Protein AF-A0A954Y728-F1 (afdb_monomer)

Sequence (659 aa):
MVTSQGSAFDLNGFNEEIGSLGGSAGEVRLGGGTLTVGGNNASFTYIGAIAEAGNLKKRGTGDFYYRGNGTYTGSTIVEQGGLVIFEPIASQTYQINGGQLRLGADGVLPNSSSVHVAGEWRTNGFDQTVSAISGAGLIDLGAGALTVGNNSTPLSFSGEISGTGSFRKIGAQTLTLGGVSTHSGQTLVDAGKLIVNGSTGNSDIVLAQNATLGGNGTVGGSVTGAGRVAPGNSPGILTISGDYTQSTGSVLEIEVGGYTPGAGPMNDPNNGHDLLVVGGTATLGGRLEVPVIDPLKAAGGPTVGHPTIDFLTAGSVVGEFSTVVAPNLNSINPNLAVEVSYSPTGASLDFVPKKLNLEFNDATNDGTPTWREVFNPGMSDGSWRDKNSQLPAAEYPELKHDLTIENNAASAQTLQVVNPLEQVYRATIGTGDSPMNLVVGDGAGAAEVLNSVSSLDIMTNGTVCLDGGQIATATVNVSGGLLEGVGKIDLTGGGEPTPERLISVESGVVNPGMSSGGGSAVGALEFDGYYEQSAGAMLHIDVEGNAASGAFDKLTITGEATLAGVLEVNLASMPAITPGEVFTIATAQSVTGEFDDIQVVGSSDYYVSVDYGEGFTPGGSAPPEPGEEVPINLAAALMGSGDFDDDVDADDARVFAAV

Structure (mmCIF, N/CA/C/O backbone):
data_AF-A0A954Y728-F1
#
_entry.id   AF-A0A954Y728-F1
#
loop_
_atom_site.group_PDB
_atom_site.id
_atom_site.type_symbol
_atom_site.label_atom_id
_atom_site.label_alt_id
_atom_site.label_comp_id
_atom_site.label_asym_id
_atom_site.label_entity_id
_atom_site.label_seq_id
_atom_site.pdbx_PDB_ins_code
_atom_site.Cartn_x
_atom_site.Cartn_y
_atom_site.Cartn_z
_atom_site.occupancy
_atom_site.B_iso_or_equiv
_atom_site.auth_seq_id
_atom_site.auth_comp_id
_atom_site.auth_asym_id
_atom_site.auth_atom_id
_atom_site.pdbx_PDB_model_num
ATOM 1 N N . MET A 1 1 ? 35.798 4.708 -41.059 1.00 76.00 1 MET A N 1
ATOM 2 C CA . MET A 1 1 ? 35.104 3.428 -40.806 1.00 76.00 1 MET A CA 1
ATOM 3 C C . MET A 1 1 ? 36.171 2.442 -40.388 1.00 76.00 1 MET A C 1
ATOM 5 O O . MET A 1 1 ? 37.143 2.319 -41.119 1.00 76.00 1 MET A O 1
ATOM 9 N N . VAL A 1 2 ? 36.038 1.823 -39.218 1.00 77.88 2 VAL A N 1
ATOM 10 C CA . VAL A 1 2 ? 36.921 0.726 -38.803 1.00 77.88 2 VAL A CA 1
ATOM 11 C C . VAL A 1 2 ? 36.196 -0.569 -39.126 1.00 77.88 2 VAL A C 1
ATOM 13 O O . VAL A 1 2 ? 35.044 -0.730 -38.730 1.00 77.88 2 VAL A O 1
ATOM 16 N N . THR A 1 3 ? 36.838 -1.461 -39.877 1.00 74.56 3 THR A N 1
ATOM 17 C CA . THR A 1 3 ? 36.320 -2.807 -40.133 1.00 74.56 3 THR A CA 1
ATOM 18 C C . THR A 1 3 ? 37.194 -3.826 -39.434 1.00 74.56 3 THR A C 1
ATOM 20 O O . THR A 1 3 ? 38.352 -3.985 -39.819 1.00 74.56 3 THR A O 1
ATOM 23 N N . SER A 1 4 ? 36.645 -4.526 -38.445 1.00 67.25 4 SER A N 1
ATOM 24 C CA . SER A 1 4 ? 37.261 -5.756 -37.954 1.00 67.25 4 SER A CA 1
ATOM 25 C C . SER A 1 4 ? 36.705 -6.925 -38.771 1.00 67.25 4 SER A C 1
ATOM 27 O O . SER A 1 4 ? 35.497 -7.018 -38.981 1.00 67.25 4 SER A O 1
ATOM 29 N N . GLN A 1 5 ? 37.581 -7.754 -39.336 1.00 70.94 5 GLN A N 1
ATOM 30 C CA . GLN A 1 5 ? 37.212 -8.995 -40.024 1.00 70.94 5 GLN A CA 1
ATOM 31 C C . GLN A 1 5 ? 38.209 -10.076 -39.612 1.00 70.94 5 GLN A C 1
ATOM 33 O O . GLN A 1 5 ? 39.230 -10.281 -40.262 1.00 70.94 5 GLN A O 1
ATOM 38 N N . GLY A 1 6 ? 37.936 -10.730 -38.483 1.00 66.19 6 GLY A N 1
ATOM 39 C CA . GLY A 1 6 ? 38.768 -11.824 -37.969 1.00 66.19 6 GLY A CA 1
ATOM 40 C C . GLY A 1 6 ? 40.055 -11.402 -37.243 1.00 66.19 6 GLY A C 1
ATOM 41 O O . GLY A 1 6 ? 40.833 -12.273 -36.867 1.00 66.19 6 GLY A O 1
ATOM 42 N N . SER A 1 7 ? 40.278 -10.103 -37.014 1.00 78.00 7 SER A N 1
ATOM 43 C CA . SER A 1 7 ? 41.360 -9.553 -36.179 1.00 78.00 7 SER A CA 1
ATOM 44 C C . SER A 1 7 ? 40.805 -8.849 -34.927 1.00 78.00 7 SER A C 1
ATOM 46 O O . SER A 1 7 ? 39.592 -8.678 -34.791 1.00 78.00 7 SER A O 1
ATOM 48 N N . ALA A 1 8 ? 41.676 -8.465 -33.988 1.00 88.06 8 ALA A N 1
ATOM 49 C CA . ALA A 1 8 ? 41.289 -7.676 -32.817 1.00 88.06 8 ALA A CA 1
ATOM 50 C C . ALA A 1 8 ? 41.502 -6.172 -33.071 1.00 88.06 8 ALA A C 1
ATOM 52 O O . ALA A 1 8 ? 42.562 -5.770 -33.555 1.00 88.06 8 ALA A O 1
ATOM 53 N N . PHE A 1 9 ? 40.514 -5.343 -32.731 1.00 92.69 9 PHE A N 1
ATOM 54 C CA . PHE A 1 9 ? 40.662 -3.897 -32.575 1.00 92.69 9 PHE A CA 1
ATOM 55 C C . PHE A 1 9 ? 40.805 -3.587 -31.083 1.00 92.69 9 PHE A C 1
ATOM 57 O O . PHE A 1 9 ? 39.828 -3.631 -30.338 1.00 92.69 9 PHE A O 1
ATOM 64 N N . ASP A 1 10 ? 42.038 -3.345 -30.648 1.00 94.12 10 ASP A N 1
ATOM 65 C CA . ASP A 1 10 ? 42.391 -3.176 -29.239 1.00 94.12 10 ASP A CA 1
ATOM 66 C C . ASP A 1 10 ? 42.603 -1.696 -28.900 1.00 94.12 10 ASP A C 1
ATOM 68 O O . ASP A 1 10 ? 43.458 -1.030 -29.490 1.00 94.12 10 ASP A O 1
ATOM 72 N N . LEU A 1 11 ? 41.816 -1.185 -27.952 1.00 96.50 11 LEU A N 1
ATOM 73 C CA . LEU A 1 11 ? 41.907 0.189 -27.460 1.00 96.50 11 LEU A CA 1
ATOM 74 C C . LEU A 1 11 ? 43.071 0.384 -26.479 1.00 96.50 11 LEU A C 1
ATOM 76 O O . LEU A 1 11 ? 43.410 1.524 -26.171 1.00 96.50 11 LEU A O 1
ATOM 80 N N . ASN A 1 12 ? 43.666 -0.689 -25.945 1.00 94.62 12 ASN A N 1
ATOM 81 C CA . ASN A 1 12 ? 44.680 -0.651 -24.885 1.00 94.62 12 ASN A CA 1
ATOM 82 C C . ASN A 1 12 ? 44.264 0.209 -23.673 1.00 94.62 12 ASN A C 1
ATOM 84 O O . ASN A 1 12 ? 45.095 0.833 -23.014 1.00 94.62 12 ASN A O 1
ATOM 88 N N . GLY A 1 13 ? 42.960 0.278 -23.392 1.00 93.50 13 GLY A N 1
ATOM 89 C CA . GLY A 1 13 ? 42.399 1.083 -22.309 1.00 93.50 13 GLY A CA 1
ATOM 90 C C . GLY A 1 13 ? 42.294 2.590 -22.573 1.00 93.50 13 GLY A C 1
ATOM 91 O O . GLY A 1 13 ? 41.892 3.319 -21.669 1.00 93.50 13 GLY A O 1
ATOM 92 N N . PHE A 1 14 ? 42.609 3.074 -23.776 1.00 97.81 14 PHE A N 1
ATOM 93 C CA . PHE A 1 14 ? 42.410 4.475 -24.150 1.00 97.81 14 PHE A CA 1
ATOM 94 C C . PHE A 1 14 ? 40.996 4.721 -24.683 1.00 97.81 14 PHE A C 1
ATOM 96 O O . PHE A 1 14 ? 40.350 3.829 -25.227 1.00 97.81 14 PHE A O 1
ATOM 103 N N . ASN A 1 15 ? 40.508 5.954 -24.541 1.00 98.25 15 ASN A N 1
ATOM 104 C CA . ASN A 1 15 ? 39.279 6.369 -25.211 1.00 98.25 15 ASN A CA 1
ATOM 105 C C . ASN A 1 15 ? 39.562 6.579 -26.697 1.00 98.25 15 ASN A C 1
ATOM 107 O O . ASN A 1 15 ? 40.519 7.268 -27.040 1.00 98.25 15 ASN A O 1
ATOM 111 N N . GLU A 1 16 ? 38.700 6.043 -27.552 1.00 97.88 16 GLU A N 1
ATOM 112 C CA . GLU A 1 16 ? 38.842 6.142 -29.001 1.00 97.88 16 GLU A CA 1
ATOM 113 C C . GLU A 1 16 ? 37.508 6.520 -29.636 1.00 97.88 16 GLU A C 1
ATOM 115 O O . GLU A 1 16 ? 36.436 6.139 -29.157 1.00 97.88 16 GLU A O 1
ATOM 120 N N . GLU A 1 17 ? 37.565 7.274 -30.728 1.00 97.25 17 GLU A N 1
ATOM 121 C CA . GLU A 1 17 ? 36.386 7.815 -31.378 1.00 97.25 17 GLU A CA 1
ATOM 122 C C . GLU A 1 17 ? 36.424 7.595 -32.884 1.00 97.25 17 GLU A C 1
ATOM 124 O O . GLU A 1 17 ? 37.263 8.128 -33.603 1.00 97.25 17 GLU A O 1
ATOM 129 N N . ILE A 1 18 ? 35.439 6.852 -33.385 1.00 96.69 18 ILE A N 1
ATOM 130 C CA . ILE A 1 18 ? 35.393 6.435 -34.782 1.00 96.69 18 ILE A CA 1
ATOM 131 C C . ILE A 1 18 ? 34.079 6.826 -35.459 1.00 96.69 18 ILE A C 1
ATOM 133 O O . ILE A 1 18 ? 33.021 6.978 -34.843 1.00 96.69 18 ILE A O 1
ATOM 137 N N . GLY A 1 19 ? 34.139 6.959 -36.787 1.00 96.25 19 GLY A N 1
ATOM 138 C CA . GLY A 1 19 ? 32.957 7.210 -37.615 1.00 96.25 19 GLY A CA 1
ATOM 139 C C . GLY A 1 19 ? 31.930 6.080 -37.508 1.00 96.25 19 GLY A C 1
ATOM 140 O O . GLY A 1 19 ? 30.849 6.279 -36.978 1.00 96.25 19 GLY A O 1
ATOM 141 N N . SER A 1 20 ? 32.282 4.875 -37.954 1.00 94.75 20 SER A N 1
ATOM 142 C CA . SER A 1 20 ? 31.429 3.679 -37.862 1.00 94.75 20 SER A CA 1
ATOM 143 C C . SER A 1 20 ? 32.281 2.457 -37.552 1.00 94.75 20 SER A C 1
ATOM 145 O O . SER A 1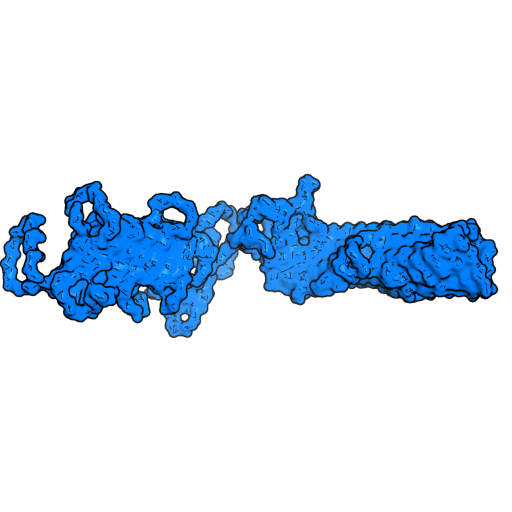 20 ? 33.409 2.373 -38.056 1.00 94.75 20 SER A O 1
ATOM 147 N N . LEU A 1 21 ? 31.714 1.519 -36.791 1.00 93.81 21 LEU A N 1
ATOM 148 C CA . LEU A 1 21 ? 32.267 0.188 -36.548 1.00 93.81 21 LEU A CA 1
ATOM 149 C C . LEU A 1 21 ? 31.564 -0.812 -37.472 1.00 93.81 21 LEU A C 1
ATOM 151 O O . LEU A 1 21 ? 30.369 -1.045 -37.340 1.00 93.81 21 LEU A O 1
ATOM 155 N N . GLY A 1 22 ? 32.286 -1.359 -38.442 1.00 88.31 22 GLY A N 1
ATOM 156 C CA . GLY A 1 22 ? 31.773 -2.370 -39.362 1.00 88.31 22 GLY A CA 1
ATOM 157 C C . GLY A 1 22 ? 32.495 -3.700 -39.190 1.00 88.31 22 GLY A C 1
ATOM 158 O O . GLY A 1 22 ? 33.579 -3.761 -38.614 1.00 88.31 22 GLY A O 1
ATOM 159 N N . GLY A 1 23 ? 31.916 -4.773 -39.718 1.00 85.38 23 GLY A N 1
ATOM 160 C CA . GLY A 1 23 ? 32.565 -6.083 -39.721 1.00 85.38 23 GLY A CA 1
ATOM 161 C C . GLY A 1 23 ? 31.585 -7.231 -39.555 1.00 85.38 23 GLY A C 1
ATOM 162 O O . GLY A 1 23 ? 30.604 -7.118 -38.821 1.00 85.38 23 GLY A O 1
ATOM 163 N N . SER A 1 24 ? 31.864 -8.338 -40.239 1.00 83.75 24 SER A N 1
ATOM 164 C CA . SER A 1 24 ? 31.112 -9.592 -40.138 1.00 83.75 24 SER A CA 1
ATOM 165 C C . SER A 1 24 ? 31.692 -10.572 -39.106 1.00 83.75 24 SER A C 1
ATOM 167 O O . SER A 1 24 ? 31.074 -11.601 -38.861 1.00 83.75 24 SER A O 1
ATOM 169 N N . ALA A 1 25 ? 32.859 -10.274 -38.516 1.00 75.19 25 ALA A N 1
ATOM 170 C CA . ALA A 1 25 ? 33.543 -11.072 -37.490 1.00 75.19 25 ALA A CA 1
ATOM 171 C C . ALA A 1 25 ? 34.651 -10.243 -36.803 1.00 75.19 25 ALA A C 1
ATOM 173 O O . ALA A 1 25 ? 34.971 -9.154 -37.267 1.00 75.19 25 ALA A O 1
ATOM 174 N N . GLY A 1 26 ? 35.300 -10.778 -35.764 1.00 85.81 26 GLY A N 1
ATOM 175 C CA . GLY A 1 26 ? 36.420 -10.136 -35.056 1.00 85.81 26 GLY A CA 1
ATOM 176 C C . GLY A 1 26 ? 36.072 -9.712 -33.628 1.00 85.81 26 GLY A C 1
ATOM 177 O O . GLY A 1 26 ? 34.945 -9.910 -33.177 1.00 85.81 26 GLY A O 1
ATOM 178 N N . GLU A 1 27 ? 37.051 -9.166 -32.909 1.00 91.94 27 GLU A N 1
ATOM 179 C CA . GLU A 1 27 ? 36.907 -8.745 -31.508 1.00 91.94 27 GLU A CA 1
ATO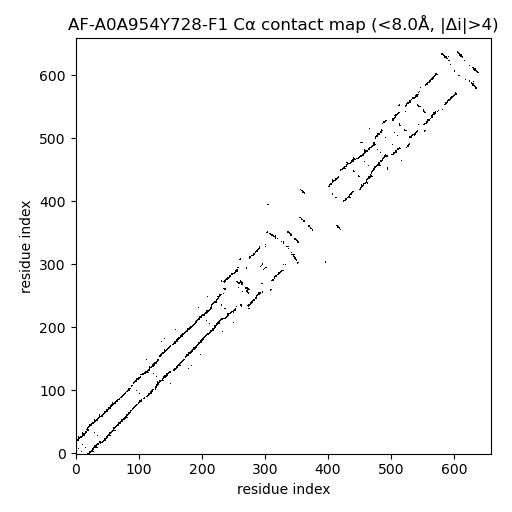M 180 C C . GLU A 1 27 ? 37.286 -7.268 -31.349 1.00 91.94 27 GLU A C 1
ATOM 182 O O . GLU A 1 27 ? 38.256 -6.804 -31.945 1.00 91.94 27 GLU A O 1
ATOM 187 N N . VAL A 1 28 ? 36.534 -6.527 -30.539 1.00 95.75 28 VAL A N 1
ATOM 188 C CA . VAL A 1 28 ? 36.945 -5.228 -29.998 1.00 95.75 28 VAL A CA 1
ATOM 189 C C . VAL A 1 28 ? 37.314 -5.424 -28.534 1.00 95.75 28 VAL A C 1
ATOM 191 O O . VAL A 1 28 ? 36.484 -5.886 -27.753 1.00 95.75 28 VAL A O 1
ATOM 194 N N . ARG A 1 29 ? 38.532 -5.042 -28.156 1.00 96.12 29 ARG A N 1
ATOM 195 C CA . ARG A 1 29 ? 39.031 -5.128 -26.779 1.00 96.12 29 ARG A CA 1
ATOM 196 C C . ARG A 1 29 ? 39.079 -3.728 -26.197 1.00 96.12 29 ARG A C 1
ATOM 198 O O . ARG A 1 29 ? 39.822 -2.878 -26.687 1.00 96.12 29 ARG A O 1
ATOM 205 N N . LEU A 1 30 ? 38.216 -3.452 -25.223 1.00 97.00 30 LEU A N 1
ATOM 206 C CA . LEU A 1 30 ? 38.068 -2.098 -24.693 1.00 97.00 30 LEU A CA 1
ATOM 207 C C . LEU A 1 30 ? 39.149 -1.749 -23.657 1.00 97.00 30 LEU A C 1
ATOM 209 O O . LEU A 1 30 ? 39.396 -0.568 -23.408 1.00 97.00 30 LEU A O 1
ATOM 213 N N . GLY A 1 31 ? 39.787 -2.734 -23.020 1.00 96.00 31 GLY A N 1
ATOM 214 C CA . GLY A 1 31 ? 40.568 -2.530 -21.805 1.00 96.00 31 GLY A CA 1
ATOM 215 C C . GLY A 1 31 ? 39.701 -1.882 -20.725 1.00 96.00 31 GLY A C 1
ATOM 216 O O . GLY A 1 31 ? 38.687 -2.443 -20.314 1.00 96.00 31 GLY A O 1
ATOM 217 N N . GLY A 1 32 ? 40.082 -0.675 -20.298 1.00 96.25 32 GLY A N 1
ATOM 218 C CA . GLY A 1 32 ? 39.249 0.234 -19.495 1.00 96.25 32 GLY A CA 1
ATOM 219 C C . GLY A 1 32 ? 38.772 1.488 -20.246 1.00 96.25 32 GLY A C 1
ATOM 220 O O . GLY A 1 32 ? 38.252 2.409 -19.622 1.00 96.25 32 GLY A O 1
ATOM 221 N N . GLY A 1 33 ? 38.986 1.555 -21.561 1.00 97.94 33 GLY A N 1
ATOM 222 C CA . GLY A 1 33 ? 38.695 2.718 -22.394 1.00 97.94 33 GLY A CA 1
ATOM 223 C C . GLY A 1 33 ? 37.242 2.782 -22.859 1.00 97.94 33 GLY A C 1
ATOM 224 O O . GLY A 1 33 ? 36.474 1.831 -22.732 1.00 97.94 33 GLY A O 1
ATOM 225 N N . THR A 1 34 ? 36.849 3.920 -23.422 1.00 98.44 34 THR A N 1
ATOM 226 C CA . THR A 1 34 ? 35.537 4.111 -24.051 1.00 98.44 34 THR A CA 1
ATOM 227 C C . THR A 1 34 ? 35.677 4.118 -25.566 1.00 98.44 34 THR A C 1
ATOM 229 O O . THR A 1 34 ? 36.319 5.016 -26.112 1.00 98.44 34 THR A O 1
ATOM 232 N N . LEU A 1 35 ? 35.021 3.180 -26.252 1.00 98.12 35 LEU A N 1
ATOM 233 C CA . LEU A 1 35 ? 34.863 3.239 -27.703 1.00 98.12 35 LEU A CA 1
ATOM 234 C C . LEU A 1 35 ? 33.627 4.068 -28.057 1.00 98.12 35 LEU A C 1
ATOM 236 O O . LEU A 1 35 ? 32.498 3.642 -27.813 1.00 98.12 35 LEU A O 1
ATOM 240 N N . THR A 1 36 ? 33.834 5.226 -28.681 1.00 98.44 36 THR A N 1
ATOM 241 C CA . THR A 1 36 ? 32.757 6.060 -29.222 1.00 98.44 36 THR A CA 1
ATOM 242 C C . THR A 1 36 ? 32.565 5.801 -30.715 1.00 98.44 36 THR A C 1
ATOM 244 O O . THR A 1 36 ? 33.490 5.955 -31.510 1.00 98.44 36 THR A O 1
ATOM 247 N N . VAL A 1 37 ? 31.350 5.429 -31.119 1.00 98.19 37 VAL A N 1
ATOM 248 C CA . VAL A 1 37 ? 30.972 5.114 -32.504 1.00 98.19 37 VAL A CA 1
ATOM 249 C C . VAL A 1 37 ? 29.872 6.046 -33.018 1.00 98.19 37 VAL A C 1
ATOM 251 O O . VAL A 1 37 ? 29.080 6.589 -32.247 1.00 98.19 37 VAL A O 1
ATOM 254 N N . GLY A 1 38 ? 29.780 6.202 -34.340 1.00 97.81 38 GLY A N 1
ATOM 255 C CA . GLY A 1 38 ? 28.747 7.001 -35.008 1.00 97.81 38 GLY A CA 1
ATOM 256 C C . GLY A 1 38 ? 29.151 8.443 -35.316 1.00 97.81 38 GLY A C 1
ATOM 257 O O . GLY A 1 38 ? 28.302 9.249 -35.687 1.00 97.81 38 GLY A O 1
ATOM 258 N N . GLY A 1 39 ? 30.442 8.790 -35.220 1.00 96.25 39 GLY A N 1
ATOM 259 C CA . GLY A 1 39 ? 30.938 10.141 -35.518 1.00 96.25 39 GLY A CA 1
ATOM 260 C C . GLY A 1 39 ? 30.708 10.635 -36.952 1.00 96.25 39 GLY A C 1
ATOM 261 O O . GLY A 1 39 ? 30.882 11.818 -37.215 1.00 96.25 39 GLY A O 1
ATOM 262 N N . ASN A 1 40 ? 30.318 9.759 -37.881 1.00 96.62 40 ASN A N 1
ATOM 263 C CA . ASN A 1 40 ? 29.994 10.117 -39.265 1.00 96.62 40 ASN A CA 1
ATOM 264 C C . ASN A 1 40 ? 28.484 10.162 -39.557 1.00 96.62 40 ASN A C 1
ATOM 266 O O . ASN A 1 40 ? 28.114 10.291 -40.721 1.00 96.62 40 ASN A O 1
ATOM 270 N N . ASN A 1 41 ? 27.625 10.014 -38.541 1.00 96.88 41 ASN A N 1
ATOM 271 C CA . ASN A 1 41 ? 26.162 10.011 -38.667 1.00 96.88 41 ASN A CA 1
ATOM 272 C C . ASN A 1 41 ? 25.569 8.913 -39.573 1.00 96.88 41 ASN A C 1
ATOM 274 O O . ASN A 1 41 ? 24.372 8.934 -39.847 1.00 96.88 41 ASN A O 1
ATOM 278 N N . ALA A 1 42 ? 26.365 7.945 -40.031 1.00 97.12 42 ALA A N 1
ATOM 279 C CA . ALA A 1 42 ? 25.879 6.846 -40.857 1.00 97.12 42 ALA A CA 1
ATOM 280 C C . ALA A 1 42 ? 25.330 5.710 -39.989 1.00 97.12 42 ALA A C 1
ATOM 282 O O . ALA A 1 42 ? 25.814 5.484 -38.878 1.00 97.12 42 ALA A O 1
ATOM 283 N N . SER A 1 43 ? 24.360 4.964 -40.518 1.00 97.88 43 SER A N 1
ATOM 284 C CA . SER A 1 43 ? 23.955 3.686 -39.932 1.00 97.88 43 SER A CA 1
ATOM 285 C C . SER A 1 43 ? 24.950 2.580 -40.302 1.00 97.88 43 SER A C 1
ATOM 287 O O . SER A 1 43 ? 25.467 2.559 -41.419 1.00 97.88 43 SER A O 1
ATOM 289 N N . PHE A 1 44 ? 25.225 1.650 -39.389 1.00 97.12 44 PHE A N 1
ATOM 290 C CA . PHE A 1 44 ? 26.186 0.561 -39.593 1.00 97.12 44 PHE A CA 1
ATOM 291 C C . PHE A 1 44 ? 25.831 -0.695 -38.794 1.00 97.12 44 PHE A C 1
ATOM 293 O O . PHE A 1 44 ? 25.073 -0.649 -37.829 1.00 97.12 44 PHE A O 1
ATOM 300 N N . THR A 1 45 ? 26.386 -1.836 -39.209 1.00 96.31 45 THR A N 1
ATOM 301 C CA . THR A 1 45 ? 26.219 -3.137 -38.545 1.00 96.31 45 THR A CA 1
ATOM 302 C C . THR A 1 45 ? 27.574 -3.707 -38.147 1.00 96.31 45 THR A C 1
ATOM 304 O O . THR A 1 45 ? 28.513 -3.669 -38.945 1.00 96.31 45 THR A O 1
ATOM 307 N N . TYR A 1 46 ? 27.646 -4.289 -36.950 1.00 95.88 46 TYR A N 1
ATOM 308 C CA . TYR A 1 46 ? 28.804 -5.050 -36.484 1.00 95.88 46 TYR A CA 1
ATOM 309 C C . TYR A 1 46 ? 28.356 -6.384 -35.886 1.00 95.88 46 TYR A C 1
ATOM 311 O O . TYR A 1 46 ? 27.426 -6.416 -35.082 1.00 95.88 46 TYR A O 1
ATOM 319 N N . ILE A 1 47 ? 29.010 -7.473 -36.296 1.00 93.12 47 ILE A N 1
ATOM 320 C CA . ILE A 1 47 ? 28.676 -8.857 -35.904 1.00 93.12 47 ILE A CA 1
ATOM 321 C C . ILE A 1 47 ? 29.775 -9.468 -35.000 1.00 93.12 47 ILE A C 1
ATOM 323 O O . ILE A 1 47 ? 29.657 -10.593 -34.532 1.00 93.12 47 ILE A O 1
ATOM 327 N N . GLY A 1 48 ? 30.866 -8.743 -34.725 1.00 92.44 48 GLY A N 1
ATOM 328 C CA . GLY A 1 48 ? 31.960 -9.236 -33.879 1.00 92.44 48 GLY A CA 1
ATOM 329 C C . GLY A 1 48 ? 31.746 -9.025 -32.373 1.00 92.44 48 GLY A C 1
ATOM 330 O O . GLY A 1 48 ? 30.861 -8.285 -31.944 1.00 92.44 48 GLY A O 1
ATOM 331 N N . ALA A 1 49 ? 32.590 -9.654 -31.556 1.00 93.12 49 ALA A N 1
ATOM 332 C CA . ALA A 1 49 ? 32.556 -9.494 -30.105 1.00 93.12 49 ALA A CA 1
ATOM 333 C C . ALA A 1 49 ? 33.062 -8.106 -29.679 1.00 93.12 49 ALA A C 1
ATOM 335 O O . ALA A 1 49 ? 33.905 -7.505 -30.354 1.00 93.12 49 ALA A O 1
ATOM 336 N N . ILE A 1 50 ? 32.554 -7.612 -28.551 1.00 96.06 50 ILE A N 1
ATOM 337 C CA . ILE A 1 50 ? 33.103 -6.468 -27.812 1.00 96.06 50 ILE A CA 1
ATOM 338 C C . ILE A 1 50 ? 33.334 -6.954 -26.379 1.00 96.06 50 ILE A C 1
ATOM 340 O O . ILE A 1 50 ? 32.421 -7.516 -25.776 1.00 96.06 50 ILE A O 1
ATOM 344 N N . ALA A 1 51 ? 34.539 -6.784 -25.847 1.00 95.81 51 ALA A N 1
ATOM 345 C CA . ALA A 1 51 ? 34.971 -7.419 -24.605 1.00 95.81 51 ALA A CA 1
ATOM 346 C C . ALA A 1 51 ? 35.716 -6.455 -23.667 1.00 95.81 51 ALA A C 1
ATOM 348 O O . ALA A 1 51 ? 36.076 -5.339 -24.049 1.00 95.81 51 ALA A O 1
ATOM 349 N N . GLU A 1 52 ? 36.001 -6.952 -22.458 1.00 96.56 52 GLU A N 1
ATOM 350 C CA . GLU A 1 52 ? 36.754 -6.287 -21.379 1.00 96.56 52 GLU A CA 1
ATOM 351 C C . GLU A 1 52 ? 35.972 -5.170 -20.652 1.00 96.56 52 GLU A C 1
ATOM 353 O O . GLU A 1 52 ? 34.784 -4.972 -20.867 1.00 96.56 52 GLU A O 1
ATOM 358 N N . ALA A 1 53 ? 36.579 -4.494 -19.678 1.00 96.44 53 ALA A N 1
ATOM 359 C CA . ALA A 1 53 ? 35.840 -3.693 -18.692 1.00 96.44 53 ALA A CA 1
ATOM 360 C C . ALA A 1 53 ? 35.392 -2.298 -19.176 1.00 96.44 53 ALA A C 1
ATOM 362 O O . ALA A 1 53 ? 34.713 -1.584 -18.439 1.00 96.44 53 ALA A O 1
ATOM 363 N N . GLY A 1 54 ? 35.799 -1.880 -20.375 1.00 97.62 54 GLY A N 1
ATOM 364 C CA . GLY A 1 54 ? 35.542 -0.540 -20.895 1.00 97.62 54 GLY A CA 1
ATOM 365 C C . GLY A 1 54 ? 34.095 -0.282 -21.333 1.00 97.62 54 GLY A C 1
ATOM 366 O O . GLY A 1 54 ? 33.210 -1.128 -21.210 1.00 97.62 54 GLY A O 1
ATOM 367 N N . ASN A 1 55 ? 33.860 0.918 -21.866 1.00 98.25 55 ASN A N 1
ATOM 368 C CA . ASN A 1 55 ? 32.527 1.404 -22.232 1.00 98.25 55 ASN A CA 1
ATOM 369 C C . ASN A 1 55 ? 32.313 1.419 -23.751 1.00 98.25 55 ASN A C 1
ATOM 371 O O . ASN A 1 55 ? 33.233 1.694 -24.525 1.00 98.25 55 ASN A O 1
ATOM 375 N N . LEU A 1 56 ? 31.061 1.250 -24.169 1.00 98.31 56 LEU A N 1
ATOM 376 C CA . LEU A 1 56 ? 30.618 1.469 -25.544 1.00 98.31 56 LEU A CA 1
ATOM 377 C C . LEU A 1 56 ? 29.701 2.695 -25.590 1.00 98.31 56 LEU A C 1
ATOM 379 O O . LEU A 1 56 ? 28.665 2.721 -24.930 1.00 98.31 56 LEU A O 1
ATOM 383 N N . LYS A 1 57 ? 30.051 3.703 -26.393 1.00 98.56 57 LYS A N 1
ATOM 384 C CA . LYS A 1 57 ? 29.255 4.923 -26.575 1.00 98.56 57 LYS A CA 1
ATOM 385 C C . LYS A 1 57 ? 28.803 5.088 -28.023 1.00 98.56 57 LYS A C 1
ATOM 387 O O . LYS A 1 57 ? 29.616 5.166 -28.938 1.00 98.56 57 LYS A O 1
ATOM 392 N N . LYS A 1 58 ? 27.499 5.220 -28.237 1.00 98.38 58 LYS A N 1
ATOM 393 C CA . LYS A 1 58 ? 26.872 5.528 -29.523 1.00 98.38 58 LYS A CA 1
ATOM 394 C C . LYS A 1 58 ? 26.464 7.003 -29.578 1.00 98.38 58 LYS A C 1
ATOM 396 O O . LYS A 1 58 ? 25.712 7.476 -28.730 1.00 98.38 58 LYS A O 1
ATOM 401 N N . ARG A 1 59 ? 26.920 7.715 -30.612 1.00 97.44 59 ARG A N 1
ATOM 402 C CA . ARG A 1 59 ? 26.525 9.098 -30.941 1.00 97.44 59 ARG A CA 1
ATOM 403 C C . ARG A 1 59 ? 26.143 9.249 -32.417 1.00 97.44 59 ARG A C 1
ATOM 405 O O . ARG A 1 59 ? 26.260 8.293 -33.182 1.00 97.44 59 ARG A O 1
ATOM 412 N N . GLY A 1 60 ? 25.733 10.450 -32.819 1.00 97.94 60 GLY A N 1
ATOM 413 C CA . GLY A 1 60 ? 25.353 10.769 -34.198 1.00 97.94 60 GLY A CA 1
ATOM 414 C C . GLY A 1 60 ? 24.003 10.178 -34.611 1.00 97.94 60 GLY A C 1
ATOM 415 O O . GLY A 1 60 ? 23.478 9.282 -33.954 1.00 97.94 60 GLY A O 1
ATOM 416 N N . THR A 1 61 ? 23.432 10.683 -35.703 1.00 97.75 61 THR A N 1
ATOM 417 C CA . THR A 1 61 ? 22.023 10.424 -36.061 1.00 97.75 61 THR A CA 1
ATOM 418 C C . THR A 1 61 ? 21.747 9.028 -36.626 1.00 97.75 61 THR A C 1
ATOM 420 O O . THR A 1 61 ? 20.616 8.561 -36.533 1.00 97.75 61 THR A O 1
ATOM 423 N N . GLY A 1 62 ? 22.751 8.353 -37.192 1.00 98.12 62 GLY A N 1
ATOM 424 C CA . GLY A 1 62 ? 22.607 7.005 -37.750 1.00 98.12 62 GLY A CA 1
ATOM 425 C C . GLY A 1 62 ? 22.379 5.921 -36.694 1.00 98.12 62 GLY A C 1
ATOM 426 O O . GLY A 1 62 ? 22.603 6.132 -35.505 1.00 98.12 62 GLY A O 1
ATOM 427 N N . ASP A 1 63 ? 21.978 4.733 -37.131 1.00 98.25 63 ASP A N 1
ATOM 428 C CA . ASP A 1 63 ? 21.737 3.576 -36.266 1.00 98.25 63 ASP A CA 1
ATOM 429 C C . ASP A 1 63 ? 22.943 2.637 -36.187 1.00 98.25 63 ASP A C 1
ATOM 431 O O . ASP A 1 63 ? 23.544 2.291 -37.203 1.00 98.25 63 ASP A O 1
ATOM 435 N N . PHE A 1 64 ? 23.244 2.129 -34.997 1.00 98.31 64 PHE A N 1
ATOM 436 C CA . PHE A 1 64 ? 24.158 1.010 -34.816 1.00 98.31 64 PHE A CA 1
ATOM 437 C C . PHE A 1 64 ? 23.370 -0.286 -34.594 1.00 98.31 64 PHE A C 1
ATOM 439 O O . PHE A 1 64 ? 22.697 -0.436 -33.582 1.00 98.31 64 PHE A O 1
ATOM 446 N N . TYR A 1 65 ? 23.472 -1.231 -35.526 1.00 98.00 65 TYR A N 1
ATOM 447 C CA . TYR A 1 65 ? 22.934 -2.585 -35.396 1.00 98.00 65 TYR A CA 1
ATOM 448 C C . TYR A 1 65 ? 24.029 -3.520 -34.867 1.00 98.00 65 TYR A C 1
ATOM 450 O O . TYR A 1 65 ? 24.923 -3.927 -35.617 1.00 98.00 65 TYR A O 1
ATOM 458 N N . TYR A 1 66 ? 23.975 -3.853 -33.580 1.00 97.69 66 TYR A N 1
ATOM 459 C CA . TYR A 1 66 ? 24.925 -4.753 -32.941 1.00 97.69 66 TYR A CA 1
ATOM 460 C C . TYR A 1 66 ? 24.387 -6.184 -32.895 1.00 97.69 66 TYR A C 1
ATOM 462 O O . TYR A 1 66 ? 23.349 -6.457 -32.296 1.00 97.69 66 TYR A O 1
ATOM 470 N N . ARG A 1 67 ? 25.091 -7.092 -33.575 1.00 95.81 67 ARG A N 1
ATOM 471 C CA . ARG A 1 67 ? 24.711 -8.500 -33.780 1.00 95.81 67 ARG A CA 1
ATOM 472 C C . ARG A 1 67 ? 25.780 -9.479 -33.290 1.00 95.81 67 ARG A C 1
ATOM 474 O O . ARG A 1 67 ? 25.794 -10.625 -33.720 1.00 95.81 67 ARG A O 1
ATOM 481 N N . GLY A 1 68 ? 26.729 -9.006 -32.488 1.00 92.12 68 GLY A N 1
ATOM 482 C CA . GLY A 1 68 ? 27.734 -9.851 -31.850 1.00 92.12 68 GLY A CA 1
ATOM 483 C C . GLY A 1 68 ? 27.442 -10.015 -30.363 1.00 92.12 68 GLY A C 1
ATOM 484 O O . GLY A 1 68 ? 26.745 -9.193 -29.780 1.00 92.12 68 GLY A O 1
ATOM 485 N N . ASN A 1 69 ? 28.003 -11.052 -29.745 1.00 88.56 69 ASN A N 1
ATOM 486 C CA . ASN A 1 69 ? 27.949 -11.222 -28.293 1.00 88.56 69 ASN A CA 1
ATOM 487 C C . ASN A 1 69 ? 28.915 -10.235 -27.611 1.00 88.56 69 ASN A C 1
ATOM 489 O O . ASN A 1 69 ? 30.114 -10.234 -27.912 1.00 88.56 69 ASN A O 1
ATOM 493 N N . GLY A 1 70 ? 28.404 -9.409 -26.698 1.00 91.75 70 GLY A N 1
ATOM 494 C CA . GLY A 1 70 ? 29.217 -8.472 -25.925 1.00 91.75 70 GLY A CA 1
ATOM 495 C C . GLY A 1 70 ? 29.540 -9.026 -24.542 1.00 91.75 70 GLY A C 1
ATOM 496 O O . GLY A 1 70 ? 28.652 -9.182 -23.716 1.00 91.75 70 GLY A O 1
ATOM 497 N N . THR A 1 71 ? 30.811 -9.263 -24.232 1.00 95.56 71 THR A N 1
ATOM 498 C CA . THR A 1 71 ? 31.253 -9.679 -22.886 1.00 95.56 71 THR A CA 1
ATOM 499 C C . THR A 1 71 ? 31.781 -8.516 -22.048 1.00 95.56 71 THR A C 1
ATOM 501 O O . THR A 1 71 ? 32.234 -8.723 -20.922 1.00 95.56 71 THR A O 1
ATOM 504 N N . TYR A 1 72 ? 31.732 -7.292 -22.580 1.00 97.12 72 TYR A N 1
ATOM 505 C CA . TYR A 1 72 ? 32.165 -6.105 -21.857 1.00 97.12 72 TYR A CA 1
ATOM 506 C C . TYR A 1 72 ? 31.229 -5.760 -20.697 1.00 97.12 72 TYR A C 1
ATOM 508 O O . TYR A 1 72 ? 30.013 -5.903 -20.803 1.00 97.12 72 TYR A O 1
ATOM 516 N N . THR A 1 73 ? 31.801 -5.300 -19.585 1.00 96.38 73 THR A N 1
ATOM 517 C CA . THR A 1 73 ? 31.062 -5.086 -18.325 1.00 96.38 73 THR A CA 1
ATOM 518 C C . THR A 1 73 ? 30.847 -3.619 -17.969 1.00 96.38 73 THR A C 1
ATOM 520 O O . THR A 1 73 ? 30.078 -3.331 -17.045 1.00 96.38 73 THR A O 1
ATOM 523 N N . GLY A 1 74 ? 31.517 -2.704 -18.677 1.00 97.31 74 GLY A N 1
ATOM 524 C CA . GLY A 1 74 ? 31.326 -1.264 -18.541 1.00 97.31 74 GLY A CA 1
ATOM 525 C C . GLY A 1 74 ? 29.990 -0.790 -19.111 1.00 97.31 74 GLY A C 1
ATOM 526 O O . GLY A 1 74 ? 29.116 -1.581 -19.461 1.00 97.31 74 GLY A O 1
ATOM 527 N N . SER A 1 75 ? 29.818 0.527 -19.180 1.00 98.12 75 SER A N 1
ATOM 528 C CA . SER A 1 75 ? 28.549 1.149 -19.565 1.00 98.12 75 SER A CA 1
ATOM 529 C C . SER A 1 75 ? 28.301 1.084 -21.069 1.00 98.12 75 SER A C 1
ATOM 531 O O . SER A 1 75 ? 29.202 1.331 -21.876 1.00 98.12 75 SER A O 1
ATOM 533 N N . THR A 1 76 ? 27.041 0.874 -21.442 1.00 98.62 76 THR A N 1
ATOM 534 C CA . THR A 1 76 ? 26.535 1.139 -22.793 1.00 98.62 76 THR A CA 1
ATOM 535 C C . THR A 1 76 ? 25.806 2.479 -22.800 1.00 98.62 76 THR A C 1
ATOM 537 O O . THR A 1 76 ? 24.814 2.656 -22.096 1.00 98.62 76 THR A O 1
ATOM 540 N N . ILE A 1 77 ? 26.293 3.440 -23.583 1.00 98.81 77 ILE A N 1
ATOM 541 C CA . ILE A 1 77 ? 25.811 4.828 -23.584 1.00 98.81 77 ILE A CA 1
ATOM 542 C C . ILE A 1 77 ? 25.257 5.175 -24.968 1.00 98.81 77 ILE A C 1
ATOM 544 O O . ILE A 1 77 ? 25.946 4.997 -25.970 1.00 98.81 77 ILE A O 1
ATOM 548 N N . VAL A 1 78 ? 24.038 5.707 -25.040 1.00 98.75 78 VAL A N 1
ATOM 549 C CA . VAL A 1 78 ? 23.366 6.124 -26.279 1.00 98.75 78 VAL A CA 1
ATOM 550 C C . VAL A 1 78 ? 23.026 7.615 -26.199 1.00 98.75 78 VAL A C 1
ATOM 552 O O . VAL A 1 78 ? 22.009 8.019 -25.636 1.00 98.75 78 VAL A O 1
ATOM 555 N N . GLU A 1 79 ? 23.889 8.447 -26.780 1.00 98.44 79 GLU A N 1
ATOM 556 C CA . GLU A 1 79 ? 23.739 9.909 -26.781 1.00 98.44 79 GLU A CA 1
ATOM 557 C C . GLU A 1 79 ? 22.753 10.378 -27.863 1.00 98.44 79 GLU A C 1
ATOM 559 O O . GLU A 1 79 ? 21.944 11.265 -27.618 1.00 98.44 79 GLU A O 1
ATOM 564 N N . GLN A 1 80 ? 22.825 9.800 -29.072 1.00 97.81 80 GLN A N 1
ATOM 565 C CA . GLN A 1 80 ? 22.006 10.165 -30.240 1.00 97.81 80 GLN A CA 1
ATOM 566 C C . GLN A 1 80 ? 21.861 8.986 -31.222 1.00 97.81 80 GLN A C 1
ATOM 568 O O . GLN A 1 80 ? 22.694 8.067 -31.241 1.00 97.81 80 GLN A O 1
ATOM 573 N N . GLY A 1 81 ? 20.833 9.048 -32.078 1.00 97.94 81 GLY A N 1
ATOM 574 C CA . GLY A 1 81 ? 20.500 7.985 -33.036 1.00 97.94 81 GLY A CA 1
ATOM 575 C C . GLY A 1 81 ? 20.082 6.690 -32.334 1.00 97.94 81 GLY A C 1
ATOM 576 O O . GLY A 1 81 ? 19.803 6.701 -31.136 1.00 97.94 81 GLY A O 1
ATOM 577 N N . GLY A 1 82 ? 20.033 5.572 -33.060 1.00 98.25 82 GLY A N 1
ATOM 578 C CA . GLY A 1 82 ? 19.660 4.275 -32.490 1.00 98.25 82 GLY A CA 1
ATOM 579 C C . GLY A 1 82 ? 20.839 3.353 -32.185 1.00 98.25 82 GLY A C 1
ATOM 580 O O . GLY A 1 82 ? 21.841 3.337 -32.903 1.00 98.25 82 GLY A O 1
ATOM 581 N N . LEU A 1 83 ? 20.685 2.531 -31.152 1.00 98.69 83 LEU A N 1
ATOM 582 C CA . LEU A 1 83 ? 21.425 1.292 -30.923 1.00 98.69 83 LEU A CA 1
ATOM 583 C C . LEU A 1 83 ? 20.417 0.138 -30.898 1.00 98.69 83 LEU A C 1
ATOM 585 O O . LEU A 1 83 ? 19.502 0.147 -30.079 1.00 98.69 83 LEU A O 1
ATOM 589 N N . VAL A 1 84 ? 20.576 -0.839 -31.790 1.00 98.69 84 VAL A N 1
ATOM 590 C CA . VAL A 1 84 ? 19.766 -2.064 -31.836 1.00 98.69 84 VAL A CA 1
ATOM 591 C C . VAL A 1 84 ? 20.626 -3.248 -31.432 1.00 98.69 84 VAL A C 1
ATOM 593 O O . VAL A 1 84 ? 21.684 -3.448 -32.026 1.00 98.69 84 VAL A O 1
ATOM 596 N N . ILE A 1 85 ? 20.170 -4.030 -30.460 1.00 98.38 85 ILE A N 1
ATOM 597 C CA . ILE A 1 85 ? 20.932 -5.141 -29.883 1.00 98.38 85 ILE A CA 1
ATOM 598 C C . ILE A 1 85 ? 20.222 -6.453 -30.191 1.00 98.38 85 ILE A C 1
ATOM 600 O O . ILE A 1 85 ? 19.101 -6.660 -29.741 1.00 98.38 85 ILE A O 1
ATOM 604 N N . PHE A 1 86 ? 20.865 -7.325 -30.965 1.00 97.31 86 PHE A N 1
ATOM 605 C CA . PHE A 1 86 ? 20.296 -8.617 -31.372 1.00 97.31 86 PHE A CA 1
ATOM 606 C C . PHE A 1 86 ? 20.806 -9.797 -30.549 1.00 97.31 86 PHE A C 1
ATOM 608 O O . PHE A 1 86 ? 20.191 -10.852 -30.576 1.00 97.31 86 PHE A O 1
ATOM 615 N N . GLU A 1 87 ? 21.918 -9.624 -29.841 1.00 95.88 87 GLU A N 1
ATOM 616 C CA . GLU A 1 87 ? 22.572 -10.675 -29.066 1.00 95.88 87 GLU A CA 1
ATOM 617 C C . GLU A 1 87 ? 22.865 -10.163 -27.650 1.00 95.88 87 GLU A C 1
ATOM 619 O O . GLU A 1 87 ? 23.046 -8.952 -27.478 1.00 95.88 87 GLU A O 1
ATOM 624 N N . PRO A 1 88 ? 22.937 -11.046 -26.638 1.00 93.56 88 PRO A N 1
ATOM 625 C CA . PRO A 1 88 ? 23.207 -10.638 -25.269 1.00 93.56 88 PRO A CA 1
ATOM 626 C C . PRO A 1 88 ? 24.491 -9.822 -25.111 1.00 93.56 88 PRO A C 1
ATOM 628 O O . PRO A 1 88 ? 25.515 -10.086 -25.750 1.00 93.56 88 PRO A O 1
ATOM 631 N N . ILE A 1 89 ? 24.437 -8.854 -24.200 1.00 95.25 89 ILE A N 1
ATOM 632 C CA . ILE A 1 89 ? 25.587 -8.042 -23.807 1.00 95.25 89 ILE A CA 1
ATOM 633 C C . ILE A 1 89 ? 25.746 -7.999 -22.287 1.00 95.25 89 ILE A C 1
ATOM 635 O O . ILE A 1 89 ? 24.777 -7.832 -21.564 1.00 95.25 89 ILE A O 1
ATOM 639 N N . ALA A 1 90 ? 26.967 -8.117 -21.771 1.00 96.75 90 ALA A N 1
ATOM 640 C CA . ALA A 1 90 ? 27.255 -8.202 -20.333 1.00 96.75 90 ALA A CA 1
ATOM 641 C C . ALA A 1 90 ? 27.310 -6.838 -19.608 1.00 96.75 90 ALA A C 1
ATOM 643 O O . ALA A 1 90 ? 27.665 -6.771 -18.428 1.00 96.75 90 ALA A O 1
ATOM 644 N N . SER A 1 91 ? 26.954 -5.753 -20.300 1.00 97.38 91 SER A N 1
ATOM 645 C CA . SER A 1 91 ? 26.971 -4.388 -19.770 1.00 97.38 91 SER A CA 1
ATOM 646 C C . SER A 1 91 ? 26.046 -4.262 -18.558 1.00 97.38 91 SER A C 1
ATOM 648 O O . SER A 1 91 ? 24.870 -4.631 -18.602 1.00 97.38 91 SER A O 1
ATOM 650 N N . GLN A 1 92 ? 26.579 -3.711 -17.467 1.00 93.44 92 GLN A N 1
ATOM 651 C CA . GLN A 1 92 ? 25.847 -3.566 -16.203 1.00 93.44 92 GLN A CA 1
ATOM 652 C C . GLN A 1 92 ? 24.927 -2.339 -16.183 1.00 93.44 92 GLN A C 1
ATOM 654 O O . GLN A 1 92 ? 23.955 -2.291 -15.425 1.00 93.44 92 GLN A O 1
ATOM 659 N N . THR A 1 93 ? 25.230 -1.339 -17.009 1.00 97.81 93 THR A N 1
ATOM 660 C CA . THR A 1 93 ? 24.517 -0.062 -17.038 1.00 97.81 93 THR A CA 1
ATOM 661 C C . THR A 1 93 ? 24.212 0.355 -18.473 1.00 97.81 93 THR A C 1
ATOM 663 O O . THR A 1 93 ? 25.044 0.235 -19.376 1.00 97.81 93 THR A O 1
ATOM 666 N N . TYR A 1 94 ? 23.010 0.880 -18.674 1.00 98.69 94 TYR A N 1
ATOM 667 C CA . TYR A 1 94 ? 22.537 1.427 -19.941 1.00 98.69 94 TYR A CA 1
ATOM 668 C C . TYR A 1 94 ? 22.128 2.875 -19.728 1.00 98.69 94 TYR A C 1
ATOM 670 O O . TYR A 1 94 ? 21.212 3.144 -18.959 1.00 98.69 94 TYR A O 1
ATOM 678 N N . GLN A 1 95 ? 22.809 3.813 -20.381 1.00 98.81 95 GLN A N 1
ATOM 679 C CA . GLN A 1 95 ? 22.514 5.244 -20.286 1.00 98.81 95 GLN A CA 1
ATOM 680 C C . GLN A 1 95 ? 21.997 5.744 -21.627 1.00 98.81 95 GLN A C 1
ATOM 682 O O . GLN A 1 95 ? 22.756 5.872 -22.586 1.00 98.81 95 GLN A O 1
ATOM 687 N N . ILE A 1 96 ? 20.704 6.023 -21.708 1.00 98.81 96 ILE A N 1
ATOM 688 C CA . ILE A 1 96 ? 20.056 6.522 -22.917 1.00 98.81 96 ILE A CA 1
ATOM 689 C C . ILE A 1 96 ? 19.858 8.023 -22.727 1.00 98.81 96 ILE A C 1
ATOM 691 O O . ILE A 1 96 ? 18.810 8.453 -22.260 1.00 98.81 96 ILE A O 1
ATOM 695 N N . ASN A 1 97 ? 20.879 8.822 -23.033 1.00 97.75 97 ASN A N 1
ATOM 696 C CA . ASN A 1 97 ? 20.906 10.255 -22.710 1.00 97.75 97 ASN A CA 1
ATOM 697 C C . ASN A 1 97 ? 20.066 11.113 -23.669 1.00 97.75 97 ASN A C 1
ATOM 699 O O . ASN A 1 97 ? 19.631 12.201 -23.307 1.00 97.75 97 ASN A O 1
ATOM 703 N N . GLY A 1 98 ? 19.837 10.627 -24.889 1.00 94.62 98 GLY A N 1
ATOM 704 C CA . GLY A 1 98 ? 19.044 11.336 -25.900 1.00 94.62 98 GLY A CA 1
ATOM 705 C C .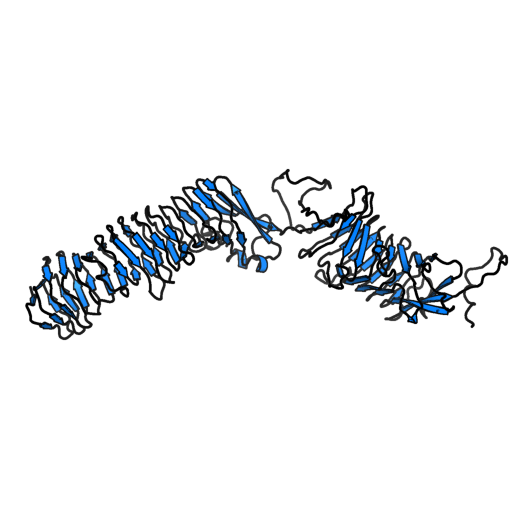 GLY A 1 98 ? 18.775 10.548 -27.183 1.00 94.62 98 GLY A C 1
ATOM 706 O O . GLY A 1 98 ? 17.964 10.974 -28.002 1.00 94.62 98 GLY A O 1
ATOM 707 N N . GLY A 1 99 ? 19.436 9.402 -27.376 1.00 97.81 99 GLY A N 1
ATOM 708 C CA . GLY A 1 99 ? 19.145 8.492 -28.480 1.00 97.81 99 GLY A CA 1
ATOM 709 C C . GLY A 1 99 ? 18.095 7.436 -28.134 1.00 97.81 99 GLY A C 1
ATOM 710 O O . GLY A 1 99 ? 17.326 7.578 -27.185 1.00 97.81 99 GLY A O 1
ATOM 711 N N . GLN A 1 100 ? 18.085 6.365 -28.925 1.00 98.69 100 GLN A N 1
ATOM 712 C CA . GLN A 1 100 ? 17.154 5.249 -28.796 1.00 98.69 100 GLN A CA 1
ATOM 713 C C . GLN A 1 100 ? 17.904 3.939 -28.558 1.00 98.69 100 GLN A C 1
ATOM 715 O O . GLN A 1 100 ? 18.742 3.553 -29.375 1.00 98.69 100 GLN A O 1
ATOM 720 N N . LEU A 1 101 ? 17.570 3.219 -27.492 1.00 98.81 101 LEU A N 1
ATOM 721 C CA . LEU A 1 101 ? 17.935 1.811 -27.344 1.00 98.81 101 LEU A CA 1
ATOM 722 C C . LEU A 1 101 ? 16.781 0.945 -27.847 1.00 98.81 101 LEU A C 1
ATOM 724 O O . LEU A 1 101 ? 15.637 1.172 -27.466 1.00 98.81 101 LEU A O 1
ATOM 728 N N . ARG A 1 102 ? 17.060 -0.043 -28.696 1.00 98.75 102 ARG A N 1
ATOM 729 C CA . ARG A 1 102 ? 16.053 -0.948 -29.260 1.00 98.75 102 ARG A CA 1
ATOM 730 C C . ARG A 1 102 ? 16.484 -2.401 -29.094 1.00 98.75 102 ARG A C 1
ATOM 732 O O . ARG A 1 102 ? 17.618 -2.746 -29.431 1.00 98.75 102 ARG A O 1
ATOM 739 N N . LEU A 1 103 ? 15.585 -3.255 -28.619 1.00 98.62 103 LEU A N 1
ATOM 740 C CA . LEU A 1 103 ? 15.851 -4.693 -28.547 1.00 98.62 103 LEU A CA 1
ATOM 741 C C . LEU A 1 103 ? 15.601 -5.349 -29.914 1.00 98.62 103 LEU A C 1
ATOM 743 O O . LEU A 1 103 ? 14.720 -4.937 -30.674 1.00 98.62 103 LEU A O 1
ATOM 747 N N . GLY A 1 104 ? 16.428 -6.334 -30.248 1.00 98.06 104 GLY A N 1
ATOM 748 C CA . GLY A 1 104 ? 16.332 -7.157 -31.455 1.00 98.06 104 GLY A CA 1
ATOM 749 C C . GLY A 1 104 ? 16.059 -8.637 -31.172 1.00 98.06 104 GLY A C 1
ATOM 750 O O . GLY A 1 104 ? 15.882 -9.389 -32.128 1.00 98.06 104 GLY A O 1
ATOM 751 N N . ALA A 1 105 ? 16.048 -9.035 -29.897 1.00 98.25 105 ALA A N 1
ATOM 752 C CA . ALA A 1 105 ? 15.689 -10.354 -29.383 1.00 98.25 105 ALA A CA 1
ATOM 753 C C . ALA A 1 105 ? 15.338 -10.244 -27.883 1.00 98.25 105 ALA A C 1
ATOM 755 O O . ALA A 1 105 ? 15.608 -9.211 -27.259 1.00 98.25 105 ALA A O 1
ATOM 756 N N . ASP A 1 106 ? 14.767 -11.306 -27.312 1.00 98.25 106 ASP A N 1
ATOM 757 C CA . ASP A 1 106 ? 14.450 -11.387 -25.881 1.00 98.25 106 ASP A CA 1
ATOM 758 C C . ASP A 1 106 ? 15.717 -11.416 -25.017 1.00 98.25 106 ASP A C 1
ATOM 760 O O . ASP A 1 106 ? 16.715 -12.049 -25.367 1.00 98.25 106 ASP A O 1
ATOM 764 N N . GLY A 1 107 ? 15.664 -10.764 -23.853 1.00 96.50 107 GLY A N 1
ATOM 765 C CA . GLY A 1 107 ? 16.682 -10.910 -22.807 1.00 96.50 107 GLY A CA 1
ATOM 766 C C . GLY A 1 107 ? 18.102 -10.494 -23.206 1.00 96.50 107 GLY A C 1
ATOM 767 O O . GLY A 1 107 ? 19.070 -10.989 -22.627 1.00 96.50 107 GLY A O 1
ATOM 768 N N . VAL A 1 108 ? 18.257 -9.603 -24.190 1.00 97.62 108 VAL A N 1
ATOM 769 C CA . VAL A 1 108 ? 19.583 -9.154 -24.653 1.00 97.62 108 VAL A CA 1
ATOM 770 C C . VAL A 1 108 ? 20.306 -8.262 -23.636 1.00 97.62 108 VAL A C 1
ATOM 772 O O . VAL A 1 108 ? 21.527 -8.120 -23.704 1.00 97.62 108 VAL A O 1
ATOM 775 N N . LEU A 1 109 ? 19.581 -7.683 -22.672 1.00 97.69 109 LEU A N 1
ATOM 776 C CA . LEU A 1 109 ? 20.170 -7.020 -21.506 1.00 97.69 109 LEU A CA 1
ATOM 777 C C . LEU A 1 109 ? 20.229 -8.006 -20.321 1.00 97.69 109 LEU A C 1
ATOM 779 O O . LEU A 1 109 ? 19.283 -8.771 -20.123 1.00 97.69 109 LEU A O 1
ATOM 783 N N . PRO A 1 110 ? 21.271 -7.977 -19.472 1.00 96.75 110 PRO A N 1
ATOM 784 C CA . PRO A 1 110 ? 21.333 -8.829 -18.292 1.00 96.75 110 PRO A CA 1
ATOM 785 C C . PRO A 1 110 ? 20.235 -8.472 -17.291 1.00 96.75 110 PRO A C 1
ATOM 787 O O . PRO A 1 110 ? 19.994 -7.292 -17.029 1.00 96.75 110 PRO A O 1
ATOM 790 N N . ASN A 1 111 ? 19.664 -9.473 -16.622 1.00 96.81 111 ASN A N 1
ATOM 791 C CA . ASN A 1 111 ? 18.652 -9.258 -15.579 1.00 96.81 111 ASN A CA 1
ATOM 792 C C . ASN A 1 111 ? 19.158 -8.390 -14.415 1.00 96.81 111 ASN A C 1
ATOM 794 O O . ASN A 1 111 ? 18.368 -7.746 -13.736 1.00 96.81 111 ASN A O 1
ATOM 798 N N . SER A 1 112 ? 20.473 -8.365 -14.174 1.00 95.50 112 SER A N 1
ATOM 799 C CA . SER A 1 112 ? 21.110 -7.533 -13.146 1.00 95.50 112 SER A CA 1
ATOM 800 C C . SER A 1 112 ? 21.338 -6.084 -13.585 1.00 95.50 112 SER A C 1
ATOM 802 O O . SER A 1 112 ? 21.764 -5.266 -12.770 1.00 95.50 112 SER A O 1
ATOM 804 N N . SER A 1 113 ? 21.091 -5.752 -14.852 1.00 97.06 113 SER A N 1
ATOM 805 C CA . SER A 1 113 ? 21.432 -4.443 -15.397 1.00 97.06 113 SER A CA 1
ATOM 806 C C . SER A 1 113 ? 20.474 -3.336 -14.979 1.00 97.06 113 SER A C 1
ATOM 808 O O . SER A 1 113 ? 19.289 -3.561 -14.741 1.00 97.06 113 SER A O 1
ATOM 810 N N . SER A 1 114 ? 21.014 -2.122 -14.921 1.00 97.75 114 SER A N 1
ATOM 811 C CA . SER A 1 114 ? 20.257 -0.897 -14.671 1.00 97.75 114 SER A CA 1
ATOM 812 C C . SER A 1 114 ? 20.129 -0.079 -15.953 1.00 97.75 114 SER A C 1
ATOM 814 O O . SER A 1 114 ? 21.103 0.081 -16.693 1.00 97.75 114 SER A O 1
ATOM 816 N N . VAL A 1 115 ? 18.935 0.454 -16.210 1.00 98.69 115 VAL A N 1
ATOM 817 C CA . VAL A 1 115 ? 18.641 1.264 -17.397 1.00 98.69 115 VAL A CA 1
ATOM 818 C C . VAL A 1 115 ? 18.215 2.669 -16.975 1.00 98.69 115 VAL A C 1
ATOM 820 O O . VAL A 1 115 ? 17.201 2.862 -16.310 1.00 98.69 115 VAL A O 1
ATOM 823 N N . HIS A 1 116 ? 18.998 3.671 -17.359 1.00 98.69 116 HIS A N 1
ATOM 824 C CA . HIS A 1 116 ? 18.659 5.082 -17.227 1.00 98.69 116 HIS A CA 1
ATOM 825 C C . HIS A 1 116 ? 18.136 5.613 -18.563 1.00 98.69 116 HIS A C 1
ATOM 827 O O . HIS A 1 116 ? 18.858 5.609 -19.563 1.00 98.69 116 HIS A O 1
ATOM 833 N N . VAL A 1 117 ? 16.889 6.076 -18.578 1.00 98.88 117 VAL A N 1
ATOM 834 C CA . VAL A 1 117 ? 16.172 6.507 -19.779 1.00 98.88 117 VAL A CA 1
ATOM 835 C C . VAL A 1 117 ? 15.906 8.010 -19.710 1.00 98.88 117 VAL A C 1
ATOM 837 O O . VAL A 1 117 ? 15.014 8.459 -18.994 1.00 98.88 117 VAL A O 1
ATOM 840 N N . ALA A 1 118 ? 16.670 8.799 -20.461 1.00 98.62 118 ALA A N 1
ATOM 841 C CA . ALA A 1 118 ? 16.397 10.216 -20.727 1.00 98.62 118 ALA A CA 1
ATOM 842 C C . ALA A 1 118 ? 15.946 10.456 -22.183 1.00 98.62 118 ALA A C 1
ATOM 844 O O . ALA A 1 118 ? 15.173 11.372 -22.442 1.00 98.62 118 ALA A O 1
ATOM 845 N N . GLY A 1 119 ? 16.400 9.612 -23.115 1.00 98.56 119 GLY A N 1
ATOM 846 C CA . GLY A 1 119 ? 15.875 9.480 -24.473 1.00 98.56 119 GLY A CA 1
ATOM 847 C C . GLY A 1 119 ? 14.753 8.447 -24.525 1.00 98.56 119 GLY A C 1
ATOM 848 O O . GLY A 1 119 ? 13.742 8.583 -23.841 1.00 98.56 119 GLY A O 1
ATOM 849 N N . GLU A 1 120 ? 14.934 7.395 -25.322 1.00 98.75 120 GLU A N 1
ATOM 850 C CA . GLU A 1 120 ? 13.898 6.381 -25.515 1.00 98.75 120 GLU A CA 1
ATOM 851 C C . GLU A 1 120 ? 14.437 4.947 -25.491 1.00 98.75 120 GLU A C 1
ATOM 853 O O . GLU A 1 120 ? 15.453 4.621 -26.108 1.00 98.75 120 GLU A O 1
ATOM 858 N N . TRP A 1 121 ? 13.709 4.061 -24.822 1.00 98.88 121 TRP A N 1
ATOM 859 C CA . TRP A 1 121 ? 13.945 2.627 -24.837 1.00 98.88 121 TRP A CA 1
ATOM 860 C C . TRP A 1 121 ? 12.754 1.906 -25.465 1.00 98.88 121 TRP A C 1
ATOM 862 O O . TRP A 1 121 ? 11.661 1.941 -24.913 1.00 98.88 121 TRP A O 1
ATOM 872 N N . ARG A 1 122 ? 12.961 1.225 -26.598 1.00 98.75 122 ARG A N 1
ATOM 873 C CA . ARG A 1 122 ? 11.956 0.341 -27.202 1.00 98.75 122 ARG A CA 1
ATOM 874 C C . ARG A 1 122 ? 12.287 -1.122 -26.953 1.00 98.75 122 ARG A C 1
ATOM 876 O O . ARG A 1 122 ? 13.357 -1.591 -27.353 1.00 98.75 122 ARG A O 1
ATOM 883 N N . THR A 1 123 ? 11.343 -1.871 -26.400 1.00 98.44 123 THR A N 1
ATOM 884 C CA . THR A 1 123 ? 11.458 -3.336 -26.321 1.00 98.44 123 THR A CA 1
ATOM 885 C C . THR A 1 123 ? 11.155 -4.008 -27.664 1.00 98.44 123 THR A C 1
ATOM 887 O O . THR A 1 123 ? 11.520 -5.159 -27.859 1.00 98.44 123 THR A O 1
ATOM 890 N N . ASN A 1 124 ? 10.525 -3.300 -28.615 1.00 97.12 124 ASN A N 1
ATOM 891 C CA . ASN A 1 124 ? 10.146 -3.813 -29.942 1.00 97.12 124 ASN A CA 1
ATOM 892 C C . ASN A 1 124 ? 9.295 -5.097 -29.912 1.00 97.12 124 ASN A C 1
ATOM 894 O O . ASN A 1 124 ? 9.294 -5.857 -30.879 1.00 97.12 124 ASN A O 1
ATOM 898 N N . GLY A 1 125 ? 8.555 -5.343 -28.830 1.00 97.12 125 GLY A N 1
ATOM 899 C CA . GLY A 1 125 ? 7.776 -6.574 -28.696 1.00 97.12 125 GLY A CA 1
ATOM 900 C C . GLY A 1 125 ? 8.525 -7.747 -28.066 1.00 97.12 125 GLY A C 1
ATOM 901 O O . GLY A 1 125 ? 7.923 -8.803 -27.923 1.00 97.12 125 GLY A O 1
ATOM 902 N N . PHE A 1 126 ? 9.793 -7.570 -27.692 1.00 98.69 126 PHE A N 1
ATOM 903 C CA . PHE A 1 126 ? 10.590 -8.590 -27.016 1.00 98.69 126 PHE A CA 1
ATOM 904 C C . PHE A 1 126 ? 10.489 -8.477 -25.497 1.00 98.69 126 PHE A C 1
ATOM 906 O O . PHE A 1 126 ? 10.366 -7.378 -24.943 1.00 98.69 126 PHE A O 1
ATOM 913 N N . ASP A 1 127 ? 10.593 -9.618 -24.829 1.00 98.62 127 ASP A N 1
ATOM 914 C CA . ASP A 1 127 ? 10.564 -9.715 -23.379 1.00 98.62 127 ASP A CA 1
ATOM 915 C C . ASP A 1 127 ? 11.924 -9.348 -22.789 1.00 98.62 127 ASP A C 1
ATOM 917 O O . ASP A 1 127 ? 12.989 -9.753 -23.270 1.00 98.62 127 ASP A O 1
ATOM 921 N N . GLN A 1 128 ? 11.905 -8.590 -21.697 1.00 98.69 128 GLN A N 1
ATOM 922 C CA . GLN A 1 128 ? 13.125 -8.164 -21.030 1.00 98.69 128 GLN A CA 1
ATOM 923 C C . GLN A 1 128 ? 12.939 -8.084 -19.521 1.00 98.69 128 GLN A C 1
ATOM 925 O O . GLN A 1 128 ? 11.925 -7.614 -19.012 1.00 98.69 128 GLN A O 1
ATOM 930 N N . THR A 1 129 ? 13.966 -8.515 -18.792 1.00 98.50 129 THR A N 1
ATOM 931 C CA . THR A 1 129 ? 14.072 -8.317 -17.344 1.00 98.50 129 THR A CA 1
ATOM 932 C C . THR A 1 129 ? 15.271 -7.431 -17.032 1.00 98.50 129 THR A C 1
ATOM 934 O O . THR A 1 129 ? 16.348 -7.647 -17.579 1.00 98.50 129 THR A O 1
ATOM 937 N N . VAL A 1 130 ? 15.106 -6.437 -16.165 1.00 98.50 130 VAL A N 1
ATOM 938 C CA . VAL A 1 130 ? 16.195 -5.566 -15.689 1.00 98.50 130 VAL A CA 1
ATOM 939 C C . VAL A 1 130 ? 16.070 -5.334 -14.189 1.00 98.50 130 VAL A C 1
ATOM 941 O O . VAL A 1 130 ? 14.972 -5.403 -13.630 1.00 98.50 130 VAL A O 1
ATOM 944 N N . SER A 1 131 ? 17.188 -5.030 -13.530 1.00 97.88 131 SER A N 1
ATOM 945 C CA . SER A 1 131 ? 17.204 -4.829 -12.081 1.00 97.88 131 SER A CA 1
ATOM 946 C C . SER A 1 131 ? 16.590 -3.495 -11.683 1.00 97.88 131 SER A C 1
ATOM 948 O O . SER A 1 131 ? 15.930 -3.389 -10.650 1.00 97.88 131 SER A O 1
ATOM 950 N N . ALA A 1 132 ? 16.801 -2.476 -12.515 1.00 98.19 132 ALA A N 1
ATOM 951 C CA . ALA A 1 132 ? 16.416 -1.108 -12.230 1.00 98.19 132 ALA A CA 1
ATOM 952 C C . ALA A 1 132 ? 16.093 -0.326 -13.503 1.00 98.19 132 ALA A C 1
ATOM 954 O O . ALA A 1 132 ? 16.780 -0.456 -14.518 1.00 98.19 132 ALA A O 1
ATOM 955 N N . ILE A 1 133 ? 15.104 0.560 -13.394 1.00 98.62 133 ILE A N 1
ATOM 956 C CA . ILE A 1 133 ? 14.843 1.634 -14.355 1.00 98.62 133 ILE A CA 1
ATOM 957 C C . ILE A 1 133 ? 14.924 2.986 -13.642 1.00 98.62 133 ILE A C 1
ATOM 959 O O . ILE A 1 133 ? 14.627 3.083 -12.450 1.00 98.62 133 ILE A O 1
ATOM 963 N N . SER A 1 134 ? 15.338 4.025 -14.363 1.00 98.56 134 SER A N 1
ATOM 964 C CA . SER A 1 134 ? 15.343 5.408 -13.877 1.00 98.56 134 SER A CA 1
ATOM 965 C C . SER A 1 134 ? 15.269 6.410 -15.026 1.00 98.56 134 SER A C 1
ATOM 967 O O . SER A 1 134 ? 15.409 6.033 -16.188 1.00 98.56 134 SER A O 1
ATOM 969 N N . GLY A 1 135 ? 15.089 7.690 -14.701 1.00 98.50 135 GLY A N 1
ATOM 970 C CA . GLY A 1 135 ? 15.042 8.779 -15.677 1.00 98.50 135 GLY A CA 1
ATOM 971 C C . GLY A 1 135 ? 13.622 9.243 -16.000 1.00 98.50 135 GLY A C 1
ATOM 972 O O . GLY A 1 135 ? 12.669 8.892 -15.303 1.00 98.50 135 GLY A O 1
ATOM 973 N N . ALA A 1 136 ? 13.516 10.083 -17.028 1.00 98.44 136 ALA A N 1
ATOM 974 C CA . ALA A 1 136 ? 12.306 10.822 -17.395 1.00 98.44 136 ALA A CA 1
ATOM 975 C C . ALA A 1 136 ? 11.934 10.701 -18.888 1.00 98.44 136 ALA A C 1
ATOM 977 O O . ALA A 1 136 ? 11.072 11.432 -19.364 1.00 98.44 136 ALA A O 1
ATOM 978 N N . GLY A 1 137 ? 12.617 9.827 -19.631 1.00 98.62 137 GLY A N 1
ATOM 979 C CA . GLY A 1 137 ? 12.374 9.580 -21.051 1.00 98.62 137 GLY A CA 1
ATOM 980 C C . GLY A 1 137 ? 11.205 8.625 -21.311 1.00 98.62 137 GLY A C 1
ATOM 981 O O . GLY A 1 137 ? 10.365 8.398 -20.445 1.00 98.62 137 GLY A O 1
ATOM 982 N N . LEU A 1 138 ? 11.163 8.046 -22.509 1.00 98.81 138 LEU A N 1
ATOM 983 C CA . LEU A 1 138 ? 10.102 7.130 -22.938 1.00 98.81 138 LEU A CA 1
ATOM 984 C C . LEU A 1 138 ? 10.560 5.669 -22.873 1.00 98.81 138 LEU A C 1
ATOM 986 O O . LEU A 1 138 ? 11.604 5.319 -23.421 1.00 98.81 138 LEU A O 1
ATOM 990 N N . ILE A 1 139 ? 9.751 4.805 -22.265 1.00 98.88 139 ILE A N 1
ATOM 991 C CA . ILE A 1 139 ? 9.831 3.351 -22.424 1.00 98.88 139 ILE A CA 1
ATOM 992 C C . ILE A 1 139 ? 8.643 2.904 -23.283 1.00 98.88 139 ILE A C 1
ATOM 994 O O . ILE A 1 139 ? 7.501 2.957 -22.843 1.00 98.88 139 ILE A O 1
ATOM 998 N N . ASP A 1 140 ? 8.913 2.446 -24.500 1.00 98.75 140 ASP A N 1
ATOM 999 C CA . ASP A 1 140 ? 7.924 1.875 -25.417 1.00 98.75 140 ASP A CA 1
ATOM 1000 C C . ASP A 1 140 ? 7.992 0.344 -25.339 1.00 98.75 140 ASP A C 1
ATOM 1002 O O . ASP A 1 140 ? 8.958 -0.287 -25.788 1.00 98.75 140 ASP A O 1
ATOM 1006 N N . LEU A 1 141 ? 6.962 -0.253 -24.737 1.00 98.56 141 LEU A N 1
ATOM 1007 C CA . LEU A 1 141 ? 6.857 -1.695 -24.530 1.00 98.56 141 LEU A CA 1
ATOM 1008 C C . LEU A 1 141 ? 6.512 -2.461 -25.812 1.00 98.56 141 LEU A C 1
ATOM 1010 O O . LEU A 1 141 ? 6.585 -3.691 -25.813 1.00 98.56 141 LEU A O 1
ATOM 1014 N N . GLY A 1 142 ? 6.085 -1.798 -26.894 1.00 97.94 142 GLY A N 1
ATOM 1015 C CA . GLY A 1 142 ? 5.516 -2.488 -28.052 1.00 97.94 142 GLY A CA 1
ATOM 1016 C C . GLY A 1 142 ? 4.468 -3.525 -27.620 1.00 97.94 142 GLY A C 1
ATOM 1017 O O . GLY A 1 142 ? 3.458 -3.178 -27.011 1.00 97.94 142 GLY A O 1
ATOM 1018 N N . ALA A 1 143 ? 4.728 -4.804 -27.899 1.00 97.12 143 ALA A N 1
ATOM 1019 C CA . ALA A 1 143 ? 3.937 -5.942 -27.411 1.00 97.12 143 ALA A CA 1
ATOM 1020 C C . ALA A 1 143 ? 4.653 -6.813 -26.349 1.00 97.12 143 ALA A C 1
ATOM 1022 O O . ALA A 1 143 ? 4.112 -7.839 -25.954 1.00 97.12 143 ALA A O 1
ATOM 1023 N N . GLY A 1 144 ? 5.860 -6.438 -25.917 1.00 97.50 144 GLY A N 1
ATOM 1024 C CA . GLY A 1 144 ? 6.733 -7.272 -25.088 1.00 97.50 144 GLY A CA 1
ATOM 1025 C C . GLY A 1 144 ? 6.503 -7.067 -23.596 1.00 97.50 144 GLY A C 1
ATOM 1026 O O . GLY A 1 144 ? 5.984 -6.034 -23.170 1.00 97.50 144 GLY A O 1
ATOM 1027 N N . ALA A 1 145 ? 6.919 -8.033 -22.785 1.00 98.50 145 ALA A N 1
ATOM 1028 C CA . ALA A 1 145 ? 6.847 -7.950 -21.336 1.00 98.50 145 ALA A CA 1
ATOM 1029 C C . ALA A 1 145 ? 8.121 -7.334 -20.746 1.00 98.50 145 ALA A C 1
ATOM 1031 O O . ALA A 1 145 ? 9.213 -7.898 -20.847 1.00 98.50 145 ALA A O 1
ATOM 1032 N N . LEU A 1 146 ? 7.981 -6.205 -20.047 1.00 98.81 146 LEU A N 1
ATOM 1033 C CA . LEU A 1 146 ? 9.072 -5.616 -19.273 1.00 98.81 146 LEU A CA 1
ATOM 1034 C C . LEU A 1 146 ? 8.920 -5.971 -17.794 1.00 98.81 146 LEU A C 1
ATOM 1036 O O . LEU A 1 146 ? 7.992 -5.528 -17.123 1.00 98.81 146 LEU A O 1
ATOM 1040 N N . THR A 1 147 ? 9.868 -6.747 -17.274 1.00 98.81 147 THR A N 1
ATOM 1041 C CA . THR A 1 147 ? 9.975 -7.058 -15.848 1.00 98.81 147 THR A CA 1
ATOM 1042 C C . THR A 1 147 ? 11.062 -6.206 -15.202 1.00 98.81 147 THR A C 1
ATOM 1044 O O . THR A 1 147 ? 12.210 -6.200 -15.645 1.00 98.81 147 THR A O 1
ATOM 1047 N N . VAL A 1 148 ? 10.710 -5.499 -14.133 1.00 98.62 148 VAL A N 1
ATOM 1048 C CA . VAL A 1 148 ? 11.599 -4.586 -13.414 1.00 98.62 148 VAL A CA 1
ATOM 1049 C C . VAL A 1 148 ? 11.637 -4.943 -11.938 1.00 98.62 148 VAL A C 1
ATOM 1051 O O . VAL A 1 148 ? 10.604 -5.037 -11.273 1.00 98.62 148 VAL A O 1
ATOM 1054 N N . GLY A 1 149 ? 12.847 -5.089 -11.413 1.00 94.88 149 GLY A N 1
ATOM 1055 C CA . GLY A 1 149 ? 13.108 -5.273 -9.989 1.00 94.88 149 GLY A CA 1
ATOM 1056 C C . GLY A 1 149 ? 14.268 -6.231 -9.738 1.00 94.88 149 GLY A C 1
ATOM 1057 O O . GLY A 1 149 ? 14.911 -6.683 -10.675 1.00 94.88 149 GLY A O 1
ATOM 1058 N N . ASN A 1 150 ? 14.503 -6.582 -8.469 1.00 87.56 150 ASN A N 1
ATOM 1059 C CA . ASN A 1 150 ? 15.698 -7.286 -7.945 1.00 87.56 150 ASN A CA 1
ATOM 1060 C C . ASN A 1 150 ? 16.896 -6.386 -7.614 1.00 87.56 150 ASN A C 1
ATOM 1062 O O . ASN A 1 150 ? 18.027 -6.859 -7.509 1.00 87.56 150 ASN A O 1
ATOM 1066 N N . ASN A 1 151 ? 16.666 -5.094 -7.420 1.00 91.75 151 ASN A N 1
ATOM 1067 C CA . ASN A 1 151 ? 17.661 -4.201 -6.850 1.00 91.75 151 ASN A CA 1
ATOM 1068 C C . ASN A 1 151 ? 17.520 -4.111 -5.312 1.00 91.75 151 ASN A C 1
ATOM 1070 O O . ASN A 1 151 ? 16.548 -4.591 -4.726 1.00 91.75 151 ASN A O 1
ATOM 1074 N N . SER A 1 152 ? 18.511 -3.514 -4.647 1.00 91.50 152 SER A N 1
ATOM 1075 C CA . SER A 1 152 ? 18.594 -3.428 -3.179 1.00 91.50 152 SER A CA 1
ATOM 1076 C C . SER A 1 152 ? 18.099 -2.103 -2.587 1.00 91.50 152 SER A C 1
ATOM 1078 O O . SER A 1 152 ? 18.149 -1.929 -1.372 1.00 91.50 152 SER A O 1
ATOM 1080 N N . THR A 1 153 ? 17.626 -1.171 -3.417 1.00 94.12 153 THR A N 1
ATOM 1081 C CA . THR A 1 153 ? 17.194 0.177 -3.009 1.00 94.12 153 THR A CA 1
ATOM 1082 C C . THR A 1 153 ? 15.839 0.543 -3.624 1.00 94.12 153 THR A C 1
ATOM 1084 O O . THR A 1 153 ? 15.395 -0.108 -4.560 1.00 94.12 153 THR A O 1
ATOM 1087 N N . PRO A 1 154 ? 15.156 1.602 -3.185 1.00 95.25 154 PRO A N 1
ATOM 1088 C CA . PRO A 1 154 ? 14.013 2.123 -3.932 1.00 95.25 154 PRO A CA 1
ATOM 1089 C C . PRO A 1 154 ? 14.399 2.596 -5.346 1.00 95.25 154 PRO A C 1
ATOM 1091 O O . PRO A 1 154 ? 15.529 3.037 -5.578 1.00 95.25 154 PRO A O 1
ATOM 1094 N N . LEU A 1 155 ? 13.455 2.504 -6.284 1.00 96.75 155 LEU A N 1
ATOM 1095 C CA . LEU A 1 155 ? 13.561 2.949 -7.676 1.00 96.75 155 LEU A CA 1
ATOM 1096 C C . LEU A 1 155 ? 12.557 4.064 -7.966 1.00 96.75 155 LEU A C 1
ATOM 1098 O O . LEU A 1 155 ? 11.465 4.086 -7.403 1.00 96.75 155 LEU A O 1
ATOM 1102 N N . SER A 1 156 ? 12.899 4.947 -8.901 1.00 97.75 156 SER A N 1
ATOM 1103 C CA . SER A 1 156 ? 11.986 5.976 -9.396 1.00 97.75 156 SER A CA 1
ATOM 1104 C C . SER A 1 156 ? 12.159 6.173 -10.896 1.00 97.75 156 SER A C 1
ATOM 1106 O O . SER A 1 156 ? 13.279 6.358 -11.379 1.00 97.75 156 SER A O 1
ATOM 1108 N N . PHE A 1 157 ? 11.041 6.154 -11.615 1.00 98.75 157 PHE A N 1
ATOM 1109 C CA . PHE A 1 157 ? 10.947 6.485 -13.027 1.00 98.75 157 PHE A CA 1
ATOM 1110 C C . PHE A 1 157 ? 9.845 7.525 -13.219 1.00 98.75 157 PHE A C 1
ATOM 1112 O O . PHE A 1 157 ? 8.680 7.287 -12.904 1.00 98.75 157 PHE A O 1
ATOM 1119 N N . SER A 1 158 ? 10.214 8.704 -13.710 1.00 98.38 158 SER A N 1
ATOM 1120 C CA . SER A 1 158 ? 9.296 9.831 -13.911 1.00 98.38 158 SER A CA 1
ATOM 1121 C C . SER A 1 158 ? 8.884 10.004 -15.373 1.00 98.38 158 SER A C 1
ATOM 1123 O O . SER A 1 158 ? 8.241 10.994 -15.711 1.00 98.38 158 SER A O 1
ATOM 1125 N N . GLY A 1 159 ? 9.323 9.095 -16.242 1.00 98.31 159 GLY A N 1
ATOM 1126 C CA . GLY A 1 159 ? 9.043 9.118 -17.669 1.00 98.31 159 GLY A CA 1
ATOM 1127 C C . GLY A 1 159 ? 7.744 8.409 -18.038 1.00 98.31 159 GLY A C 1
ATOM 1128 O O . GLY A 1 159 ? 7.024 7.895 -17.181 1.00 98.31 159 GLY A O 1
ATOM 1129 N N . GLU A 1 160 ? 7.455 8.370 -19.333 1.00 98.56 160 GLU A N 1
ATOM 1130 C CA . GLU A 1 160 ? 6.283 7.687 -19.885 1.00 98.56 160 GLU A CA 1
ATOM 1131 C C . GLU A 1 160 ? 6.588 6.205 -20.143 1.00 98.56 160 GLU A C 1
ATOM 1133 O O . GLU A 1 160 ? 7.652 5.863 -20.664 1.00 98.56 160 GLU A O 1
ATOM 1138 N N . ILE A 1 161 ? 5.634 5.327 -19.818 1.00 98.81 161 ILE A N 1
ATOM 1139 C CA . ILE A 1 161 ? 5.596 3.940 -20.298 1.00 98.81 161 ILE A CA 1
ATOM 1140 C C . ILE A 1 161 ? 4.429 3.804 -21.281 1.00 98.81 161 ILE A C 1
ATOM 1142 O O . ILE A 1 161 ? 3.282 4.059 -20.910 1.00 98.81 161 ILE A O 1
ATOM 1146 N N . SER A 1 162 ? 4.693 3.379 -22.513 1.00 98.62 162 SER A N 1
ATOM 1147 C CA . SER A 1 162 ? 3.692 3.252 -23.578 1.00 98.62 162 SER A CA 1
ATOM 1148 C C . SER A 1 162 ? 3.667 1.848 -24.192 1.00 98.62 162 SER A C 1
ATOM 1150 O O . SER A 1 162 ? 4.507 1.000 -23.890 1.00 98.62 162 SER A O 1
ATOM 1152 N N . GLY A 1 163 ? 2.682 1.591 -25.055 1.00 98.25 163 GLY A N 1
ATOM 1153 C CA . GLY A 1 163 ? 2.541 0.329 -25.785 1.00 98.25 163 GLY A CA 1
ATOM 1154 C C . GLY A 1 163 ? 1.528 -0.647 -25.178 1.00 98.25 163 GLY A C 1
ATOM 1155 O O . GLY A 1 163 ? 0.885 -0.397 -24.164 1.00 98.25 163 GLY A O 1
ATOM 1156 N N . THR A 1 164 ? 1.347 -1.782 -25.842 1.00 97.88 164 THR A N 1
ATOM 1157 C CA . THR A 1 164 ? 0.372 -2.823 -25.463 1.00 97.88 164 THR A CA 1
ATOM 1158 C C . THR A 1 164 ? 0.970 -3.949 -24.620 1.00 97.88 164 THR A C 1
ATOM 1160 O O . THR A 1 164 ? 0.235 -4.797 -24.123 1.00 97.88 164 THR A O 1
ATOM 1163 N N . GLY A 1 165 ? 2.298 -3.982 -24.490 1.00 98.25 165 GLY A N 1
ATOM 1164 C CA . GLY A 1 165 ? 3.028 -4.959 -23.694 1.00 98.25 165 GLY A CA 1
ATOM 1165 C C . GLY A 1 165 ? 2.762 -4.830 -22.194 1.00 98.25 165 GLY A C 1
ATOM 1166 O O . GLY A 1 165 ? 2.316 -3.787 -21.714 1.00 98.25 165 GLY A O 1
ATOM 1167 N N . SER A 1 166 ? 3.021 -5.902 -21.447 1.00 98.62 166 SER A N 1
ATOM 1168 C CA . SER A 1 166 ? 2.814 -5.931 -19.996 1.00 98.62 166 SER A CA 1
ATOM 1169 C C . SER A 1 166 ? 3.989 -5.326 -19.234 1.00 98.62 166 SER A C 1
ATOM 1171 O O . SER A 1 166 ? 5.151 -5.526 -19.603 1.00 98.62 166 SER A O 1
ATOM 1173 N N . PHE A 1 167 ? 3.697 -4.693 -18.103 1.00 98.81 167 PHE A N 1
ATOM 1174 C CA . PHE A 1 167 ? 4.698 -4.236 -17.146 1.00 98.81 167 PHE A CA 1
ATOM 1175 C C . PHE A 1 167 ? 4.640 -5.099 -15.884 1.00 98.81 167 PHE A C 1
ATOM 1177 O O . PHE A 1 167 ? 3.563 -5.377 -15.368 1.00 98.81 167 PHE A O 1
ATOM 1184 N N . ARG A 1 168 ? 5.781 -5.544 -15.357 1.00 98.69 168 ARG A N 1
ATOM 1185 C CA . ARG A 1 168 ? 5.814 -6.378 -14.150 1.00 98.69 168 ARG A CA 1
ATOM 1186 C C . ARG A 1 168 ? 6.829 -5.871 -13.142 1.00 98.69 168 ARG A C 1
ATOM 1188 O O . ARG A 1 168 ? 8.022 -5.815 -13.428 1.00 98.69 168 ARG A O 1
ATOM 1195 N N . LYS A 1 169 ? 6.362 -5.570 -11.934 1.00 98.56 169 LYS A N 1
ATOM 1196 C CA . LYS A 1 169 ? 7.182 -5.200 -10.783 1.00 98.56 169 LYS A CA 1
ATOM 1197 C C . LYS A 1 169 ? 7.462 -6.430 -9.918 1.00 98.56 169 LYS A C 1
ATOM 1199 O O . LYS A 1 169 ? 6.542 -7.048 -9.388 1.00 98.56 169 LYS A O 1
ATOM 1204 N N . ILE A 1 170 ? 8.744 -6.731 -9.725 1.00 97.94 170 ILE A N 1
ATOM 1205 C CA . ILE A 1 170 ? 9.237 -7.802 -8.845 1.00 97.94 170 ILE A CA 1
ATOM 1206 C C . ILE A 1 170 ? 10.166 -7.253 -7.752 1.00 97.94 170 ILE A C 1
ATOM 1208 O O . ILE A 1 170 ? 10.558 -6.083 -7.763 1.00 97.94 170 ILE A O 1
ATOM 1212 N N . GLY A 1 171 ? 10.542 -8.104 -6.797 1.00 96.69 171 GLY A N 1
ATOM 1213 C CA . GLY A 1 171 ? 11.476 -7.769 -5.718 1.00 96.69 171 GLY A CA 1
ATOM 1214 C C . GLY A 1 171 ? 10.870 -6.901 -4.607 1.00 96.69 171 GLY A C 1
ATOM 1215 O O . GLY A 1 171 ? 9.848 -6.247 -4.784 1.00 96.69 171 GLY A O 1
ATOM 1216 N N . ALA A 1 172 ? 11.520 -6.888 -3.442 1.00 96.06 172 ALA A N 1
ATOM 1217 C CA . ALA A 1 172 ? 10.967 -6.299 -2.216 1.00 96.06 172 ALA A CA 1
ATOM 1218 C C . ALA A 1 172 ? 10.925 -4.759 -2.199 1.00 96.06 172 ALA A C 1
ATOM 1220 O O . ALA A 1 172 ? 10.159 -4.172 -1.441 1.00 96.06 172 ALA A O 1
ATOM 1221 N N . GLN A 1 173 ? 11.756 -4.100 -3.008 1.00 97.38 173 GLN A N 1
ATOM 1222 C CA . GLN A 1 173 ? 11.928 -2.649 -2.953 1.00 97.38 173 GLN A CA 1
ATOM 1223 C C . GLN A 1 173 ? 10.766 -1.887 -3.590 1.00 97.38 173 GLN A C 1
ATOM 1225 O O . GLN A 1 173 ? 10.063 -2.410 -4.458 1.00 97.38 173 GLN A O 1
ATOM 1230 N N . THR A 1 174 ? 10.600 -0.631 -3.183 1.00 98.00 174 THR A N 1
ATOM 1231 C CA . THR A 1 174 ? 9.624 0.287 -3.775 1.00 98.00 174 THR A CA 1
ATOM 1232 C C . THR A 1 174 ? 10.035 0.691 -5.190 1.00 98.00 174 THR A C 1
ATOM 1234 O O . THR A 1 174 ? 11.187 1.060 -5.412 1.00 98.00 174 THR A O 1
ATOM 1237 N N . LEU A 1 175 ? 9.093 0.676 -6.133 1.00 98.62 175 LEU A N 1
ATOM 1238 C CA . LEU A 1 175 ? 9.211 1.365 -7.420 1.00 98.62 175 LEU A CA 1
ATOM 1239 C C . LEU A 1 175 ? 8.178 2.490 -7.481 1.00 98.62 175 LEU A C 1
ATOM 1241 O O . LEU A 1 175 ? 6.985 2.226 -7.357 1.00 98.62 175 LEU A O 1
ATOM 1245 N N . THR A 1 176 ? 8.633 3.715 -7.721 1.00 98.62 176 THR A N 1
ATOM 1246 C CA . THR A 1 176 ? 7.769 4.878 -7.940 1.00 98.62 176 THR A CA 1
ATOM 1247 C C . THR A 1 176 ? 7.668 5.206 -9.425 1.00 98.62 176 THR A C 1
ATOM 1249 O O . THR A 1 176 ? 8.682 5.452 -10.080 1.00 98.62 176 THR A O 1
ATOM 1252 N N . LEU A 1 177 ? 6.442 5.251 -9.943 1.00 98.69 177 LEU A N 1
ATOM 1253 C CA . LEU A 1 177 ? 6.098 5.732 -11.278 1.00 98.69 177 LEU A CA 1
ATOM 1254 C C . LEU A 1 177 ? 5.509 7.143 -11.163 1.00 98.69 177 LEU A C 1
ATOM 1256 O O . LEU A 1 177 ? 4.382 7.330 -10.702 1.00 98.69 177 LEU A O 1
ATOM 1260 N N . GLY A 1 178 ? 6.301 8.144 -11.542 1.00 98.00 178 GLY A N 1
ATOM 1261 C CA . GLY A 1 178 ? 5.923 9.560 -11.467 1.00 98.00 178 GLY A CA 1
ATOM 1262 C C . GLY A 1 178 ? 5.411 10.155 -12.779 1.00 98.00 178 GLY A C 1
ATOM 1263 O O . GLY A 1 178 ? 4.838 11.239 -12.762 1.00 98.00 178 GLY A O 1
ATOM 1264 N N . GLY A 1 179 ? 5.635 9.481 -13.909 1.00 98.00 179 GLY A N 1
ATOM 1265 C CA . GLY A 1 179 ? 5.221 9.969 -15.223 1.00 98.00 179 GLY A CA 1
ATOM 1266 C C . GLY A 1 179 ? 3.801 9.559 -15.607 1.00 98.00 179 GLY A C 1
ATOM 1267 O O . GLY A 1 179 ? 3.188 8.677 -15.002 1.00 98.00 179 GLY A O 1
ATOM 1268 N N . VAL A 1 180 ? 3.276 10.206 -16.645 1.00 98.00 180 VAL A N 1
ATOM 1269 C CA . VAL A 1 180 ? 1.986 9.853 -17.247 1.00 98.00 180 VAL A CA 1
ATOM 1270 C C . VAL A 1 180 ? 2.238 8.783 -18.299 1.00 98.00 180 VAL A C 1
ATOM 1272 O O . VAL A 1 180 ? 2.789 9.065 -19.356 1.00 98.00 180 VAL A O 1
ATOM 1275 N N . SER A 1 181 ? 1.874 7.549 -17.980 1.00 98.12 181 SER A N 1
ATOM 1276 C CA . SER A 1 181 ? 1.997 6.409 -18.882 1.00 98.12 181 SER A CA 1
ATOM 1277 C C . SER A 1 181 ? 0.739 6.234 -19.730 1.00 98.12 181 SER A C 1
ATOM 1279 O O . SER A 1 181 ? -0.357 6.618 -19.328 1.00 98.12 181 SER A O 1
ATOM 1281 N N . THR A 1 182 ? 0.899 5.626 -20.902 1.00 97.25 182 THR A N 1
ATOM 1282 C CA . THR A 1 182 ? -0.173 5.372 -21.877 1.00 97.25 182 THR A CA 1
ATOM 1283 C C . THR A 1 182 ? -0.293 3.895 -22.252 1.00 97.25 182 THR A C 1
ATOM 1285 O O . THR A 1 182 ? -1.075 3.543 -23.136 1.00 97.25 182 THR A O 1
ATOM 1288 N N . HIS A 1 183 ? 0.470 3.016 -21.595 1.00 97.88 183 HIS A N 1
ATOM 1289 C CA . HIS A 1 183 ? 0.406 1.587 -21.864 1.00 97.88 183 HIS A CA 1
ATOM 1290 C C . HIS A 1 183 ? -0.953 0.987 -21.483 1.00 97.88 183 HIS A C 1
ATOM 1292 O O . HIS A 1 183 ? -1.645 1.461 -20.581 1.00 97.88 183 HIS A O 1
ATOM 1298 N N . SER A 1 184 ? -1.341 -0.059 -22.207 1.00 97.38 184 SER A N 1
ATOM 1299 C CA . SER A 1 184 ? -2.624 -0.750 -22.022 1.00 97.38 184 SER A CA 1
ATOM 1300 C C . SER A 1 184 ? -2.473 -2.223 -21.656 1.00 97.38 184 SER A C 1
ATOM 1302 O O . SER A 1 184 ? -3.462 -2.877 -21.342 1.00 97.38 184 SER A O 1
ATOM 1304 N N . GLY A 1 185 ? -1.260 -2.775 -21.744 1.00 98.19 185 GLY A N 1
ATOM 1305 C CA . GLY A 1 185 ? -0.994 -4.119 -21.246 1.00 98.19 185 GLY A CA 1
ATOM 1306 C C . GLY A 1 185 ? -1.070 -4.156 -19.724 1.00 98.19 185 GLY A C 1
ATOM 1307 O O . GLY A 1 185 ? -0.874 -3.139 -19.059 1.00 98.19 185 GLY A O 1
ATOM 1308 N N . GLN A 1 186 ? -1.365 -5.329 -19.170 1.00 98.12 186 GLN A N 1
ATOM 1309 C CA . GLN A 1 186 ? -1.532 -5.508 -17.729 1.00 98.12 186 GLN A CA 1
ATOM 1310 C C . GLN A 1 186 ? -0.260 -5.134 -16.956 1.00 98.12 186 GLN A C 1
ATOM 1312 O O . GLN A 1 186 ? 0.856 -5.467 -17.369 1.00 98.12 186 GLN A O 1
ATOM 1317 N N . THR A 1 187 ? -0.451 -4.486 -15.811 1.00 98.75 187 THR A N 1
ATOM 1318 C CA . THR A 1 187 ? 0.581 -4.256 -14.809 1.00 98.75 187 THR A CA 1
ATOM 1319 C C . THR A 1 187 ? 0.475 -5.307 -13.705 1.00 98.75 187 THR A C 1
ATOM 1321 O O . THR A 1 187 ? -0.526 -5.404 -12.998 1.00 98.75 187 THR A O 1
ATOM 1324 N N . LEU A 1 188 ? 1.526 -6.102 -13.535 1.00 98.69 188 LEU A N 1
ATOM 1325 C CA . LEU A 1 188 ? 1.633 -7.136 -12.507 1.00 98.69 188 LEU A CA 1
ATOM 1326 C C . LEU A 1 188 ? 2.529 -6.641 -11.369 1.00 98.69 188 LEU A C 1
ATOM 1328 O O . LEU A 1 188 ? 3.650 -6.191 -11.619 1.00 98.69 188 LEU A O 1
ATOM 1332 N N . VAL A 1 189 ? 2.075 -6.746 -10.121 1.00 98.75 189 VAL A N 1
ATOM 1333 C CA . VAL A 1 189 ? 2.906 -6.464 -8.942 1.00 98.75 189 VAL A CA 1
ATOM 1334 C C . VAL A 1 189 ? 3.028 -7.738 -8.119 1.00 98.75 189 VAL A C 1
ATOM 1336 O O . VAL A 1 189 ? 2.101 -8.127 -7.410 1.00 98.75 189 VAL A O 1
ATOM 1339 N N . ASP A 1 190 ? 4.187 -8.387 -8.217 1.00 98.00 190 ASP A N 1
ATOM 1340 C CA . ASP A 1 190 ? 4.425 -9.691 -7.589 1.00 98.00 190 ASP A CA 1
ATOM 1341 C C . ASP A 1 190 ? 4.907 -9.545 -6.135 1.00 98.00 190 ASP A C 1
ATOM 1343 O O . ASP A 1 190 ? 4.644 -10.403 -5.293 1.00 98.00 190 ASP A O 1
ATOM 1347 N N . ALA A 1 191 ? 5.644 -8.469 -5.836 1.00 96.81 191 ALA A N 1
ATOM 1348 C CA . ALA A 1 191 ? 6.195 -8.195 -4.511 1.00 96.81 191 ALA A CA 1
ATOM 1349 C C . ALA A 1 191 ? 6.594 -6.720 -4.328 1.00 96.81 191 ALA A C 1
ATOM 1351 O O . ALA A 1 191 ? 6.871 -5.990 -5.292 1.00 96.81 191 ALA A O 1
ATOM 1352 N N . GLY A 1 192 ? 6.704 -6.316 -3.060 1.00 97.56 192 GLY A N 1
ATOM 1353 C CA . GLY A 1 192 ? 7.125 -4.972 -2.670 1.00 97.56 192 GLY A CA 1
ATOM 1354 C C . GLY A 1 192 ? 6.042 -3.926 -2.932 1.00 97.56 192 GLY A C 1
ATOM 1355 O O . GLY A 1 192 ? 4.868 -4.261 -3.075 1.00 97.56 192 GLY A O 1
ATOM 1356 N N . LYS A 1 193 ? 6.438 -2.649 -2.994 1.00 98.19 193 LYS A N 1
ATOM 1357 C CA . LYS A 1 193 ? 5.513 -1.522 -3.194 1.00 98.19 193 LYS A CA 1
ATOM 1358 C C . LYS A 1 193 ? 5.642 -0.937 -4.605 1.00 98.19 193 LYS A C 1
ATOM 1360 O O . LYS A 1 193 ? 6.746 -0.606 -5.040 1.00 98.19 193 LYS A O 1
ATOM 1365 N N . LEU A 1 194 ? 4.526 -0.790 -5.312 1.00 98.69 194 LEU A N 1
ATOM 1366 C CA . LEU A 1 194 ? 4.402 0.052 -6.501 1.00 98.69 194 LEU A CA 1
ATOM 1367 C C . LEU A 1 194 ? 3.699 1.351 -6.092 1.00 98.69 194 LEU A C 1
ATOM 1369 O O . LEU A 1 194 ? 2.565 1.314 -5.623 1.00 98.69 194 LEU A O 1
ATOM 1373 N N . ILE A 1 195 ? 4.372 2.489 -6.255 1.00 98.69 195 ILE A N 1
ATOM 1374 C CA . ILE A 1 195 ? 3.806 3.821 -6.013 1.00 98.69 195 ILE A CA 1
ATOM 1375 C C . ILE A 1 195 ? 3.468 4.452 -7.361 1.00 98.69 195 ILE A C 1
ATOM 1377 O O . ILE A 1 195 ? 4.363 4.683 -8.172 1.00 98.69 195 ILE A O 1
ATOM 1381 N N . VAL A 1 196 ? 2.196 4.766 -7.593 1.00 98.56 196 VAL A N 1
ATOM 1382 C CA . VAL A 1 196 ? 1.724 5.494 -8.775 1.00 98.56 196 VAL A CA 1
ATOM 1383 C C . VAL A 1 196 ? 1.443 6.937 -8.370 1.00 98.56 196 VAL A C 1
ATOM 1385 O O . VAL A 1 196 ? 0.434 7.217 -7.735 1.00 98.56 196 VAL A O 1
ATOM 1388 N N . ASN A 1 197 ? 2.337 7.854 -8.743 1.00 97.75 197 ASN A N 1
ATOM 1389 C CA . ASN A 1 197 ? 2.165 9.300 -8.534 1.00 97.75 197 ASN A CA 1
ATOM 1390 C C . ASN A 1 197 ? 1.802 10.039 -9.834 1.00 97.75 197 ASN A C 1
ATOM 1392 O O . ASN A 1 197 ? 1.315 11.163 -9.784 1.00 97.75 197 ASN A O 1
ATOM 1396 N N . GLY A 1 198 ? 2.052 9.415 -10.990 1.00 97.44 198 GLY A N 1
ATOM 1397 C CA . GLY A 1 198 ? 1.555 9.858 -12.292 1.00 97.44 198 GLY A CA 1
ATOM 1398 C C . GLY A 1 198 ? 0.300 9.085 -12.706 1.00 97.44 198 GLY A C 1
ATOM 1399 O O . GLY A 1 198 ? -0.676 9.031 -11.960 1.00 97.44 198 GLY A O 1
ATOM 1400 N N . SER A 1 199 ? 0.321 8.454 -13.883 1.00 97.25 199 SER A N 1
ATOM 1401 C CA . SER A 1 199 ? -0.763 7.564 -14.326 1.00 97.25 199 SER A CA 1
ATOM 1402 C C . SER A 1 199 ? -0.236 6.308 -15.015 1.00 97.25 199 SER A C 1
ATOM 1404 O O . SER A 1 199 ? 0.810 6.370 -15.656 1.00 97.25 199 SER A O 1
ATOM 1406 N N . THR A 1 200 ? -0.948 5.180 -14.907 1.00 96.31 200 THR A N 1
ATOM 1407 C CA . THR A 1 200 ? -0.628 3.918 -15.608 1.00 96.31 200 THR A CA 1
ATOM 1408 C C . THR A 1 200 ? -1.375 3.736 -16.935 1.00 96.31 200 THR A C 1
ATOM 1410 O O . THR A 1 200 ? -1.400 2.632 -17.468 1.00 96.31 200 THR A O 1
ATOM 1413 N N . GLY A 1 201 ? -1.986 4.787 -17.493 1.00 92.75 201 GLY A N 1
ATOM 1414 C CA . GLY A 1 201 ? -2.794 4.660 -18.712 1.00 92.75 201 GLY A CA 1
ATOM 1415 C C . GLY A 1 201 ? -3.981 3.716 -18.502 1.00 92.75 201 GLY A C 1
ATOM 1416 O O . GLY A 1 201 ? -4.441 3.553 -17.378 1.00 92.75 201 GLY A O 1
ATOM 1417 N N . ASN A 1 202 ? -4.452 3.041 -19.553 1.00 93.94 202 ASN A N 1
ATOM 1418 C CA . ASN A 1 202 ? -5.583 2.098 -19.473 1.00 93.94 202 ASN A CA 1
ATOM 1419 C C . ASN A 1 202 ? -5.161 0.694 -18.981 1.00 93.94 202 ASN A C 1
ATOM 1421 O O . ASN A 1 202 ? -5.764 -0.302 -19.372 1.00 93.94 202 ASN A O 1
ATOM 1425 N N . SER A 1 203 ? -4.081 0.599 -18.199 1.00 97.88 203 SER A N 1
ATOM 1426 C CA . SER A 1 203 ? -3.542 -0.662 -17.685 1.00 97.88 203 SER A CA 1
ATOM 1427 C C . SER A 1 203 ? -4.298 -1.122 -16.438 1.00 97.88 203 SER A C 1
ATOM 1429 O O . SER A 1 203 ? -4.372 -0.385 -15.449 1.00 97.88 203 SER A O 1
ATOM 1431 N N . ASP A 1 204 ? -4.810 -2.354 -16.472 1.00 98.56 204 ASP A N 1
ATOM 1432 C CA . ASP A 1 204 ? -5.268 -3.059 -15.273 1.00 98.56 204 ASP A CA 1
ATOM 1433 C C . ASP A 1 204 ? -4.074 -3.425 -14.384 1.00 98.56 204 ASP A C 1
ATOM 1435 O O . ASP A 1 204 ? -3.045 -3.897 -14.879 1.00 98.56 204 ASP A O 1
ATOM 1439 N N . ILE A 1 205 ? -4.228 -3.276 -13.067 1.00 98.81 205 ILE A N 1
ATOM 1440 C CA . ILE A 1 205 ? -3.235 -3.690 -12.071 1.00 98.81 205 ILE A CA 1
ATOM 1441 C C . ILE A 1 205 ? -3.716 -4.945 -11.341 1.00 98.81 205 ILE A C 1
ATOM 1443 O O . ILE A 1 205 ? -4.819 -4.986 -10.791 1.00 98.81 205 ILE A O 1
ATOM 1447 N N . VAL A 1 206 ? -2.850 -5.957 -11.270 1.00 98.44 206 VAL A N 1
ATOM 1448 C CA . VAL A 1 206 ? -3.077 -7.169 -10.472 1.00 98.44 206 VAL A CA 1
ATOM 1449 C C . VAL A 1 206 ? -2.019 -7.277 -9.381 1.00 98.44 206 VAL A C 1
ATOM 1451 O O . VAL A 1 206 ? -0.817 -7.270 -9.658 1.00 98.44 206 VAL A O 1
ATOM 1454 N N . LEU A 1 207 ? -2.479 -7.397 -8.136 1.00 98.50 207 LEU A N 1
ATOM 1455 C CA . LEU A 1 207 ? -1.631 -7.478 -6.950 1.00 98.50 207 LEU A CA 1
ATOM 1456 C C . LEU A 1 207 ? -1.532 -8.915 -6.429 1.00 98.50 207 LEU A C 1
ATOM 1458 O O . LEU A 1 207 ? -2.540 -9.545 -6.099 1.00 98.50 207 LEU A O 1
ATOM 1462 N N . ALA A 1 208 ? -0.307 -9.417 -6.282 1.00 97.44 208 ALA A N 1
ATOM 1463 C CA . ALA A 1 208 ? -0.041 -10.625 -5.508 1.00 97.44 208 ALA A CA 1
ATOM 1464 C C . ALA A 1 208 ? -0.183 -10.362 -3.993 1.00 97.44 208 ALA A C 1
ATOM 1466 O O . ALA A 1 208 ? -0.174 -9.220 -3.542 1.00 97.44 208 ALA A O 1
ATOM 1467 N N . GLN A 1 209 ? -0.268 -11.422 -3.183 1.00 93.38 209 GLN A N 1
ATOM 1468 C CA . GLN A 1 209 ? -0.575 -11.330 -1.744 1.00 93.38 209 GLN A CA 1
ATOM 1469 C C . GLN A 1 209 ? 0.407 -10.474 -0.917 1.00 93.38 209 GLN A C 1
ATOM 1471 O O . GLN A 1 209 ? 0.018 -9.892 0.088 1.00 93.38 209 GLN A O 1
ATOM 1476 N N . ASN A 1 210 ? 1.664 -10.354 -1.353 1.00 90.62 210 ASN A N 1
ATOM 1477 C CA . ASN A 1 210 ? 2.704 -9.562 -0.677 1.00 90.62 210 ASN A CA 1
ATOM 1478 C C . ASN A 1 210 ? 3.075 -8.282 -1.444 1.00 90.62 210 ASN A C 1
ATOM 1480 O O . ASN A 1 210 ? 4.163 -7.727 -1.257 1.00 90.62 210 ASN A O 1
ATOM 1484 N N . ALA A 1 211 ? 2.211 -7.854 -2.360 1.00 98.19 211 ALA A N 1
ATOM 1485 C CA . ALA A 1 211 ? 2.374 -6.626 -3.112 1.00 98.19 211 ALA A CA 1
ATOM 1486 C C . ALA A 1 211 ? 1.514 -5.512 -2.518 1.00 98.19 211 ALA A C 1
ATOM 1488 O O . ALA A 1 211 ? 0.373 -5.743 -2.114 1.00 98.19 211 ALA A O 1
ATOM 1489 N N . THR A 1 212 ? 2.055 -4.298 -2.531 1.00 98.56 212 THR A N 1
ATOM 1490 C CA . THR A 1 212 ? 1.340 -3.085 -2.142 1.00 98.56 212 THR A CA 1
ATOM 1491 C C . THR A 1 212 ? 1.260 -2.135 -3.326 1.00 98.56 212 THR A C 1
ATOM 1493 O O . THR A 1 212 ? 2.285 -1.782 -3.911 1.00 98.56 212 THR A O 1
ATOM 1496 N N . LEU A 1 213 ? 0.057 -1.676 -3.650 1.00 98.75 213 LEU A N 1
ATOM 1497 C CA . LEU A 1 213 ? -0.167 -0.505 -4.489 1.00 98.75 213 LEU A CA 1
ATOM 1498 C C . LEU A 1 213 ? -0.375 0.715 -3.595 1.00 98.75 213 LEU A C 1
ATOM 1500 O O . LEU A 1 213 ? -1.148 0.647 -2.646 1.00 98.75 213 LEU A O 1
ATOM 1504 N N . GLY A 1 214 ? 0.273 1.827 -3.921 1.00 98.31 214 GLY A N 1
ATOM 1505 C CA . GLY A 1 214 ? -0.030 3.121 -3.318 1.00 98.31 214 GLY A CA 1
ATOM 1506 C C . GLY A 1 214 ? 0.299 4.281 -4.244 1.00 98.31 214 GLY A C 1
ATOM 1507 O O . GLY A 1 214 ? 0.430 4.098 -5.455 1.00 98.31 214 GLY A O 1
ATOM 1508 N N . GLY A 1 215 ? 0.486 5.463 -3.669 1.00 97.75 215 GLY A N 1
ATOM 1509 C CA . GLY A 1 215 ? 0.719 6.708 -4.397 1.00 97.75 215 GLY A CA 1
ATOM 1510 C C . GLY A 1 215 ? -0.545 7.544 -4.555 1.00 97.75 215 GLY A C 1
ATOM 1511 O O . GLY A 1 215 ? -1.640 7.131 -4.185 1.00 97.75 215 GLY A O 1
ATOM 1512 N N . ASN A 1 216 ? -0.374 8.759 -5.067 1.00 96.38 216 ASN A N 1
ATOM 1513 C CA . ASN A 1 216 ? -1.437 9.762 -5.162 1.00 96.38 216 ASN A CA 1
ATOM 1514 C C . ASN A 1 216 ? -1.904 10.054 -6.605 1.00 96.38 216 ASN A C 1
ATOM 1516 O O . ASN A 1 216 ? -2.419 11.133 -6.893 1.00 96.38 216 ASN A O 1
ATOM 1520 N N . GLY A 1 217 ? -1.621 9.134 -7.528 1.00 97.69 217 GLY A N 1
ATOM 1521 C CA . GLY A 1 217 ? -1.890 9.265 -8.957 1.00 97.69 217 GLY A CA 1
ATOM 1522 C C . GLY A 1 217 ? -3.158 8.543 -9.421 1.00 97.69 217 GLY A C 1
ATOM 1523 O O . GLY A 1 217 ? -4.101 8.317 -8.659 1.00 97.69 217 GLY A O 1
ATOM 1524 N N . THR A 1 218 ? -3.172 8.171 -10.703 1.00 98.50 218 THR A N 1
ATOM 1525 C CA . THR A 1 218 ? -4.322 7.528 -11.357 1.00 98.50 218 THR A CA 1
ATOM 1526 C C . THR A 1 218 ? -3.958 6.198 -12.009 1.00 98.50 218 THR A C 1
ATOM 1528 O O . THR A 1 218 ? -3.219 6.149 -12.994 1.00 98.50 218 THR A O 1
ATOM 1531 N N . VAL A 1 219 ? -4.565 5.120 -11.531 1.00 98.62 219 VAL A N 1
ATOM 1532 C CA . VAL A 1 219 ? -4.661 3.852 -12.256 1.00 98.62 219 VAL A CA 1
ATOM 1533 C C . VAL A 1 219 ? -5.814 3.970 -13.245 1.00 98.62 219 VAL A C 1
ATOM 1535 O O . VAL A 1 219 ? -6.949 4.169 -12.823 1.00 98.62 219 VAL A O 1
ATOM 1538 N N . GLY A 1 220 ? -5.561 3.914 -14.554 1.00 97.44 220 GLY A N 1
ATOM 1539 C CA . GLY A 1 220 ? -6.648 4.085 -15.529 1.00 97.44 220 GLY A CA 1
ATOM 1540 C C . GLY A 1 220 ? -7.428 2.802 -15.835 1.00 97.44 220 GLY A C 1
ATOM 1541 O O . GLY A 1 220 ? -8.553 2.895 -16.317 1.00 97.44 220 GLY A O 1
ATOM 1542 N N . GLY A 1 221 ? -6.878 1.622 -15.534 1.00 98.25 221 GLY A N 1
ATOM 1543 C CA . GLY A 1 221 ? -7.612 0.353 -15.556 1.00 98.25 221 GLY A CA 1
ATOM 1544 C C . GLY A 1 221 ? -8.246 -0.003 -14.209 1.00 98.25 221 GLY A C 1
ATOM 1545 O O . GLY A 1 221 ? -8.403 0.842 -13.323 1.00 98.25 221 GLY A O 1
ATOM 1546 N N . SER A 1 222 ? -8.603 -1.276 -14.061 1.00 98.69 222 SER A N 1
ATOM 1547 C CA . SER A 1 222 ? -9.126 -1.860 -12.823 1.00 98.69 222 SER A CA 1
ATOM 1548 C C . SER A 1 222 ? -7.999 -2.354 -11.913 1.00 98.69 222 SER A C 1
ATOM 1550 O O . SER A 1 222 ? -6.917 -2.707 -12.381 1.00 98.69 222 SER A O 1
ATOM 1552 N N . VAL A 1 223 ? -8.255 -2.429 -10.606 1.00 98.81 223 VAL A N 1
ATOM 1553 C CA . VAL A 1 223 ? -7.338 -3.020 -9.620 1.00 98.81 223 VAL A CA 1
ATOM 1554 C C . VAL A 1 223 ? -7.963 -4.272 -9.016 1.00 98.81 223 VAL A C 1
ATOM 1556 O O . VAL A 1 223 ? -9.080 -4.241 -8.496 1.00 98.81 223 VAL A O 1
ATOM 1559 N N . THR A 1 224 ? -7.223 -5.378 -9.058 1.00 97.31 224 THR A N 1
ATOM 1560 C CA . THR A 1 224 ? -7.656 -6.682 -8.533 1.00 97.31 224 THR A CA 1
ATOM 1561 C C . THR A 1 224 ? -6.518 -7.405 -7.803 1.00 97.31 224 THR A C 1
ATOM 1563 O O . THR A 1 224 ? -5.367 -6.960 -7.804 1.00 97.31 224 THR A O 1
ATOM 1566 N N . GLY A 1 225 ? -6.829 -8.552 -7.195 1.00 93.12 225 GLY A N 1
ATOM 1567 C CA . GLY A 1 225 ? -5.845 -9.460 -6.604 1.00 93.12 225 GLY A CA 1
ATOM 1568 C C . GLY A 1 225 ? -5.887 -9.524 -5.077 1.00 93.12 225 GLY A C 1
ATOM 1569 O O . GLY A 1 225 ? -6.807 -9.008 -4.441 1.00 93.12 225 GLY A O 1
ATOM 1570 N N . ALA A 1 226 ? -4.886 -10.198 -4.508 1.00 93.50 226 ALA A N 1
ATOM 1571 C CA . ALA A 1 226 ? -4.802 -10.590 -3.095 1.00 93.50 226 ALA A CA 1
ATOM 1572 C C . ALA A 1 226 ? -3.954 -9.636 -2.224 1.00 93.50 226 ALA A C 1
ATOM 1574 O O . ALA A 1 226 ? -3.726 -9.917 -1.050 1.00 93.50 226 ALA A O 1
ATOM 1575 N N . GLY A 1 227 ? -3.404 -8.572 -2.817 1.00 97.50 227 GLY A N 1
ATOM 1576 C CA . GLY A 1 227 ? -2.452 -7.672 -2.161 1.00 97.50 227 GLY A CA 1
ATOM 1577 C C . GLY A 1 227 ? -3.083 -6.552 -1.333 1.00 97.50 227 GLY A C 1
ATOM 1578 O O . GLY A 1 227 ? -4.277 -6.558 -1.021 1.00 97.50 227 GLY A O 1
ATOM 1579 N N . ARG A 1 228 ? -2.251 -5.566 -0.988 1.00 98.38 228 ARG A N 1
ATOM 1580 C CA . ARG A 1 228 ? -2.631 -4.360 -0.245 1.00 98.38 228 ARG A CA 1
ATOM 1581 C C . ARG A 1 228 ? -2.805 -3.169 -1.187 1.00 98.38 228 ARG A C 1
ATOM 1583 O O . ARG A 1 228 ? -1.941 -2.911 -2.022 1.00 98.38 228 ARG A O 1
ATOM 1590 N N . VAL A 1 229 ? -3.876 -2.406 -1.011 1.00 98.69 229 VAL A N 1
ATOM 1591 C CA . VAL A 1 229 ? -4.018 -1.052 -1.565 1.00 98.69 229 VAL A CA 1
ATOM 1592 C C . VAL A 1 229 ? -3.912 -0.067 -0.406 1.00 98.69 229 VAL A C 1
ATOM 1594 O O . VAL A 1 229 ? -4.641 -0.208 0.567 1.00 98.69 229 VAL A O 1
ATOM 1597 N N . ALA A 1 230 ? -2.985 0.881 -0.499 1.00 97.94 230 ALA A N 1
ATOM 1598 C CA . ALA A 1 230 ? -2.707 1.907 0.504 1.00 97.94 230 ALA A CA 1
ATOM 1599 C C . ALA A 1 230 ? -2.595 3.258 -0.224 1.00 97.94 230 ALA A C 1
ATOM 1601 O O . ALA A 1 230 ? -1.523 3.553 -0.772 1.00 97.94 230 ALA A O 1
ATOM 1602 N N . PRO A 1 231 ? -3.707 4.004 -0.379 1.00 97.75 231 PRO A N 1
ATOM 1603 C CA . PRO A 1 231 ? -3.717 5.278 -1.086 1.00 97.75 231 PRO A CA 1
ATOM 1604 C C . PRO A 1 231 ? -2.669 6.268 -0.567 1.00 97.75 231 PRO A C 1
ATOM 1606 O O . PRO A 1 231 ? -2.228 6.216 0.569 1.00 97.75 231 PRO A O 1
ATOM 1609 N N . GLY A 1 232 ? -2.240 7.176 -1.440 1.00 92.38 232 GLY A N 1
ATOM 1610 C CA . GLY A 1 232 ? -1.310 8.238 -1.085 1.00 92.38 232 GLY A CA 1
ATOM 1611 C C . GLY A 1 232 ? 0.165 7.833 -1.007 1.00 92.38 232 GLY A C 1
ATOM 1612 O O . GLY A 1 232 ? 0.568 6.674 -1.112 1.00 92.38 232 GLY A O 1
ATOM 1613 N N . ASN A 1 233 ? 1.000 8.857 -0.822 1.00 87.88 233 ASN A N 1
ATOM 1614 C CA . ASN A 1 233 ? 2.307 8.693 -0.176 1.00 87.88 233 ASN A CA 1
ATOM 1615 C C . ASN A 1 233 ? 2.164 8.881 1.344 1.00 87.88 233 ASN A C 1
ATOM 1617 O O . ASN A 1 233 ? 3.149 9.242 1.986 1.00 87.88 233 ASN A O 1
ATOM 1621 N N . SER A 1 234 ? 0.943 8.624 1.841 1.00 85.06 234 SER A N 1
ATOM 1622 C CA . SER A 1 234 ? 0.525 8.604 3.237 1.00 85.06 234 SER A CA 1
ATOM 1623 C C . SER A 1 234 ? 0.529 9.975 3.942 1.00 85.06 234 SER A C 1
ATOM 1625 O O . SER A 1 234 ? 1.609 10.454 4.290 1.00 85.06 234 SER A O 1
ATOM 1627 N N . PRO A 1 235 ? -0.635 10.617 4.192 1.00 93.19 235 PRO A N 1
ATOM 1628 C CA . PRO A 1 235 ? -1.945 10.337 3.604 1.00 93.19 235 PRO A CA 1
ATOM 1629 C C . PRO A 1 235 ? -2.078 10.897 2.170 1.00 93.19 235 PRO A C 1
ATOM 1631 O O . PRO A 1 235 ? -1.327 11.782 1.744 1.00 93.19 235 PRO A O 1
ATOM 1634 N N . GLY A 1 236 ? -3.030 10.400 1.376 1.00 94.75 236 GLY A N 1
ATOM 1635 C CA . GLY A 1 236 ? -3.292 10.913 0.031 1.00 94.75 236 GLY A CA 1
ATOM 1636 C C . GLY A 1 236 ? -4.451 10.260 -0.725 1.00 94.75 236 GLY A C 1
ATOM 1637 O O . GLY A 1 236 ? -5.124 9.354 -0.251 1.00 94.75 236 GLY A O 1
ATOM 1638 N N . ILE A 1 237 ? -4.687 10.751 -1.945 1.00 96.94 237 ILE A N 1
ATOM 1639 C CA . ILE A 1 237 ? -5.790 10.288 -2.798 1.00 96.94 237 ILE A CA 1
ATOM 1640 C C . ILE A 1 237 ? -5.245 9.405 -3.912 1.00 96.94 237 ILE A C 1
ATOM 1642 O O . ILE A 1 237 ? -4.490 9.895 -4.748 1.00 96.94 237 ILE A O 1
ATOM 1646 N N . LEU A 1 238 ? -5.667 8.143 -3.976 1.00 98.62 238 LEU A N 1
ATOM 1647 C CA . LEU A 1 238 ? -5.407 7.264 -5.120 1.00 98.62 238 LEU A CA 1
ATOM 1648 C C . LEU A 1 238 ? -6.679 7.131 -5.954 1.00 98.62 238 LEU A C 1
ATOM 1650 O O . LEU A 1 238 ? -7.737 6.796 -5.427 1.00 98.62 238 LEU A O 1
ATOM 1654 N N . THR A 1 239 ? -6.575 7.363 -7.263 1.00 98.69 239 THR A N 1
ATOM 1655 C CA . THR A 1 239 ? -7.703 7.186 -8.189 1.00 98.69 239 THR A CA 1
ATOM 1656 C C . THR A 1 239 ? -7.546 5.907 -9.001 1.00 98.69 239 THR A C 1
ATOM 1658 O O . THR A 1 239 ? -6.515 5.694 -9.632 1.00 98.69 239 THR A O 1
ATOM 1661 N N . ILE A 1 240 ? -8.591 5.091 -9.047 1.00 98.81 240 ILE A N 1
ATOM 1662 C CA . ILE A 1 240 ? -8.762 3.946 -9.939 1.00 98.81 240 ILE A CA 1
ATOM 1663 C C . ILE A 1 240 ? -9.902 4.307 -10.885 1.00 98.81 240 ILE A C 1
ATOM 1665 O O . ILE A 1 240 ? -11.023 4.499 -10.440 1.00 98.81 240 ILE A O 1
ATOM 1669 N N . SER A 1 241 ? -9.647 4.445 -12.184 1.00 98.56 241 SER A N 1
ATOM 1670 C CA . SER A 1 241 ? -10.702 4.803 -13.145 1.00 98.56 241 SER A CA 1
ATOM 1671 C C . SER A 1 241 ? -11.614 3.621 -13.486 1.00 98.56 241 SER A C 1
ATOM 1673 O O . SER A 1 241 ? -12.780 3.841 -13.807 1.00 98.56 241 SER A O 1
ATOM 1675 N N . GLY A 1 242 ? -11.097 2.390 -13.409 1.00 98.56 242 GLY A N 1
ATOM 1676 C CA . GLY A 1 242 ? -11.871 1.159 -13.562 1.00 98.56 242 GLY A CA 1
ATOM 1677 C C . GLY A 1 242 ? -12.517 0.681 -12.260 1.00 98.56 242 GLY A C 1
ATOM 1678 O O . GLY A 1 242 ? -12.852 1.475 -11.377 1.00 98.56 242 GLY A O 1
ATOM 1679 N N . ASP A 1 243 ? -12.675 -0.636 -12.148 1.00 98.75 243 ASP A N 1
ATOM 1680 C CA . ASP A 1 243 ? -13.227 -1.290 -10.961 1.00 98.75 243 ASP A CA 1
ATOM 1681 C C . ASP A 1 243 ? -12.144 -1.535 -9.899 1.00 98.75 243 ASP A C 1
ATOM 1683 O O . ASP A 1 243 ? -10.966 -1.734 -10.208 1.00 98.75 243 ASP A O 1
ATOM 1687 N N . TYR A 1 244 ? -12.554 -1.594 -8.634 1.00 98.81 244 TYR A N 1
ATOM 1688 C CA . TYR A 1 244 ? -11.730 -2.077 -7.529 1.00 98.81 244 TYR A CA 1
ATOM 1689 C C . TYR A 1 244 ? -12.349 -3.355 -6.968 1.00 98.81 244 TYR A C 1
ATOM 1691 O O . TYR A 1 244 ? -13.461 -3.334 -6.450 1.00 98.81 244 TYR A O 1
ATOM 1699 N N . THR A 1 245 ? -11.639 -4.480 -7.062 1.00 98.12 245 THR A N 1
ATOM 1700 C CA . THR A 1 245 ? -12.084 -5.750 -6.469 1.00 98.12 245 THR A CA 1
ATOM 1701 C C . THR A 1 245 ? -11.147 -6.166 -5.349 1.00 98.12 245 THR A C 1
ATOM 1703 O O . THR A 1 245 ? -10.023 -6.615 -5.590 1.00 98.12 245 THR A O 1
ATOM 1706 N N . GLN A 1 246 ? -11.633 -6.066 -4.116 1.00 96.12 246 GLN A N 1
ATOM 1707 C CA . GLN A 1 246 ? -10.921 -6.518 -2.934 1.00 96.12 246 GLN A CA 1
ATOM 1708 C C . GLN A 1 246 ? -11.237 -7.997 -2.668 1.00 96.12 246 GLN A C 1
ATOM 1710 O O . GLN A 1 246 ? -12.315 -8.344 -2.191 1.00 96.12 246 GLN A O 1
ATOM 1715 N N . SER A 1 247 ? -10.290 -8.886 -2.983 1.00 89.44 247 SER A N 1
ATOM 1716 C CA . SER A 1 247 ? -10.455 -10.327 -2.738 1.00 89.44 247 SER A CA 1
ATOM 1717 C C . SER A 1 247 ? -10.423 -10.665 -1.241 1.00 89.44 247 SER A C 1
ATOM 1719 O O . SER A 1 247 ? -9.892 -9.916 -0.418 1.00 89.44 247 SER A O 1
ATOM 1721 N N . THR A 1 248 ? -10.942 -11.839 -0.877 1.00 84.88 248 THR A N 1
ATOM 1722 C CA . THR A 1 248 ? -10.801 -12.388 0.478 1.00 84.88 248 THR A CA 1
ATOM 1723 C C . THR A 1 248 ? -9.316 -12.543 0.823 1.00 84.88 248 THR A C 1
ATOM 1725 O O . THR A 1 248 ? -8.585 -13.255 0.137 1.00 84.88 248 THR A O 1
ATOM 1728 N N . GLY A 1 249 ? -8.861 -11.866 1.880 1.00 83.69 249 GLY A N 1
ATOM 1729 C CA . GLY A 1 249 ? -7.453 -11.833 2.298 1.00 83.69 249 GLY A CA 1
ATOM 1730 C C . GLY A 1 249 ? -6.649 -10.629 1.791 1.00 83.69 249 GLY A C 1
ATOM 1731 O O . GLY A 1 249 ? -5.539 -10.421 2.276 1.00 83.69 249 GLY A O 1
ATOM 1732 N N . SER A 1 250 ? -7.204 -9.820 0.883 1.00 95.81 250 SER A N 1
ATOM 1733 C CA . SER A 1 250 ? -6.634 -8.525 0.492 1.00 95.81 250 SER A CA 1
ATOM 1734 C C . SER A 1 250 ? -6.866 -7.475 1.576 1.00 95.81 250 SER A C 1
ATOM 1736 O O . SER A 1 250 ? -7.804 -7.583 2.374 1.00 95.81 250 SER A O 1
ATOM 1738 N N . VAL A 1 251 ? -6.044 -6.425 1.569 1.00 98.06 251 VAL A N 1
ATOM 1739 C CA . VAL A 1 251 ? -6.146 -5.317 2.529 1.00 98.06 251 VAL A CA 1
ATOM 1740 C C . VAL A 1 251 ? -6.363 -3.996 1.800 1.00 98.06 251 VAL A C 1
ATOM 1742 O O . VAL A 1 251 ? -5.678 -3.705 0.821 1.00 98.06 251 VAL A O 1
ATOM 1745 N N . LEU A 1 252 ? -7.312 -3.199 2.280 1.00 98.50 252 LEU A N 1
ATOM 1746 C CA . LEU A 1 252 ? -7.347 -1.759 2.045 1.00 98.50 252 LEU A CA 1
ATOM 1747 C C . LEU A 1 252 ? -6.819 -1.093 3.315 1.00 98.50 252 LEU A C 1
ATOM 1749 O O . LEU A 1 252 ? -7.355 -1.332 4.393 1.00 98.50 252 LEU A O 1
ATOM 1753 N N . GLU A 1 253 ? -5.753 -0.319 3.192 1.00 98.31 253 GLU A N 1
ATOM 1754 C CA . GLU A 1 253 ? -5.189 0.484 4.274 1.00 98.31 253 GLU A CA 1
ATOM 1755 C C . GLU A 1 253 ? -5.606 1.937 4.077 1.00 98.31 253 GLU A C 1
ATOM 1757 O O . GLU A 1 253 ? -5.477 2.450 2.969 1.00 98.31 253 GLU A O 1
ATOM 1762 N N . ILE A 1 254 ? -6.127 2.559 5.134 1.00 98.06 254 ILE A N 1
ATOM 1763 C CA . ILE A 1 254 ? -6.538 3.962 5.165 1.00 98.06 254 ILE A CA 1
ATOM 1764 C C . ILE A 1 254 ? -5.878 4.616 6.374 1.00 98.06 254 ILE A C 1
ATOM 1766 O O . ILE A 1 254 ? -6.315 4.422 7.511 1.00 98.06 254 ILE A O 1
ATOM 1770 N N . GLU A 1 255 ? -4.818 5.381 6.146 1.00 97.31 255 GLU A N 1
ATOM 1771 C CA . GLU A 1 255 ? -4.173 6.159 7.197 1.00 97.31 255 GLU A CA 1
ATOM 1772 C C . GLU A 1 255 ? -4.991 7.402 7.546 1.00 97.31 255 GLU A C 1
ATOM 1774 O O . GLU A 1 255 ? -5.459 8.134 6.672 1.00 97.31 255 GLU A O 1
ATOM 1779 N N . VAL A 1 256 ? -5.137 7.660 8.848 1.00 96.00 256 VAL A N 1
ATOM 1780 C CA . VAL A 1 256 ? -5.873 8.815 9.375 1.00 96.00 256 VAL A CA 1
ATOM 1781 C C . VAL A 1 256 ? -4.940 9.670 10.224 1.00 96.00 256 VAL A C 1
ATOM 1783 O O . VAL A 1 256 ? -4.670 9.357 11.384 1.00 96.00 256 VAL A O 1
ATOM 1786 N N . GLY A 1 257 ? -4.440 10.759 9.644 1.00 94.56 257 GLY A N 1
ATOM 1787 C CA . GLY A 1 257 ? -3.687 11.803 10.346 1.00 94.56 257 GLY A CA 1
ATOM 1788 C C . GLY A 1 257 ? -4.495 13.077 10.606 1.00 94.56 257 GLY A C 1
ATOM 1789 O O . GLY A 1 257 ? -4.044 13.936 11.361 1.00 94.56 257 GLY A O 1
ATOM 1790 N N . GLY A 1 258 ? -5.695 13.185 10.026 1.00 92.50 258 GLY A N 1
ATOM 1791 C CA . GLY A 1 258 ? -6.653 14.276 10.195 1.00 92.50 258 GLY A CA 1
ATOM 1792 C C . GLY A 1 258 ? -7.958 14.039 9.421 1.00 92.50 258 GLY A C 1
ATOM 1793 O O . GLY A 1 258 ? -8.114 13.055 8.701 1.00 92.50 258 GLY A O 1
ATOM 1794 N N . TYR A 1 259 ? -8.916 14.959 9.545 1.00 90.25 259 TYR A N 1
ATOM 1795 C CA . TYR A 1 259 ? -10.286 14.784 9.024 1.00 90.25 259 TYR A CA 1
ATOM 1796 C C . TYR A 1 259 ? -10.512 15.341 7.606 1.00 90.25 259 TYR A C 1
ATOM 1798 O O . TYR A 1 259 ? -11.641 15.377 7.130 1.00 90.25 259 TYR A O 1
ATOM 1806 N N . THR A 1 260 ? -9.459 15.794 6.917 1.00 90.69 260 THR A N 1
ATOM 1807 C CA . THR A 1 260 ? -9.551 16.283 5.526 1.00 90.69 260 THR A CA 1
ATOM 1808 C C . THR A 1 260 ? -9.099 15.195 4.547 1.00 90.69 260 THR A C 1
ATOM 1810 O O . THR A 1 260 ? -8.020 14.647 4.764 1.00 90.69 260 THR A O 1
ATOM 1813 N N . PRO A 1 261 ? -9.850 14.893 3.471 1.00 91.62 261 PRO A N 1
ATOM 1814 C CA . PRO A 1 261 ? -9.425 13.893 2.496 1.00 91.62 261 PRO A CA 1
ATOM 1815 C C . PRO A 1 261 ? -8.132 14.274 1.771 1.00 91.62 261 PRO A C 1
ATOM 1817 O O . PRO A 1 261 ? -7.956 15.412 1.329 1.00 91.62 261 PRO A O 1
ATOM 1820 N N . GLY A 1 262 ? -7.264 13.287 1.574 1.00 91.19 262 GLY A N 1
ATOM 1821 C CA . GLY A 1 262 ? -5.961 13.433 0.946 1.00 91.19 262 GLY A CA 1
ATOM 1822 C C . GLY A 1 262 ? -4.877 13.939 1.897 1.00 91.19 262 GLY A C 1
ATOM 1823 O O . GLY A 1 262 ? -4.917 13.725 3.106 1.00 91.19 262 GLY A O 1
ATOM 1824 N N . ALA A 1 263 ? -3.878 14.613 1.324 1.00 82.50 263 ALA A N 1
ATOM 1825 C CA . ALA A 1 263 ? -2.883 15.312 2.125 1.00 82.50 263 ALA A CA 1
ATOM 1826 C C . ALA A 1 263 ? -3.556 16.466 2.884 1.00 82.50 263 ALA A C 1
ATOM 1828 O O . ALA A 1 263 ? -4.408 17.167 2.330 1.00 82.50 263 ALA A O 1
ATOM 1829 N N . GLY A 1 264 ? -3.143 16.679 4.132 1.00 74.00 264 GLY A N 1
ATOM 1830 C CA . GLY A 1 264 ? -3.571 17.826 4.924 1.00 74.00 264 GLY A CA 1
ATOM 1831 C C . GLY A 1 264 ? -3.144 19.171 4.307 1.00 74.00 264 GLY A C 1
ATOM 1832 O O . GLY A 1 264 ? -2.536 19.226 3.230 1.00 74.00 264 GLY A O 1
ATOM 1833 N N . PRO A 1 265 ? -3.448 20.297 4.975 1.00 68.88 265 PRO A N 1
ATOM 1834 C CA . PRO A 1 265 ? -3.020 21.629 4.546 1.00 68.88 265 PRO A CA 1
ATOM 1835 C C . PRO A 1 265 ? -1.519 21.684 4.218 1.00 68.88 265 PRO A C 1
ATOM 1837 O O . PRO A 1 265 ? -0.724 20.970 4.812 1.00 68.88 265 PRO A O 1
ATOM 1840 N N . MET A 1 266 ? -1.082 22.576 3.321 1.00 66.00 266 MET A N 1
ATOM 1841 C CA . MET A 1 266 ? 0.331 22.641 2.888 1.00 66.00 266 MET A CA 1
ATOM 1842 C C . MET A 1 266 ? 1.339 22.808 4.049 1.00 66.00 266 MET A C 1
ATOM 1844 O O . MET A 1 266 ? 2.500 22.429 3.914 1.00 66.00 266 MET A O 1
ATOM 1848 N N . ASN A 1 267 ? 0.911 23.383 5.179 1.00 72.31 267 ASN A N 1
ATOM 1849 C CA . ASN A 1 267 ? 1.712 23.538 6.397 1.00 72.31 267 ASN A CA 1
ATOM 1850 C C . ASN A 1 267 ? 1.697 22.310 7.328 1.00 72.31 267 ASN A C 1
ATOM 1852 O O . ASN A 1 267 ? 2.486 22.281 8.268 1.00 72.31 267 ASN A O 1
ATOM 1856 N N . ASP A 1 268 ? 0.829 21.334 7.071 1.00 74.06 268 ASP A N 1
ATOM 1857 C CA . ASP A 1 268 ? 0.756 20.046 7.757 1.00 74.06 268 ASP A CA 1
ATOM 1858 C C . ASP A 1 268 ? 0.190 18.965 6.806 1.00 74.06 268 ASP A C 1
ATOM 1860 O O . ASP A 1 268 ? -0.992 18.612 6.880 1.00 74.06 268 ASP A O 1
ATOM 1864 N N . PRO A 1 269 ? 1.006 18.465 5.857 1.00 71.62 269 PRO A N 1
ATOM 1865 C CA . PRO A 1 269 ? 0.548 17.550 4.809 1.00 71.62 269 PRO A CA 1
ATOM 1866 C C . PRO A 1 269 ? 0.075 16.197 5.352 1.00 71.62 269 PRO A C 1
ATOM 1868 O O . PRO A 1 269 ? -0.585 15.455 4.628 1.00 71.62 269 PRO A O 1
ATOM 1871 N N . ASN A 1 270 ? 0.372 15.895 6.619 1.00 81.56 270 ASN A N 1
ATOM 1872 C CA . ASN A 1 270 ? -0.053 14.666 7.274 1.00 81.56 270 ASN A CA 1
ATOM 1873 C C . ASN A 1 270 ? -1.388 14.826 8.017 1.00 81.56 270 ASN A C 1
ATOM 1875 O O . ASN A 1 270 ? -1.988 13.828 8.394 1.00 81.56 270 ASN A O 1
ATOM 1879 N N . ASN A 1 271 ? -1.901 16.052 8.186 1.00 86.94 271 ASN A N 1
ATOM 1880 C CA . ASN A 1 271 ? -3.189 16.337 8.833 1.00 86.94 271 ASN A CA 1
ATOM 1881 C C . ASN A 1 271 ? -4.396 16.084 7.907 1.00 86.94 271 ASN A C 1
ATOM 1883 O O . ASN A 1 271 ? -5.297 16.916 7.766 1.00 86.94 271 ASN A O 1
ATOM 1887 N N . GLY A 1 272 ? -4.384 14.947 7.223 1.00 93.69 272 GLY A N 1
ATOM 1888 C CA . GLY A 1 272 ? -5.461 14.471 6.367 1.00 93.69 272 GLY A CA 1
ATOM 1889 C C . GLY A 1 272 ? -5.629 12.961 6.497 1.00 93.69 272 GLY A C 1
ATOM 1890 O O . GLY A 1 272 ? -5.032 12.339 7.376 1.00 93.69 272 GLY A O 1
ATOM 1891 N N . HIS A 1 273 ? -6.444 12.363 5.642 1.00 95.75 273 HIS A N 1
ATOM 1892 C CA . HIS A 1 273 ? -6.629 10.915 5.593 1.00 95.75 273 HIS A CA 1
ATOM 1893 C C . HIS A 1 273 ? -6.595 10.391 4.168 1.00 95.75 273 HIS A C 1
ATOM 1895 O O . HIS A 1 273 ? -6.848 11.115 3.204 1.00 95.75 273 HIS A O 1
ATOM 1901 N N . ASP A 1 274 ? -6.308 9.107 4.037 1.00 98.06 274 ASP A N 1
ATOM 1902 C CA . ASP A 1 274 ? -6.353 8.437 2.750 1.00 98.06 274 ASP A CA 1
ATOM 1903 C C . ASP A 1 274 ? -7.762 8.386 2.168 1.00 98.06 274 ASP A C 1
ATOM 1905 O O . ASP A 1 274 ? -8.738 8.095 2.858 1.00 98.06 274 ASP A O 1
ATOM 1909 N N . LEU A 1 275 ? -7.851 8.612 0.859 1.00 97.94 275 LEU A N 1
ATOM 1910 C CA . LEU A 1 275 ? -9.082 8.448 0.096 1.00 97.94 275 LEU A CA 1
ATOM 1911 C C . LEU A 1 275 ? -8.812 7.593 -1.141 1.00 97.94 275 LEU A C 1
ATOM 1913 O O . LEU A 1 275 ? -7.982 7.926 -1.992 1.00 97.94 275 LEU A O 1
ATOM 1917 N N . LEU A 1 276 ? -9.567 6.505 -1.268 1.00 98.75 276 LEU A N 1
ATOM 1918 C CA . LEU A 1 276 ? -9.647 5.731 -2.496 1.00 98.75 276 LEU A CA 1
ATOM 1919 C C . LEU A 1 276 ? -10.817 6.235 -3.352 1.00 98.75 276 LEU A C 1
ATOM 1921 O O . LEU A 1 276 ? -11.973 6.212 -2.930 1.00 98.75 276 LEU A O 1
ATOM 1925 N N . VAL A 1 277 ? -10.523 6.671 -4.575 1.00 98.81 277 VAL A N 1
ATOM 1926 C CA . VAL A 1 277 ? -11.531 7.069 -5.568 1.00 98.81 277 VAL A CA 1
ATOM 1927 C C . VAL A 1 277 ? -11.626 5.985 -6.632 1.00 98.81 277 VAL A C 1
ATOM 1929 O O . VAL A 1 277 ? -10.641 5.709 -7.309 1.00 98.81 277 VAL A O 1
ATOM 1932 N N . VAL A 1 278 ? -12.802 5.390 -6.812 1.00 98.88 278 VAL A N 1
ATOM 1933 C CA . VAL A 1 278 ? -13.068 4.334 -7.797 1.00 98.88 278 VAL A CA 1
ATOM 1934 C C . VAL A 1 278 ? -14.084 4.843 -8.822 1.00 98.88 278 VAL A C 1
ATOM 1936 O O . VAL A 1 278 ? -15.205 5.207 -8.488 1.00 98.88 278 VAL A O 1
ATOM 1939 N N . GLY A 1 279 ? -13.712 4.894 -10.098 1.00 98.44 279 GLY A N 1
ATOM 1940 C CA . GLY A 1 279 ? -14.600 5.339 -11.174 1.00 98.44 279 GLY A CA 1
ATOM 1941 C C . GLY A 1 279 ? -15.703 4.324 -11.481 1.00 98.44 279 GLY A C 1
ATOM 1942 O O . GLY A 1 279 ? -16.823 4.712 -11.812 1.00 98.44 279 GLY A O 1
ATOM 1943 N N . GLY A 1 280 ? -15.388 3.032 -11.350 1.00 98.62 280 GLY A N 1
ATOM 1944 C CA . GLY A 1 280 ? -16.311 1.915 -11.525 1.00 98.62 280 GLY A CA 1
ATOM 1945 C C . GLY A 1 280 ? -16.901 1.388 -10.214 1.00 98.62 280 GLY A C 1
ATOM 1946 O O . GLY A 1 280 ? -17.265 2.140 -9.310 1.00 98.62 280 GLY A O 1
ATOM 1947 N N . THR A 1 281 ? -17.018 0.068 -10.120 1.00 98.75 281 THR A N 1
ATOM 1948 C CA . THR A 1 281 ? -17.548 -0.646 -8.954 1.00 98.75 281 THR A CA 1
ATOM 1949 C C . THR A 1 281 ? -16.437 -0.963 -7.957 1.00 98.75 281 THR A C 1
ATOM 1951 O O . THR A 1 281 ? -15.424 -1.560 -8.318 1.00 98.75 281 THR A O 1
ATOM 1954 N N . ALA A 1 282 ? -16.647 -0.624 -6.686 1.00 98.69 282 ALA A N 1
ATOM 1955 C CA . ALA A 1 282 ? -15.853 -1.108 -5.565 1.00 98.69 282 ALA A CA 1
ATOM 1956 C C . ALA A 1 282 ? -16.530 -2.349 -4.960 1.00 98.69 282 ALA A C 1
ATOM 1958 O O . ALA A 1 282 ? -17.550 -2.244 -4.281 1.00 98.69 282 ALA A O 1
ATOM 1959 N N . THR A 1 283 ? -15.971 -3.531 -5.222 1.00 98.31 283 THR A N 1
ATOM 1960 C CA . THR A 1 283 ? -16.402 -4.797 -4.610 1.00 98.31 283 THR A CA 1
ATOM 1961 C C . THR A 1 283 ? -15.558 -5.066 -3.367 1.00 98.31 283 THR A C 1
ATOM 1963 O O . THR A 1 283 ? -14.349 -5.289 -3.478 1.00 98.31 283 THR A O 1
ATOM 1966 N N . LEU A 1 284 ? -16.195 -5.031 -2.198 1.00 96.19 284 LEU A N 1
ATOM 1967 C CA . LEU A 1 284 ? -15.576 -5.165 -0.880 1.00 96.19 284 LEU A CA 1
ATOM 1968 C C . LEU A 1 284 ? -15.766 -6.582 -0.325 1.00 96.19 284 LEU A C 1
ATOM 1970 O O . LEU A 1 284 ? -16.740 -7.268 -0.636 1.00 96.19 284 LEU A O 1
ATOM 1974 N N . GLY A 1 285 ? -14.819 -7.024 0.499 1.00 87.62 285 GLY A N 1
ATOM 1975 C CA . GLY A 1 285 ? -14.857 -8.361 1.104 1.00 87.62 285 GLY A CA 1
ATOM 1976 C C . GLY A 1 285 ? -13.590 -8.763 1.855 1.00 87.62 285 GLY A C 1
ATOM 1977 O O . GLY A 1 285 ? -13.562 -9.810 2.501 1.00 87.62 285 GLY A O 1
ATOM 1978 N N . GLY A 1 286 ? -12.527 -7.960 1.785 1.00 92.25 286 GLY A N 1
ATOM 1979 C CA . GLY A 1 286 ? -11.268 -8.190 2.488 1.00 92.25 286 GLY A CA 1
ATOM 1980 C C . GLY A 1 286 ? -11.224 -7.529 3.866 1.00 92.25 286 GLY A C 1
ATOM 1981 O O . GLY A 1 286 ? -12.238 -7.389 4.552 1.00 92.25 286 GLY A O 1
ATOM 1982 N N . ARG A 1 287 ? -10.018 -7.135 4.275 1.00 96.12 287 ARG A N 1
ATOM 1983 C CA . ARG A 1 287 ? -9.763 -6.395 5.514 1.00 96.12 287 ARG A CA 1
ATOM 1984 C C . ARG A 1 287 ? -9.637 -4.899 5.228 1.00 96.12 287 ARG A C 1
ATOM 1986 O O . ARG A 1 287 ? -8.902 -4.517 4.319 1.00 96.12 287 ARG A O 1
ATOM 1993 N N . LEU A 1 288 ? -10.294 -4.072 6.033 1.00 97.94 288 LEU A N 1
ATOM 1994 C CA . LEU A 1 288 ? -9.968 -2.655 6.186 1.00 97.94 288 LEU A CA 1
ATOM 1995 C C . LEU A 1 288 ? -8.994 -2.496 7.359 1.00 97.94 288 LEU A C 1
ATOM 1997 O O . LEU A 1 288 ? -9.232 -3.016 8.451 1.00 97.94 288 LEU A O 1
ATOM 2001 N N . GLU A 1 289 ? -7.888 -1.800 7.135 1.00 98.19 289 GLU A N 1
ATOM 2002 C CA . GLU A 1 289 ? -6.903 -1.456 8.156 1.00 98.19 289 GLU A CA 1
ATOM 2003 C C . GLU A 1 289 ? -6.819 0.067 8.299 1.00 98.19 289 GLU A C 1
ATOM 2005 O O . GLU A 1 289 ? -6.557 0.757 7.320 1.00 98.19 289 GLU A O 1
ATOM 2010 N N . VAL A 1 290 ? -7.058 0.581 9.508 1.00 97.81 290 VAL A N 1
ATOM 2011 C CA . VAL A 1 290 ? -7.190 2.021 9.796 1.00 97.81 290 VAL A CA 1
ATOM 2012 C C . VAL A 1 290 ? -6.142 2.458 10.826 1.00 97.81 290 VAL A C 1
ATOM 2014 O O . VAL A 1 290 ? -6.448 2.593 12.016 1.00 97.81 290 VAL A O 1
ATOM 2017 N N . PRO A 1 291 ? -4.864 2.591 10.439 1.00 96.94 291 PRO A N 1
ATOM 2018 C CA . PRO A 1 291 ? -3.846 3.146 11.319 1.00 96.94 291 PRO A CA 1
ATOM 2019 C C . PRO A 1 291 ? -4.063 4.653 11.532 1.00 96.94 291 PRO A C 1
ATOM 2021 O O . PRO A 1 291 ? -4.180 5.430 10.586 1.00 96.94 291 PRO A O 1
ATOM 2024 N N . VAL A 1 292 ? -4.049 5.085 12.793 1.00 95.25 292 VAL A N 1
ATOM 2025 C CA . VAL A 1 292 ? -4.041 6.512 13.148 1.00 95.25 292 VAL A CA 1
ATOM 2026 C C . VAL A 1 292 ? -2.597 7.012 13.138 1.00 95.25 292 VAL A C 1
ATOM 2028 O O . VAL A 1 292 ? -1.749 6.479 13.856 1.00 95.25 292 VAL A O 1
ATOM 2031 N N . ILE A 1 293 ? -2.286 8.022 12.335 1.00 94.88 293 ILE A N 1
ATOM 2032 C CA . ILE A 1 293 ? -0.922 8.544 12.175 1.00 94.88 293 ILE A CA 1
ATOM 2033 C C . ILE A 1 293 ? -0.791 9.958 12.748 1.00 94.88 293 ILE A C 1
ATOM 2035 O O . ILE A 1 293 ? -1.770 10.583 13.158 1.00 94.88 293 ILE A O 1
ATOM 2039 N N . ASP A 1 294 ? 0.441 10.455 12.836 1.00 92.00 294 ASP A N 1
ATOM 2040 C CA . ASP A 1 294 ? 0.684 11.848 13.209 1.00 92.00 294 ASP A CA 1
ATOM 2041 C C . ASP A 1 294 ? 0.188 12.785 12.095 1.00 92.00 294 ASP A C 1
ATOM 2043 O O . ASP A 1 294 ? 0.333 12.441 10.921 1.00 92.00 294 ASP A O 1
ATOM 2047 N N . PRO A 1 295 ? -0.355 13.966 12.436 1.00 92.12 295 PRO A N 1
ATOM 2048 C CA . PRO A 1 295 ? -0.369 14.585 13.766 1.00 92.12 295 PRO A CA 1
ATOM 2049 C C . PRO A 1 295 ? -1.509 14.138 14.694 1.00 92.12 295 PRO A C 1
ATOM 2051 O O . PRO A 1 295 ? -1.388 14.343 15.901 1.00 92.12 295 PRO A O 1
ATOM 2054 N N . LEU A 1 296 ? -2.591 13.529 14.188 1.00 91.38 296 LEU A N 1
ATOM 2055 C CA . LEU A 1 296 ? -3.747 13.148 15.016 1.00 91.38 296 LEU A CA 1
ATOM 2056 C C . LEU A 1 296 ? -3.349 12.233 16.179 1.00 91.38 296 LEU A C 1
ATOM 2058 O O . LEU A 1 296 ? -3.781 12.442 17.309 1.00 91.38 296 LEU A O 1
ATOM 2062 N N . LYS A 1 297 ? -2.466 11.264 15.928 1.00 92.50 297 LYS A N 1
ATOM 2063 C CA . LYS A 1 297 ? -1.913 10.394 16.971 1.00 92.50 297 LYS A CA 1
ATOM 2064 C C . LYS A 1 297 ? -1.196 11.189 18.071 1.00 92.50 297 LYS A C 1
ATOM 2066 O O . LYS A 1 297 ? -1.498 10.995 19.246 1.00 92.50 297 LYS A O 1
ATOM 2071 N N . ALA A 1 298 ? -0.273 12.083 17.714 1.00 89.56 298 ALA A N 1
ATOM 2072 C CA . ALA A 1 298 ? 0.430 12.942 18.671 1.00 89.56 298 ALA A CA 1
ATOM 2073 C C . ALA A 1 298 ? -0.506 13.881 19.456 1.00 89.56 298 ALA A C 1
ATOM 2075 O O . ALA A 1 298 ? -0.183 14.260 20.580 1.00 89.56 298 ALA A O 1
ATOM 2076 N N . ALA A 1 299 ? -1.664 14.229 18.891 1.00 87.94 299 ALA A N 1
ATOM 2077 C CA . ALA A 1 299 ? -2.692 15.037 19.545 1.00 87.94 299 ALA A CA 1
ATOM 2078 C C . ALA A 1 299 ? -3.586 14.249 20.528 1.00 87.94 299 ALA A C 1
ATOM 2080 O O . ALA A 1 299 ? -4.528 14.822 21.069 1.00 87.94 299 ALA A O 1
ATOM 2081 N N . GLY A 1 300 ? -3.302 12.964 20.779 1.00 84.00 300 GLY A N 1
ATOM 2082 C CA . GLY A 1 300 ? -4.113 12.099 21.646 1.00 84.00 300 GLY A CA 1
ATOM 2083 C C . GLY A 1 300 ? -5.133 11.237 20.897 1.00 84.00 300 GLY A C 1
ATOM 2084 O O . GLY A 1 300 ? -5.878 10.495 21.529 1.00 84.00 300 GLY A O 1
ATOM 2085 N N . GLY A 1 301 ? -5.131 11.278 19.562 1.00 88.06 301 GLY A N 1
ATOM 2086 C CA . GLY A 1 301 ? -6.011 10.482 18.713 1.00 88.06 301 GLY A CA 1
ATOM 2087 C C . GLY A 1 301 ? -7.344 11.140 18.369 1.00 88.06 301 GLY A C 1
ATOM 2088 O O . GLY A 1 301 ? -7.570 12.311 18.678 1.00 88.06 301 GLY A O 1
ATOM 2089 N N . PRO A 1 302 ? -8.229 10.391 17.688 1.00 85.75 302 PRO A N 1
ATOM 2090 C CA . PRO A 1 302 ? -9.590 10.836 17.431 1.00 85.75 302 PRO A CA 1
ATOM 2091 C C . PRO A 1 302 ? -10.395 10.971 18.732 1.00 85.75 302 PRO A C 1
ATOM 2093 O O . PRO A 1 302 ? -10.143 10.277 19.717 1.00 85.75 302 PRO A O 1
ATOM 2096 N N . THR A 1 303 ? -11.389 11.858 18.714 1.00 80.12 303 THR A N 1
ATOM 2097 C CA . THR A 1 303 ? -12.349 12.092 19.805 1.00 80.12 303 THR A CA 1
ATOM 2098 C C . THR A 1 303 ? -13.763 11.875 19.291 1.00 80.12 303 THR A C 1
ATOM 2100 O O . THR A 1 303 ? -14.030 12.202 18.140 1.00 80.12 303 THR A O 1
ATOM 2103 N N . VAL A 1 304 ? -14.684 11.413 20.135 1.00 73.44 304 VAL A N 1
ATOM 2104 C CA . VAL A 1 304 ? -16.102 11.239 19.763 1.00 73.44 304 VAL A CA 1
ATOM 2105 C C . VAL A 1 304 ? -16.688 12.537 19.185 1.00 73.44 304 VAL A C 1
ATOM 2107 O O . VAL A 1 304 ? -16.356 13.631 19.642 1.00 73.44 304 VAL A O 1
ATOM 2110 N N . GLY A 1 305 ? -17.564 12.418 18.181 1.00 65.88 305 GLY A N 1
ATOM 2111 C CA . GLY A 1 305 ? -18.256 13.560 17.569 1.00 65.88 305 GLY A CA 1
ATOM 2112 C C . GLY A 1 305 ? -17.422 14.340 16.547 1.00 65.88 305 GLY A C 1
ATOM 2113 O O . GLY A 1 305 ? -17.775 15.466 16.193 1.00 65.88 305 GLY A O 1
ATOM 2114 N N . HIS A 1 306 ? -16.314 13.765 16.074 1.00 74.88 306 HIS A N 1
ATOM 2115 C CA . HIS A 1 306 ? -15.553 14.312 14.956 1.00 74.88 306 HIS A CA 1
ATOM 2116 C C . HIS A 1 306 ? -16.337 14.197 13.627 1.00 74.88 306 HIS A C 1
ATOM 2118 O O . HIS A 1 306 ? -17.290 13.426 13.526 1.00 74.88 306 HIS A O 1
ATOM 2124 N N . PRO A 1 307 ? -15.954 14.937 12.567 1.00 81.38 307 PRO A N 1
ATOM 2125 C CA . PRO A 1 307 ? -16.542 14.746 11.242 1.00 81.38 307 PRO A CA 1
ATOM 2126 C C . PRO A 1 307 ? -16.269 13.336 10.711 1.00 81.38 307 PRO A C 1
ATOM 2128 O O . PRO A 1 307 ? -15.122 12.889 10.759 1.00 81.38 307 PRO A O 1
ATOM 2131 N N . THR A 1 308 ? -17.282 12.668 10.159 1.00 86.25 308 THR A N 1
ATOM 2132 C CA . THR A 1 308 ? -17.128 11.357 9.507 1.00 86.25 308 THR A CA 1
ATOM 2133 C C . THR A 1 308 ? -16.027 11.393 8.447 1.00 86.25 308 THR A C 1
ATOM 2135 O O . THR A 1 308 ? -15.900 12.368 7.702 1.00 86.25 308 THR A O 1
ATOM 2138 N N . ILE A 1 309 ? -15.234 10.326 8.367 1.00 93.38 309 ILE A N 1
ATOM 2139 C CA . ILE A 1 309 ? -14.101 10.223 7.445 1.00 93.38 309 ILE A CA 1
ATOM 2140 C C . ILE A 1 309 ? -14.544 9.454 6.203 1.00 93.38 309 ILE A C 1
ATOM 2142 O O . ILE A 1 309 ? -14.695 8.233 6.235 1.00 93.38 309 ILE A O 1
ATOM 2146 N N . ASP A 1 310 ? -14.746 10.171 5.102 1.00 95.44 310 ASP A N 1
ATOM 2147 C CA . ASP A 1 310 ? -15.028 9.575 3.798 1.00 95.44 310 ASP A CA 1
ATOM 2148 C C . ASP A 1 310 ? -13.727 9.032 3.195 1.00 95.44 310 ASP A C 1
ATOM 2150 O O . ASP A 1 310 ? -12.908 9.786 2.676 1.00 95.44 310 ASP A O 1
ATOM 2154 N N . PHE A 1 311 ? -13.533 7.714 3.251 1.00 97.38 311 PHE A N 1
ATOM 2155 C CA . PHE A 1 311 ? -12.293 7.071 2.793 1.00 97.38 311 PHE A CA 1
ATOM 2156 C C . PHE A 1 311 ? -12.444 6.323 1.463 1.00 97.38 311 PHE A C 1
ATOM 2158 O O . PHE A 1 311 ? -11.449 5.908 0.861 1.00 97.38 311 PHE A O 1
ATOM 2165 N N . LEU A 1 312 ? -13.678 6.139 0.986 1.00 98.56 312 LEU A N 1
ATOM 2166 C CA . LEU A 1 312 ? -13.974 5.492 -0.287 1.00 98.56 312 LEU A CA 1
ATOM 2167 C C . LEU A 1 312 ? -15.096 6.226 -1.019 1.00 98.56 312 LEU A C 1
ATOM 2169 O O . LEU A 1 312 ? -16.203 6.360 -0.503 1.00 98.56 312 LEU A O 1
ATOM 2173 N N . THR A 1 313 ? -14.841 6.588 -2.273 1.00 98.56 313 THR A N 1
ATOM 2174 C CA . THR A 1 313 ? -15.881 6.976 -3.238 1.00 98.56 313 THR A CA 1
ATOM 2175 C C . THR A 1 313 ? -15.849 6.019 -4.420 1.00 98.56 313 THR A C 1
ATOM 2177 O O . THR A 1 313 ? -14.774 5.612 -4.856 1.00 98.56 313 THR A O 1
ATOM 2180 N N . ALA A 1 314 ? -17.016 5.623 -4.922 1.00 98.75 314 ALA A N 1
ATOM 2181 C CA . ALA A 1 314 ? -17.142 4.667 -6.013 1.00 98.75 314 ALA A CA 1
ATOM 2182 C C . ALA A 1 314 ? -18.333 4.988 -6.929 1.00 98.75 314 ALA A C 1
ATOM 2184 O O . ALA A 1 314 ? -19.336 5.544 -6.481 1.00 98.75 314 ALA A O 1
ATOM 2185 N N . GLY A 1 315 ? -18.272 4.567 -8.195 1.00 98.25 315 GLY A N 1
ATOM 2186 C CA . GLY A 1 315 ? -19.440 4.556 -9.081 1.00 98.25 315 GLY A CA 1
ATOM 2187 C C . GLY A 1 315 ? -20.556 3.645 -8.554 1.00 98.25 315 GLY A C 1
ATOM 2188 O O . GLY A 1 315 ? -21.735 3.980 -8.665 1.00 98.25 315 GLY A O 1
ATOM 2189 N N . SER A 1 316 ? -20.187 2.525 -7.926 1.00 98.19 316 SER A N 1
ATOM 2190 C CA . SER A 1 316 ? -21.064 1.774 -7.021 1.00 98.19 316 SER A CA 1
ATOM 2191 C C . SER A 1 316 ? -20.267 0.986 -5.976 1.00 98.19 316 SER A C 1
ATOM 2193 O O . SER A 1 316 ? -19.122 0.620 -6.235 1.00 98.19 316 SER A O 1
ATOM 2195 N N . VAL A 1 317 ? -20.855 0.713 -4.811 1.00 98.38 317 VAL A N 1
ATOM 2196 C CA . VAL A 1 317 ? -20.277 -0.153 -3.768 1.00 98.38 317 VAL A CA 1
ATOM 2197 C C . VAL A 1 317 ? -21.078 -1.448 -3.666 1.00 98.38 317 VAL A C 1
ATOM 2199 O O . VAL A 1 317 ? -22.307 -1.428 -3.601 1.00 98.38 317 VAL A O 1
ATOM 2202 N N . VAL A 1 318 ? -20.374 -2.580 -3.650 1.00 96.75 318 VAL A N 1
ATOM 2203 C CA . VAL A 1 318 ? -20.949 -3.920 -3.494 1.00 96.75 318 VAL A CA 1
ATOM 2204 C C . VAL A 1 318 ? -20.218 -4.656 -2.376 1.00 96.75 318 VAL A C 1
ATOM 2206 O O . VAL A 1 318 ? -18.997 -4.784 -2.420 1.00 96.75 318 VAL A O 1
ATOM 2209 N N . GLY A 1 319 ? -20.970 -5.203 -1.420 1.00 93.31 319 GLY A N 1
ATOM 2210 C CA . GLY A 1 319 ? -20.413 -5.917 -0.270 1.00 93.31 319 GLY A CA 1
ATOM 2211 C C . GLY A 1 319 ? -19.900 -4.987 0.831 1.00 93.31 319 GLY A C 1
ATOM 2212 O O . GLY A 1 319 ? -20.040 -3.770 0.756 1.00 93.31 319 GLY A O 1
ATOM 2213 N N . GLU A 1 320 ? -19.303 -5.591 1.853 1.00 94.31 320 GLU A N 1
ATOM 2214 C CA . GLU A 1 320 ? -18.754 -4.923 3.036 1.00 94.31 320 GLU A CA 1
ATOM 2215 C C . GLU A 1 320 ? -17.377 -5.519 3.364 1.00 94.31 320 GLU A C 1
ATOM 2217 O O . GLU A 1 320 ? -17.030 -6.608 2.894 1.00 94.31 320 GLU A O 1
ATOM 2222 N N . PHE A 1 321 ? -16.571 -4.827 4.170 1.00 93.75 321 PHE A N 1
ATOM 2223 C CA . PHE A 1 321 ? -15.323 -5.399 4.677 1.00 93.75 321 PHE A CA 1
ATOM 2224 C C . PHE A 1 321 ? -15.620 -6.564 5.626 1.00 93.75 321 PHE A C 1
ATOM 2226 O O . PHE A 1 321 ? -16.385 -6.421 6.574 1.00 93.75 321 PHE A O 1
ATOM 2233 N N . SER A 1 322 ? -14.957 -7.706 5.423 1.00 90.75 322 SER A N 1
ATOM 2234 C CA . SER A 1 322 ? -15.099 -8.870 6.313 1.00 90.75 322 SER A CA 1
ATOM 2235 C C . SER A 1 322 ? -14.499 -8.617 7.694 1.00 90.75 322 SER A C 1
ATOM 2237 O O . SER A 1 322 ? -14.905 -9.228 8.677 1.00 90.75 322 SER A O 1
ATOM 2239 N N . THR A 1 323 ? -13.474 -7.765 7.763 1.00 89.75 323 THR A N 1
ATOM 2240 C CA . THR A 1 323 ? -12.818 -7.381 9.017 1.00 89.75 323 THR A CA 1
ATOM 2241 C C . THR A 1 323 ? -12.401 -5.920 8.955 1.00 89.75 323 THR A C 1
ATOM 2243 O O . THR A 1 323 ? -11.897 -5.461 7.930 1.00 89.75 323 THR A O 1
ATOM 2246 N N . VAL A 1 324 ? -12.571 -5.207 10.065 1.00 92.88 324 VAL A N 1
ATOM 2247 C CA . VAL A 1 324 ? -12.090 -3.836 10.255 1.00 92.88 324 VAL A CA 1
ATOM 2248 C C . VAL A 1 324 ? -11.127 -3.851 11.434 1.00 92.88 324 VAL A C 1
ATOM 2250 O O . VAL A 1 324 ? -11.451 -4.383 12.494 1.00 92.88 324 VAL A O 1
ATOM 2253 N N . VAL A 1 325 ? -9.919 -3.323 11.244 1.00 90.38 325 VAL A N 1
ATOM 2254 C CA . VAL A 1 325 ? -8.875 -3.312 12.274 1.00 90.38 325 VAL A CA 1
ATOM 2255 C C . VAL A 1 325 ? -8.244 -1.932 12.361 1.00 90.38 325 VAL A C 1
ATOM 2257 O O . VAL A 1 325 ? -7.735 -1.428 11.367 1.00 90.38 325 VAL A O 1
ATOM 2260 N N . ALA A 1 326 ? -8.187 -1.367 13.564 1.00 92.88 326 ALA A N 1
ATOM 2261 C CA . ALA A 1 326 ? -7.463 -0.133 13.855 1.00 92.88 326 ALA A CA 1
ATOM 2262 C C . ALA A 1 326 ? -6.246 -0.454 14.747 1.00 92.88 326 ALA A C 1
ATOM 2264 O O . ALA A 1 326 ? -6.368 -0.493 15.974 1.00 92.88 326 ALA A O 1
ATOM 2265 N N . PRO A 1 327 ? -5.077 -0.772 14.157 1.00 90.62 327 PRO A N 1
ATOM 2266 C CA . PRO A 1 327 ? -4.002 -1.504 14.836 1.00 90.62 327 PRO A CA 1
ATOM 2267 C C . PRO A 1 327 ? -3.395 -0.771 16.036 1.00 90.62 327 PRO A C 1
ATOM 2269 O O . PRO A 1 327 ? -2.871 -1.409 16.944 1.00 90.62 327 PRO A O 1
ATOM 2272 N N . ASN A 1 328 ? -3.457 0.558 16.052 1.00 91.25 328 ASN A N 1
ATOM 2273 C CA . ASN A 1 328 ? -2.903 1.387 17.116 1.00 91.25 328 ASN A CA 1
ATOM 2274 C C . ASN A 1 328 ? -3.957 2.192 17.884 1.00 91.25 328 ASN A C 1
ATOM 2276 O O . ASN A 1 328 ? -3.584 2.899 18.818 1.00 91.25 328 ASN A O 1
ATOM 2280 N N . LEU A 1 329 ? -5.247 2.062 17.547 1.00 86.50 329 LEU A N 1
ATOM 2281 C CA . LEU A 1 329 ? -6.310 2.821 18.204 1.00 86.50 329 LEU A CA 1
ATOM 2282 C C . LEU A 1 329 ? -6.388 2.482 19.692 1.00 86.50 329 LEU A C 1
ATOM 2284 O O . LEU A 1 329 ? -6.354 3.394 20.501 1.00 86.50 329 LEU A O 1
ATOM 2288 N N . ASN A 1 330 ? -6.347 1.199 20.067 1.00 81.19 330 ASN A N 1
ATOM 2289 C CA . ASN A 1 330 ? -6.404 0.788 21.477 1.00 81.19 330 ASN A CA 1
ATOM 2290 C C . ASN A 1 330 ? -5.277 1.378 22.341 1.00 81.19 330 ASN A C 1
ATOM 2292 O O . ASN A 1 330 ? -5.475 1.613 23.527 1.00 81.19 330 ASN A O 1
ATOM 2296 N N . SER A 1 331 ? -4.088 1.591 21.768 1.00 84.12 331 SER A N 1
ATOM 2297 C CA . SER A 1 331 ? -2.960 2.196 22.488 1.00 84.12 331 SER A CA 1
ATOM 2298 C C . SER A 1 331 ? -3.053 3.719 22.574 1.00 84.12 331 SER A C 1
ATOM 2300 O O . SER A 1 331 ? -2.384 4.312 23.413 1.00 84.12 331 SER A O 1
ATOM 2302 N N . ILE A 1 332 ? -3.823 4.346 21.682 1.00 82.38 332 ILE A N 1
ATOM 2303 C CA . ILE A 1 332 ? -4.044 5.794 21.640 1.00 82.38 332 ILE A CA 1
ATOM 2304 C C . ILE A 1 332 ? -5.242 6.156 22.523 1.00 82.38 332 ILE A C 1
ATOM 2306 O O . ILE A 1 332 ? -5.131 7.003 23.400 1.00 82.38 332 ILE A O 1
ATOM 2310 N N . ASN A 1 333 ? -6.366 5.476 22.309 1.00 77.31 333 ASN A N 1
ATOM 2311 C CA . ASN A 1 333 ? -7.586 5.597 23.085 1.00 77.31 333 ASN A CA 1
ATOM 2312 C C . ASN A 1 333 ? -8.269 4.215 23.186 1.00 77.31 333 ASN A C 1
ATOM 2314 O O . ASN A 1 333 ? -8.874 3.755 22.212 1.00 77.31 333 ASN A O 1
ATOM 2318 N N . PRO A 1 334 ? -8.190 3.532 24.345 1.00 73.81 334 PRO A N 1
ATOM 2319 C CA . PRO A 1 334 ? -8.757 2.195 24.514 1.00 73.81 334 PRO A CA 1
ATOM 2320 C C . PRO A 1 334 ? -10.289 2.171 24.487 1.00 73.81 334 PRO A C 1
ATOM 2322 O O . PRO A 1 334 ? -10.853 1.089 24.325 1.00 73.81 334 PRO A O 1
ATOM 2325 N N . ASN A 1 335 ? -10.948 3.329 24.585 1.00 71.62 335 ASN A N 1
ATOM 2326 C CA . ASN A 1 335 ? -12.403 3.449 24.676 1.00 71.62 335 ASN A CA 1
ATOM 2327 C C . ASN A 1 335 ? -13.080 3.636 23.309 1.00 71.62 335 ASN A C 1
ATOM 2329 O O . ASN A 1 335 ? -14.302 3.725 23.251 1.00 71.62 335 ASN A O 1
ATOM 2333 N N . LEU A 1 336 ? -12.316 3.703 22.211 1.00 77.25 336 LEU A N 1
ATOM 2334 C CA . LEU A 1 336 ? -12.854 3.899 20.862 1.00 77.25 336 LEU A CA 1
ATOM 2335 C C . LEU A 1 336 ? -12.788 2.632 20.005 1.00 77.25 336 LEU A C 1
ATOM 2337 O O . LEU A 1 336 ? -11.841 1.845 20.081 1.00 77.25 336 LEU A O 1
ATOM 2341 N N . ALA A 1 337 ? -13.781 2.480 19.138 1.00 79.12 337 ALA A N 1
ATOM 2342 C CA . ALA A 1 337 ? -13.832 1.524 18.042 1.00 79.12 337 ALA A CA 1
ATOM 2343 C C . ALA A 1 337 ? -13.985 2.258 16.704 1.00 79.12 337 ALA A C 1
ATOM 2345 O O . ALA A 1 337 ? -14.343 3.432 16.660 1.00 79.12 337 ALA A O 1
ATOM 2346 N N . VAL A 1 338 ? -13.709 1.551 15.609 1.00 85.62 338 VAL A N 1
ATOM 2347 C CA . VAL A 1 338 ? -14.013 2.030 14.257 1.00 85.62 338 VAL A CA 1
ATOM 2348 C C . VAL A 1 338 ? -15.313 1.393 13.803 1.00 85.62 338 VAL A C 1
ATOM 2350 O O . VAL A 1 338 ? -15.410 0.166 13.757 1.00 85.62 338 VAL A O 1
ATOM 2353 N N . GLU A 1 339 ? -16.274 2.223 13.421 1.00 85.50 339 GLU A N 1
ATOM 2354 C CA . GLU A 1 339 ? -17.489 1.801 12.734 1.00 85.50 339 GLU A CA 1
ATOM 2355 C C . GLU A 1 339 ? -17.437 2.266 11.277 1.00 85.50 339 GLU A C 1
ATOM 2357 O O . GLU A 1 339 ? -16.926 3.343 10.974 1.00 85.50 339 GLU A O 1
ATOM 2362 N N . VAL A 1 340 ? -17.926 1.432 10.358 1.00 90.06 340 VAL A N 1
ATOM 2363 C CA . VAL A 1 340 ? -17.950 1.737 8.923 1.00 90.06 340 VAL A CA 1
ATOM 2364 C C . VAL A 1 340 ? -19.394 1.805 8.464 1.00 90.06 340 VAL A C 1
ATOM 2366 O O . VAL A 1 340 ? -20.158 0.860 8.646 1.00 90.06 340 VAL A O 1
ATOM 2369 N N . SER A 1 341 ? -19.745 2.913 7.826 1.00 90.69 341 SER A N 1
ATOM 2370 C CA . SER A 1 341 ? -21.024 3.108 7.154 1.00 90.69 341 SER A CA 1
ATOM 2371 C C . SER A 1 341 ? -20.845 3.005 5.645 1.00 90.69 341 SER A C 1
ATOM 2373 O O . SER A 1 341 ? -19.897 3.553 5.080 1.00 90.69 341 SER A O 1
ATOM 2375 N N . TYR A 1 342 ? -21.786 2.338 4.979 1.00 93.19 342 TYR A N 1
ATOM 2376 C CA . TYR A 1 342 ? -21.776 2.156 3.530 1.00 93.19 342 TYR A CA 1
ATOM 2377 C C . TYR A 1 342 ? -22.946 2.892 2.883 1.00 93.19 342 TYR A C 1
ATOM 2379 O O . TYR A 1 342 ? -24.074 2.883 3.373 1.00 93.19 342 TYR A O 1
ATOM 2387 N N . SER A 1 343 ? -22.677 3.495 1.732 1.00 94.38 343 SER A N 1
ATOM 2388 C CA . SER A 1 343 ? -23.679 4.058 0.834 1.00 94.38 343 SER A CA 1
ATOM 2389 C C . SER A 1 343 ? -23.572 3.382 -0.537 1.00 94.38 343 SER A C 1
ATOM 2391 O O . SER A 1 343 ? -22.565 2.730 -0.821 1.00 94.38 343 SER A O 1
ATOM 2393 N N . PRO A 1 344 ? -24.551 3.563 -1.443 1.00 96.00 344 PRO A N 1
ATOM 2394 C CA . PRO A 1 344 ? -24.459 3.007 -2.792 1.00 96.00 344 PRO A CA 1
ATOM 2395 C C . PRO A 1 344 ? -23.209 3.432 -3.575 1.00 96.00 344 PRO A C 1
ATOM 2397 O O . PRO A 1 344 ? -22.861 2.756 -4.536 1.00 96.00 344 PRO A O 1
ATOM 2400 N N . THR A 1 345 ? -22.553 4.536 -3.199 1.00 97.06 345 THR A N 1
ATOM 2401 C CA . THR A 1 345 ? -21.440 5.156 -3.942 1.00 97.06 345 THR A CA 1
ATOM 2402 C C . THR A 1 345 ? -20.222 5.473 -3.071 1.00 97.06 345 THR A C 1
ATOM 2404 O O . THR A 1 345 ? -19.360 6.250 -3.474 1.00 97.06 345 THR A O 1
ATOM 2407 N N . GLY A 1 346 ? -20.126 4.920 -1.864 1.00 96.00 346 GLY A N 1
ATOM 2408 C CA . GLY A 1 346 ? -18.982 5.187 -0.995 1.00 96.00 346 GLY A CA 1
ATOM 2409 C C . GLY A 1 346 ? -19.055 4.497 0.355 1.00 96.00 346 GLY A C 1
ATOM 2410 O O . GLY A 1 346 ? -20.067 3.883 0.691 1.00 96.00 346 GLY A O 1
ATOM 2411 N N . ALA A 1 347 ? -17.978 4.626 1.120 1.00 96.38 347 ALA A N 1
ATOM 2412 C CA . ALA A 1 347 ? -17.904 4.189 2.505 1.00 96.38 347 ALA A CA 1
ATOM 2413 C C . ALA A 1 347 ? -17.196 5.248 3.353 1.00 96.38 347 ALA A C 1
ATOM 2415 O O . ALA A 1 347 ? -16.233 5.883 2.907 1.00 96.38 347 ALA A O 1
ATOM 2416 N N . SER A 1 348 ? -17.683 5.392 4.578 1.00 95.06 348 SER A N 1
ATOM 2417 C CA . SER A 1 348 ? -17.199 6.360 5.554 1.00 95.06 348 SER A CA 1
ATOM 2418 C C . SER A 1 348 ? -16.936 5.645 6.872 1.00 95.06 348 SER A C 1
ATOM 2420 O O . SER A 1 348 ? -17.611 4.663 7.184 1.00 95.06 348 SER A O 1
ATOM 2422 N N . LEU A 1 349 ? -15.951 6.107 7.635 1.00 93.44 349 LEU A N 1
ATOM 2423 C CA . LEU A 1 349 ? -15.660 5.586 8.966 1.00 93.44 349 LEU A CA 1
ATOM 2424 C C . LEU A 1 349 ? -15.914 6.642 10.040 1.00 93.44 349 LEU A C 1
ATOM 2426 O O . LEU A 1 349 ? -15.754 7.843 9.799 1.00 93.44 349 LEU A O 1
ATOM 2430 N N . ASP A 1 350 ? -16.290 6.166 11.219 1.00 87.31 350 ASP A N 1
ATOM 2431 C CA . ASP A 1 350 ? -16.475 6.964 12.426 1.00 87.31 350 ASP A CA 1
ATOM 2432 C C . ASP A 1 350 ? -15.738 6.310 13.604 1.00 87.31 350 ASP A C 1
ATOM 2434 O O . ASP A 1 350 ? -15.646 5.078 13.684 1.00 87.31 350 ASP A O 1
ATOM 2438 N N . PHE A 1 351 ? -15.182 7.126 14.500 1.00 84.31 351 PHE A N 1
ATOM 2439 C CA . PHE A 1 351 ? -14.589 6.662 15.751 1.00 84.31 351 PHE A CA 1
ATOM 2440 C C . PHE A 1 351 ? -15.628 6.799 16.862 1.00 84.31 351 PHE A C 1
ATOM 2442 O O . PHE A 1 351 ? -15.821 7.866 17.451 1.00 84.31 351 PHE A O 1
ATOM 2449 N N . VAL A 1 352 ? -16.291 5.686 17.156 1.00 76.56 352 VAL A N 1
ATOM 2450 C CA . VAL A 1 352 ? -17.377 5.610 18.135 1.00 76.56 352 VAL A CA 1
ATOM 2451 C C . VAL A 1 352 ? -16.862 5.078 19.473 1.00 76.56 352 VAL A C 1
ATOM 2453 O O . VAL A 1 352 ? -15.867 4.344 19.493 1.00 76.56 352 VAL A O 1
ATOM 2456 N N . PRO A 1 353 ? -17.514 5.401 20.603 1.00 71.75 353 PRO A N 1
ATOM 2457 C CA . PRO A 1 353 ? -17.295 4.665 21.840 1.00 71.75 353 PRO A CA 1
ATOM 2458 C C . PRO A 1 353 ? -17.460 3.163 21.601 1.00 71.75 353 PRO A C 1
ATOM 2460 O O . PRO A 1 353 ? -18.342 2.737 20.849 1.00 71.75 353 PRO A O 1
ATOM 2463 N N . LYS A 1 354 ? -16.619 2.348 22.238 1.00 61.34 354 LYS A N 1
ATOM 2464 C CA . LYS A 1 354 ? -16.895 0.913 22.331 1.00 61.34 354 LYS A CA 1
ATOM 2465 C C . LYS A 1 354 ? -18.241 0.702 23.036 1.00 61.34 354 LYS A C 1
ATOM 2467 O O . LYS A 1 354 ? -18.673 1.529 23.835 1.00 61.34 354 LYS A O 1
ATOM 2472 N N . LYS A 1 355 ? -18.946 -0.355 22.630 1.00 51.34 355 LYS A N 1
ATOM 2473 C CA . LYS A 1 355 ? -20.237 -0.724 23.211 1.00 51.34 355 LYS A CA 1
ATOM 2474 C C . LYS A 1 355 ? -19.995 -1.656 24.398 1.00 51.34 355 LYS A C 1
ATOM 2476 O O . LYS A 1 355 ? -19.353 -2.694 24.221 1.00 51.34 355 LYS A O 1
ATOM 2481 N N . LEU A 1 356 ? -20.588 -1.331 25.546 1.00 45.12 356 LEU A N 1
ATOM 2482 C CA . LEU A 1 356 ? -20.715 -2.238 26.682 1.00 45.12 356 LEU A CA 1
ATOM 2483 C C . LEU A 1 356 ? -21.613 -3.420 26.297 1.00 45.12 356 LEU A C 1
ATOM 2485 O O . LEU A 1 356 ? -22.798 -3.243 26.005 1.00 45.12 356 LEU A O 1
ATOM 2489 N N . ASN A 1 357 ? -21.066 -4.633 26.330 1.00 41.97 357 ASN A N 1
ATOM 2490 C CA . ASN A 1 357 ? -21.862 -5.849 26.211 1.00 41.97 357 ASN A CA 1
ATOM 2491 C C . ASN A 1 357 ? -22.365 -6.245 27.603 1.00 41.97 357 ASN A C 1
ATOM 2493 O O . ASN A 1 357 ? -21.568 -6.579 28.474 1.00 41.97 357 ASN A O 1
ATOM 2497 N N . LEU A 1 358 ? -23.682 -6.225 27.803 1.00 40.41 358 LEU A N 1
ATOM 2498 C CA . LEU A 1 358 ? -24.329 -6.829 28.967 1.00 40.41 358 LEU A CA 1
ATOM 2499 C C . LEU A 1 358 ? -24.934 -8.168 28.534 1.00 40.41 358 LEU A C 1
ATOM 2501 O O . LEU A 1 358 ? -25.758 -8.213 27.618 1.00 40.41 358 LEU A O 1
ATOM 2505 N N . GLU A 1 359 ? -24.502 -9.261 29.159 1.00 36.62 359 GLU A N 1
ATOM 2506 C CA . GLU A 1 359 ? -25.062 -10.592 28.928 1.00 36.62 359 GLU A CA 1
ATOM 2507 C C . GLU A 1 359 ? -26.249 -10.814 29.877 1.00 36.62 359 GLU A C 1
ATOM 2509 O O . GLU A 1 359 ? -26.114 -10.713 31.091 1.00 36.62 359 GLU A O 1
ATOM 2514 N N . PHE A 1 360 ? -27.432 -11.107 29.332 1.00 39.06 360 PHE A N 1
ATOM 2515 C CA . PHE A 1 360 ? -28.606 -11.482 30.124 1.00 39.06 360 PHE A CA 1
ATOM 2516 C C . PHE A 1 360 ? -28.761 -13.001 30.085 1.00 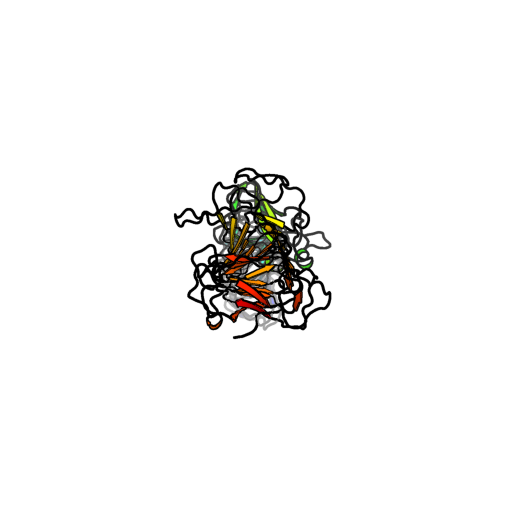39.06 360 PHE A C 1
ATOM 2518 O O . PHE A 1 360 ? -28.969 -13.574 29.013 1.00 39.06 360 PHE A O 1
ATOM 2525 N N . ASN A 1 361 ? -28.692 -13.657 31.243 1.00 37.06 361 ASN A N 1
ATOM 2526 C CA . ASN A 1 361 ? -29.060 -15.061 31.365 1.00 37.06 361 ASN A CA 1
ATOM 2527 C C . ASN A 1 361 ? -30.526 -15.136 31.810 1.00 37.06 361 ASN A C 1
ATOM 2529 O O . ASN A 1 361 ? -30.826 -15.032 32.995 1.00 37.06 361 ASN A O 1
ATOM 2533 N N . ASP A 1 362 ? -31.456 -15.265 30.861 1.00 39.59 362 ASP A N 1
ATOM 2534 C CA . ASP A 1 362 ? -32.847 -15.571 31.203 1.00 39.59 362 ASP A CA 1
ATOM 2535 C C . ASP A 1 362 ? -32.877 -17.000 31.750 1.00 39.59 362 ASP A C 1
ATOM 2537 O O . ASP A 1 362 ? -32.802 -17.973 30.996 1.00 39.59 362 ASP A O 1
ATOM 2541 N N . ALA A 1 363 ? -32.945 -17.130 33.074 1.00 34.97 363 ALA A N 1
ATOM 2542 C CA . ALA A 1 363 ? -33.116 -18.401 33.760 1.00 34.97 363 ALA A CA 1
ATOM 2543 C C . ALA A 1 363 ? -34.536 -18.959 33.539 1.00 34.97 363 ALA A C 1
ATOM 2545 O O . ALA A 1 363 ? -35.234 -19.346 34.477 1.00 34.97 363 ALA A O 1
ATOM 2546 N N . THR A 1 364 ? -34.979 -19.079 32.288 1.00 39.16 364 THR A N 1
ATOM 2547 C CA . THR A 1 364 ? -35.840 -20.206 31.957 1.00 39.16 364 THR A CA 1
ATOM 2548 C C . THR A 1 364 ? -34.964 -21.452 32.083 1.00 39.16 364 THR A C 1
ATOM 2550 O O . THR A 1 364 ? -33.838 -21.490 31.601 1.00 39.16 364 THR A O 1
ATOM 2553 N N . ASN A 1 365 ? -35.436 -22.466 32.800 1.00 38.56 365 ASN A N 1
ATOM 2554 C CA . ASN A 1 365 ? -34.737 -23.724 33.108 1.00 38.56 365 ASN A CA 1
ATOM 2555 C C . ASN A 1 365 ? -34.312 -24.570 31.868 1.00 38.56 365 ASN A C 1
ATOM 2557 O O . ASN A 1 365 ? -34.202 -25.792 31.968 1.00 38.56 365 ASN A O 1
ATOM 2561 N N . ASP A 1 366 ? -34.132 -23.977 30.684 1.00 40.62 366 ASP A N 1
ATOM 2562 C CA . ASP A 1 366 ? -33.800 -24.656 29.430 1.00 40.62 366 ASP A CA 1
ATOM 2563 C C . ASP A 1 366 ? -32.298 -24.670 29.086 1.00 40.62 366 ASP A C 1
ATOM 2565 O O . ASP A 1 366 ? -31.888 -25.412 28.191 1.00 40.62 366 ASP A O 1
ATOM 2569 N N . GLY A 1 367 ? -31.466 -23.946 29.844 1.00 35.88 367 GLY A N 1
ATOM 2570 C CA . GLY A 1 367 ? -30.008 -23.986 29.705 1.00 35.88 367 GLY A CA 1
ATOM 2571 C C . GLY A 1 367 ? -29.472 -23.290 28.451 1.00 35.88 367 GLY A C 1
ATOM 2572 O O . GLY A 1 367 ? -28.343 -23.576 28.045 1.00 35.88 367 GLY A O 1
ATOM 2573 N N . THR A 1 368 ? -30.244 -22.391 27.836 1.00 33.03 368 THR A N 1
ATOM 2574 C CA . THR A 1 368 ? -29.805 -21.624 26.663 1.00 33.03 368 THR A CA 1
ATOM 2575 C C . THR A 1 368 ? -29.796 -20.116 26.945 1.00 33.03 368 THR A C 1
ATOM 2577 O O . THR A 1 368 ? -30.852 -19.491 26.892 1.00 33.03 368 THR A O 1
ATOM 2580 N N . PRO A 1 369 ? -28.626 -19.485 27.181 1.00 36.28 369 PRO A N 1
ATOM 2581 C CA . PRO A 1 369 ? -28.558 -18.035 27.337 1.00 36.28 369 PRO A CA 1
ATOM 2582 C C . PRO A 1 369 ? -28.959 -17.350 26.025 1.00 36.28 369 PRO A C 1
ATOM 2584 O O . PRO A 1 369 ? -28.379 -17.599 24.961 1.00 36.28 369 PRO A O 1
ATOM 2587 N N . THR A 1 370 ? -29.973 -16.486 26.075 1.00 37.84 370 THR A N 1
ATOM 2588 C CA . THR A 1 370 ? -30.359 -15.656 24.931 1.00 37.84 370 THR A CA 1
ATOM 2589 C C . THR A 1 370 ? -29.625 -14.324 24.976 1.00 37.84 370 THR A C 1
ATOM 2591 O O . THR A 1 370 ? -29.913 -13.472 25.810 1.00 37.84 370 THR A O 1
ATOM 2594 N N . TRP A 1 371 ? -28.723 -14.112 24.021 1.00 34.78 371 TRP A N 1
ATOM 2595 C CA . TRP A 1 371 ? -28.035 -12.842 23.812 1.00 34.78 371 TRP A CA 1
ATOM 2596 C C . TRP A 1 371 ? -29.037 -11.717 23.516 1.00 34.78 371 TRP A C 1
ATOM 2598 O O . TRP A 1 371 ? -29.688 -11.713 22.467 1.00 34.78 371 TRP A O 1
ATOM 2608 N N . ARG A 1 372 ? -29.140 -10.734 24.412 1.00 40.06 372 ARG A N 1
ATOM 2609 C CA . ARG A 1 372 ? -29.753 -9.436 24.118 1.00 40.06 372 ARG A CA 1
ATOM 2610 C C . ARG A 1 372 ? -28.716 -8.348 24.326 1.00 40.06 372 ARG A C 1
ATOM 2612 O O . ARG A 1 372 ? -28.434 -7.956 25.446 1.00 40.06 372 ARG A O 1
ATOM 2619 N N . GLU A 1 373 ? -28.178 -7.855 23.220 1.00 36.59 373 GLU A N 1
ATOM 2620 C CA . GLU A 1 373 ? -27.420 -6.609 23.196 1.00 36.59 373 GLU A CA 1
ATOM 2621 C C . GLU A 1 373 ? -28.390 -5.474 23.565 1.00 36.59 373 GLU A C 1
ATOM 2623 O O . GLU A 1 373 ? -29.350 -5.211 22.835 1.00 36.59 373 GLU A O 1
ATOM 2628 N N . VAL A 1 374 ? -28.201 -4.850 24.729 1.00 38.97 374 VAL A N 1
ATOM 2629 C CA . VAL A 1 374 ? -28.991 -3.687 25.142 1.00 38.97 374 VAL A CA 1
ATOM 2630 C C . VAL A 1 374 ? -28.056 -2.613 25.672 1.00 38.97 374 VAL A C 1
ATOM 2632 O O . VAL A 1 374 ? -27.759 -2.578 26.859 1.00 38.97 374 VAL A O 1
ATOM 2635 N N . PHE A 1 375 ? -27.682 -1.681 24.799 1.00 43.09 375 PHE A N 1
ATOM 2636 C CA . PHE A 1 375 ? -27.710 -0.265 25.151 1.00 43.09 375 PHE A CA 1
ATOM 2637 C C . PHE A 1 375 ? -27.764 0.604 23.885 1.00 43.09 375 PHE A C 1
ATOM 2639 O O . PHE A 1 375 ? -27.010 0.383 22.938 1.00 43.09 375 PHE A O 1
ATOM 2646 N N . ASN A 1 376 ? -28.665 1.591 23.870 1.00 34.22 376 ASN A N 1
ATOM 2647 C CA . ASN A 1 376 ? -28.703 2.672 22.884 1.00 34.22 376 ASN A CA 1
ATOM 2648 C C . ASN A 1 376 ? -28.726 4.004 23.661 1.00 34.22 376 ASN A C 1
ATOM 2650 O O . ASN A 1 376 ? -29.701 4.255 24.373 1.00 34.22 376 ASN A O 1
ATOM 2654 N N . PRO A 1 377 ? -27.677 4.838 23.581 1.00 35.50 377 PRO A N 1
ATOM 2655 C CA . PRO A 1 377 ? -27.565 6.053 24.377 1.00 35.50 377 PRO A CA 1
ATOM 2656 C C . PRO A 1 377 ? -28.445 7.151 23.766 1.00 35.50 377 PRO A C 1
ATOM 2658 O O . PRO A 1 377 ? -28.330 7.435 22.577 1.00 35.50 377 PRO A O 1
ATOM 2661 N N . GLY A 1 378 ? -29.319 7.783 24.558 1.00 32.44 378 GLY A N 1
ATOM 2662 C CA . GLY A 1 378 ? -29.931 9.058 24.151 1.00 32.44 378 GLY A CA 1
ATOM 2663 C C . GLY A 1 378 ? -31.394 9.337 24.510 1.00 32.44 378 GLY A C 1
ATOM 2664 O O . GLY A 1 378 ? -31.956 10.266 23.934 1.00 32.44 378 GLY A O 1
ATOM 2665 N N . MET A 1 379 ? -32.050 8.611 25.422 1.00 30.77 379 MET A N 1
ATOM 2666 C CA . MET A 1 379 ? -33.446 8.917 25.785 1.00 30.77 379 MET A CA 1
ATOM 2667 C C . MET A 1 379 ? -33.626 9.193 27.279 1.00 30.77 379 MET A C 1
ATOM 2669 O O . MET A 1 379 ? -33.292 8.372 28.121 1.00 30.77 379 MET A O 1
ATOM 2673 N N . SER A 1 380 ? -34.212 10.351 27.592 1.00 33.31 380 SER A N 1
ATOM 2674 C CA . SER A 1 380 ? -34.610 10.784 28.938 1.00 33.31 380 SER A CA 1
ATOM 2675 C C . SER A 1 380 ? -35.947 10.185 29.412 1.00 33.31 380 SER A C 1
ATOM 2677 O O . SER A 1 380 ? -36.517 10.682 30.382 1.00 33.31 380 SER A O 1
ATOM 2679 N N . ASP A 1 381 ? -36.479 9.164 28.725 1.00 33.38 381 ASP A N 1
ATOM 2680 C CA . ASP A 1 381 ? -37.839 8.644 28.946 1.00 33.38 381 ASP A CA 1
ATOM 2681 C C . ASP A 1 381 ? -37.939 7.169 29.381 1.00 33.38 381 ASP A C 1
ATOM 2683 O O . ASP A 1 381 ? -39.050 6.686 29.592 1.00 33.38 381 ASP A O 1
ATOM 2687 N N . GLY A 1 382 ? -36.816 6.458 29.545 1.00 32.94 382 GLY A N 1
ATOM 2688 C CA . GLY A 1 382 ? -36.798 5.091 30.090 1.00 32.94 382 GLY A CA 1
ATOM 2689 C C . GLY A 1 382 ? -37.522 4.027 29.249 1.00 32.94 382 GLY A C 1
ATOM 2690 O O . GLY A 1 382 ? -37.815 2.945 29.756 1.00 32.94 382 GLY A O 1
ATOM 2691 N N . SER A 1 383 ? -37.846 4.289 27.976 1.00 27.47 383 SER A N 1
ATOM 2692 C CA . SER A 1 383 ? -38.585 3.329 27.145 1.00 27.47 383 SER A CA 1
ATOM 2693 C C . SER A 1 383 ? -37.682 2.377 26.338 1.00 27.47 383 SER A C 1
ATOM 2695 O O . SER A 1 383 ? -36.783 2.789 25.607 1.00 27.47 383 SER A O 1
ATOM 2697 N N . TRP A 1 384 ? -37.959 1.069 26.422 1.00 31.55 384 TRP A N 1
ATOM 2698 C CA . TRP A 1 384 ? -37.297 0.017 25.637 1.00 31.55 384 TRP A CA 1
ATOM 2699 C C . TRP A 1 384 ? -37.837 -0.014 24.194 1.00 31.55 384 TRP A C 1
ATOM 2701 O O . TRP A 1 384 ? -39.053 -0.075 23.993 1.00 31.55 384 TRP A O 1
ATOM 2711 N N . ARG A 1 385 ? -36.970 -0.042 23.168 1.00 35.09 385 ARG A N 1
ATOM 2712 C CA . ARG A 1 385 ? -37.372 -0.303 21.766 1.00 35.09 385 ARG A CA 1
ATOM 2713 C C . ARG A 1 385 ? -36.531 -1.395 21.114 1.00 35.09 385 ARG A C 1
ATOM 2715 O O . ARG A 1 385 ? -35.342 -1.521 21.386 1.00 35.09 385 ARG A O 1
ATOM 2722 N N . ASP A 1 386 ? -37.173 -2.179 20.247 1.00 29.89 386 ASP A N 1
ATOM 2723 C CA . ASP A 1 386 ? -36.533 -3.246 19.480 1.00 29.89 386 ASP A CA 1
ATOM 2724 C C . ASP A 1 386 ? -35.702 -2.728 18.286 1.00 29.89 386 ASP A C 1
ATOM 2726 O O . ASP A 1 386 ? -35.774 -1.566 17.880 1.00 29.89 386 ASP A O 1
ATOM 2730 N N . LYS A 1 387 ? -34.911 -3.655 17.737 1.00 31.31 387 LYS A N 1
ATOM 2731 C CA . LYS A 1 387 ? -33.836 -3.562 16.731 1.00 31.31 387 LYS A CA 1
ATOM 2732 C C . LYS A 1 387 ? -34.087 -2.708 15.469 1.00 31.31 387 LYS A C 1
ATOM 2734 O O . LYS A 1 387 ? -33.147 -2.487 14.713 1.00 31.31 387 LYS A O 1
ATOM 2739 N N . ASN A 1 388 ? -35.299 -2.220 15.204 1.00 28.56 388 ASN A N 1
ATOM 2740 C CA . ASN A 1 388 ? -35.667 -1.706 13.876 1.00 28.56 388 ASN A CA 1
ATOM 2741 C C . ASN A 1 388 ? -35.916 -0.190 13.771 1.00 28.56 388 ASN A C 1
ATOM 2743 O O . ASN A 1 388 ? -36.410 0.265 12.739 1.00 28.56 388 ASN A O 1
ATOM 2747 N N . SER A 1 389 ? -35.576 0.614 14.782 1.00 31.14 389 SER A N 1
ATOM 2748 C CA . SER A 1 389 ? -35.839 2.064 14.757 1.00 31.14 389 SER A CA 1
ATOM 2749 C C . SER A 1 389 ? -34.553 2.881 14.908 1.00 31.14 389 SER A C 1
ATOM 2751 O O . SER A 1 389 ? -34.110 3.136 16.022 1.00 31.14 389 SER A O 1
ATOM 2753 N N . GLN A 1 390 ? -33.954 3.305 13.793 1.00 27.42 390 GLN A N 1
ATOM 2754 C CA . GLN A 1 390 ? -32.829 4.249 13.806 1.00 27.42 390 GLN A CA 1
ATOM 2755 C C . GLN A 1 390 ? -33.271 5.647 14.274 1.00 27.42 390 GLN A C 1
ATOM 2757 O O . GLN A 1 390 ? -34.341 6.117 13.879 1.00 27.42 390 GLN A O 1
ATOM 2762 N N . LEU A 1 391 ? -32.429 6.330 15.059 1.00 30.78 391 LEU A N 1
ATOM 2763 C CA . LEU A 1 391 ? -32.557 7.760 15.370 1.00 30.78 391 LEU A CA 1
ATOM 2764 C C . LEU A 1 391 ? -31.278 8.525 14.981 1.00 30.78 391 LEU A C 1
ATOM 2766 O O . LEU A 1 391 ? -30.206 7.922 14.937 1.00 30.78 391 LEU A O 1
ATOM 2770 N N . PRO A 1 392 ? -31.389 9.825 14.639 1.00 28.39 392 PRO A N 1
ATOM 2771 C CA . PRO A 1 392 ? -30.332 10.582 13.984 1.00 28.39 392 PRO A CA 1
ATOM 2772 C C . PRO A 1 392 ? -29.320 11.176 14.969 1.00 28.39 392 PRO A C 1
ATOM 2774 O O . PRO A 1 392 ? -29.658 11.547 16.090 1.00 28.39 392 PRO A O 1
ATOM 2777 N N . ALA A 1 393 ? -28.087 11.316 14.483 1.00 29.77 393 ALA A N 1
ATOM 2778 C CA . ALA A 1 393 ? -26.941 11.884 15.179 1.00 29.77 393 ALA A CA 1
ATOM 2779 C C . ALA A 1 393 ? -27.140 13.363 15.559 1.00 29.77 393 ALA A C 1
ATOM 2781 O O . ALA A 1 393 ? -27.239 14.216 14.675 1.00 29.77 393 ALA A O 1
ATOM 2782 N N . ALA A 1 394 ? -27.133 13.680 16.856 1.00 27.05 394 ALA A N 1
ATOM 2783 C CA . ALA A 1 394 ? -26.787 15.013 17.348 1.00 27.05 394 ALA A CA 1
ATOM 2784 C C . ALA A 1 394 ? -26.330 14.974 18.821 1.00 27.05 394 ALA A C 1
ATOM 2786 O O . ALA A 1 394 ? -27.079 14.536 19.684 1.00 27.05 394 ALA A O 1
ATOM 2787 N N . GLU A 1 395 ? -25.119 15.500 19.043 1.00 28.56 395 GLU A N 1
ATOM 2788 C CA . GLU A 1 395 ? -24.513 15.977 20.303 1.00 28.56 395 GLU A CA 1
ATOM 2789 C C . GLU A 1 395 ? -24.369 14.989 21.480 1.00 28.56 395 GLU A C 1
ATOM 2791 O O . GLU A 1 395 ? -25.282 14.807 22.277 1.00 28.56 395 GLU A O 1
ATOM 2796 N N . TYR A 1 396 ? -23.149 14.472 21.686 1.00 32.41 396 TYR A N 1
ATOM 2797 C CA . TYR A 1 396 ? -22.765 13.775 22.921 1.00 32.41 396 TYR A CA 1
ATOM 2798 C C . TYR A 1 396 ? -21.483 14.390 23.518 1.00 32.41 396 TYR A C 1
ATOM 2800 O O . TYR A 1 396 ? -20.395 14.136 22.996 1.00 32.41 396 TYR A O 1
ATOM 2808 N N . PRO A 1 397 ? -21.564 15.214 24.583 1.00 29.34 397 PRO A N 1
ATOM 2809 C CA . PRO A 1 397 ? -20.392 15.574 25.377 1.00 29.34 397 PRO A CA 1
ATOM 2810 C C . PRO A 1 397 ? -20.004 14.376 26.254 1.00 29.34 397 PRO A C 1
ATOM 2812 O O . PRO A 1 397 ? -20.900 13.683 26.722 1.00 29.34 397 PRO A O 1
ATOM 2815 N N . GLU A 1 398 ? -18.697 14.138 26.438 1.00 31.69 398 GLU A N 1
ATOM 2816 C CA . GLU A 1 398 ? -18.063 13.124 27.312 1.00 31.69 398 GLU A CA 1
ATOM 2817 C C . GLU A 1 398 ? -19.048 12.354 28.209 1.00 31.69 398 GLU A C 1
ATOM 2819 O O . GLU A 1 398 ? -19.291 12.724 29.360 1.00 31.69 398 GLU A O 1
ATOM 2824 N N . LEU A 1 399 ? -19.676 11.309 27.664 1.00 33.09 399 LEU A N 1
ATOM 2825 C CA . LEU A 1 399 ? -20.709 10.593 28.396 1.00 33.09 399 LEU A CA 1
ATOM 2826 C C . LEU A 1 399 ? -20.027 9.784 29.508 1.00 33.09 399 LEU A C 1
ATOM 2828 O O . LEU A 1 399 ? -19.390 8.760 29.270 1.00 33.09 399 LEU A O 1
ATOM 2832 N N . LYS A 1 400 ? -20.162 10.255 30.744 1.00 37.53 400 LYS A N 1
ATOM 2833 C CA . LYS A 1 400 ? -20.183 9.397 31.929 1.00 37.53 400 LYS A CA 1
ATOM 2834 C C . LYS A 1 400 ? -21.537 8.685 31.905 1.00 37.53 400 LYS A C 1
ATOM 2836 O O . LYS A 1 400 ? -22.557 9.359 31.796 1.00 37.53 400 LYS A O 1
ATOM 2841 N N . HIS A 1 401 ? -21.543 7.354 31.883 1.00 43.81 401 HIS A N 1
ATOM 2842 C CA . HIS A 1 401 ? -22.763 6.571 31.661 1.00 43.81 401 HIS A CA 1
ATOM 2843 C C . HIS A 1 401 ? -23.319 6.066 33.000 1.00 43.81 401 HIS A C 1
ATOM 2845 O O . HIS A 1 401 ? -22.582 5.446 33.771 1.00 43.81 401 HIS A O 1
ATOM 2851 N N . ASP A 1 402 ? -24.606 6.319 33.249 1.00 39.16 402 ASP A N 1
ATOM 2852 C CA . ASP A 1 402 ? -25.376 5.709 34.337 1.00 39.16 402 ASP A CA 1
ATOM 2853 C C . ASP A 1 402 ? -26.036 4.421 33.807 1.00 39.16 402 ASP A C 1
ATOM 2855 O O . ASP A 1 402 ? -26.719 4.438 32.780 1.00 39.16 402 ASP A O 1
ATOM 2859 N N . LEU A 1 403 ? -25.810 3.294 34.482 1.00 47.34 403 LEU A N 1
ATOM 2860 C CA . LEU A 1 403 ? -26.420 1.997 34.205 1.00 47.34 403 LEU A CA 1
ATOM 2861 C C . LEU A 1 403 ? -27.563 1.767 35.199 1.00 47.34 403 LEU A C 1
ATOM 2863 O O . LEU A 1 403 ? -27.320 1.509 36.374 1.00 47.34 403 LEU A O 1
ATOM 2867 N N . THR A 1 404 ? -28.808 1.821 34.731 1.00 47.53 404 THR A N 1
ATOM 2868 C CA . THR A 1 404 ? -29.989 1.478 35.539 1.00 47.53 404 THR A CA 1
ATOM 2869 C C . THR A 1 404 ? -30.543 0.128 35.095 1.00 47.53 404 THR A C 1
ATOM 2871 O O . THR A 1 404 ? -30.880 -0.057 33.925 1.00 47.53 404 THR A O 1
ATOM 2874 N N . ILE A 1 405 ? -30.635 -0.820 36.026 1.00 53.75 405 ILE A N 1
ATOM 2875 C CA . ILE A 1 405 ? -31.173 -2.164 35.800 1.00 53.75 405 ILE A CA 1
ATOM 2876 C C . ILE A 1 405 ? -32.481 -2.299 36.595 1.00 53.75 405 ILE A C 1
ATOM 2878 O O . ILE A 1 405 ? -32.468 -2.443 37.818 1.00 53.75 405 ILE A O 1
ATOM 2882 N N . GLU A 1 406 ? -33.619 -2.276 35.896 1.00 47.59 406 GLU A N 1
ATOM 2883 C CA . GLU A 1 406 ? -34.966 -2.428 36.473 1.00 47.59 406 GLU A CA 1
ATOM 2884 C C . GLU A 1 406 ? -35.629 -3.742 36.021 1.00 47.59 406 GLU A C 1
ATOM 2886 O O . GLU A 1 406 ? -35.639 -4.053 34.825 1.00 47.59 406 GLU A O 1
ATOM 2891 N N . ASN A 1 407 ? -36.244 -4.495 36.951 1.00 45.47 407 ASN A N 1
ATOM 2892 C CA . ASN A 1 407 ? -37.099 -5.635 36.592 1.00 45.47 407 ASN A CA 1
ATOM 2893 C C . ASN A 1 407 ? -38.538 -5.182 36.319 1.00 45.47 407 ASN A C 1
ATOM 2895 O O . ASN A 1 407 ? -39.325 -5.006 37.247 1.00 45.47 407 ASN A O 1
ATOM 2899 N N . ASN A 1 408 ? -38.923 -5.091 35.050 1.00 47.41 408 ASN A N 1
ATOM 2900 C CA . ASN A 1 408 ? -40.331 -4.916 34.669 1.00 47.41 408 ASN A CA 1
ATOM 2901 C C . ASN A 1 408 ? -41.020 -6.245 34.300 1.00 47.41 408 ASN A C 1
ATOM 2903 O O . ASN A 1 408 ? -42.139 -6.246 33.782 1.00 47.41 408 ASN A O 1
ATOM 2907 N N . ALA A 1 409 ? -40.358 -7.387 34.520 1.00 46.16 409 ALA A N 1
ATOM 2908 C CA . ALA A 1 409 ? -40.951 -8.700 34.315 1.00 46.16 409 ALA A CA 1
ATOM 2909 C C . ALA A 1 409 ? -41.878 -9.077 35.481 1.00 46.16 409 ALA A C 1
ATOM 2911 O O . ALA A 1 409 ? -41.724 -8.629 36.614 1.00 46.16 409 ALA A O 1
ATOM 2912 N N . ALA A 1 410 ? -42.836 -9.963 35.204 1.00 46.50 410 ALA A N 1
ATOM 2913 C CA . ALA A 1 410 ? -43.759 -10.494 36.210 1.00 46.50 410 ALA A CA 1
ATOM 2914 C C . ALA A 1 410 ? -43.111 -11.518 37.171 1.00 46.50 410 ALA A C 1
ATOM 2916 O O . ALA A 1 410 ? -43.793 -12.056 38.041 1.00 46.50 410 ALA A O 1
ATOM 2917 N N . SER A 1 411 ? -41.830 -11.842 36.979 1.00 48.09 411 SER A N 1
ATOM 2918 C CA . SER A 1 411 ? -41.076 -12.817 37.769 1.00 48.09 411 SER A CA 1
ATOM 2919 C C . SER A 1 411 ? -39.649 -12.331 38.017 1.00 48.09 411 SER A C 1
ATOM 2921 O O . SER A 1 411 ? -39.128 -11.521 37.249 1.00 48.09 411 SER A O 1
ATOM 2923 N N . ALA A 1 412 ? -39.013 -12.853 39.070 1.00 52.72 412 ALA A N 1
ATOM 2924 C CA . ALA A 1 412 ? -37.616 -12.567 39.385 1.00 52.72 412 ALA A CA 1
ATOM 2925 C C . ALA A 1 412 ? -36.684 -12.915 38.210 1.00 52.72 412 ALA A C 1
ATOM 2927 O O . ALA A 1 412 ? -36.952 -13.861 37.464 1.00 52.72 412 ALA A O 1
ATOM 2928 N N . GLN A 1 413 ? -35.620 -12.132 38.049 1.00 52.06 413 GLN A N 1
ATOM 2929 C CA . GLN A 1 413 ? -34.624 -12.276 36.984 1.00 52.06 413 GLN A CA 1
ATOM 2930 C C . GLN A 1 413 ? -33.216 -12.269 37.585 1.00 52.06 413 GLN A C 1
ATOM 2932 O O . GLN A 1 413 ? -32.970 -11.556 38.561 1.00 52.06 413 GLN A O 1
ATOM 2937 N N . THR A 1 414 ? -32.297 -13.029 36.985 1.00 50.50 414 THR A N 1
ATOM 2938 C CA . THR A 1 414 ? -30.880 -13.057 37.373 1.00 50.50 414 THR A CA 1
ATOM 2939 C C . THR A 1 414 ? -30.033 -12.445 36.265 1.00 50.50 414 THR A C 1
ATOM 2941 O O . THR A 1 414 ? -30.080 -12.891 35.122 1.00 50.50 414 THR A O 1
ATOM 2944 N N . LEU A 1 415 ? -29.245 -11.425 36.597 1.00 54.00 415 LEU A N 1
ATOM 2945 C CA . LEU A 1 415 ? -28.233 -10.865 35.712 1.00 54.00 415 LEU A CA 1
ATOM 2946 C C . LEU A 1 415 ? -26.860 -11.387 36.139 1.00 54.00 415 LEU A C 1
ATOM 2948 O O . LEU A 1 415 ? -26.484 -11.245 37.302 1.00 54.00 415 LEU A O 1
ATOM 2952 N N . GLN A 1 416 ? -26.116 -11.960 35.194 1.00 50.50 416 GLN A N 1
ATOM 2953 C CA . GLN A 1 416 ? -24.717 -12.334 35.384 1.00 50.50 416 GLN A CA 1
ATOM 2954 C C . GLN A 1 416 ? -23.864 -11.434 34.496 1.00 50.50 416 GLN A C 1
ATOM 2956 O O . GLN A 1 416 ? -24.040 -11.406 33.280 1.00 50.50 416 GLN A O 1
ATOM 2961 N N . VAL A 1 417 ? -22.959 -10.668 35.099 1.00 49.66 417 VAL A N 1
ATOM 2962 C CA . VAL A 1 417 ? -22.109 -9.739 34.349 1.00 49.66 417 VAL A CA 1
ATOM 2963 C C . VAL A 1 417 ? -20.817 -10.441 33.961 1.00 49.66 417 VAL A C 1
ATOM 2965 O O . VAL A 1 417 ? -19.943 -10.647 34.797 1.00 49.66 417 VAL A O 1
ATOM 2968 N N . VAL A 1 418 ? -20.673 -10.759 32.675 1.00 42.34 418 VAL A N 1
ATOM 2969 C CA . VAL A 1 418 ? -19.438 -11.330 32.132 1.00 42.34 418 VAL A CA 1
ATOM 2970 C C . VAL A 1 418 ? -18.584 -10.210 31.530 1.00 42.34 418 VAL A C 1
ATOM 2972 O O . VAL A 1 418 ? -18.900 -9.650 30.486 1.00 42.34 418 VAL A O 1
ATOM 2975 N N . ASN A 1 419 ? -17.465 -9.916 32.197 1.00 48.16 419 ASN A N 1
ATOM 2976 C CA . ASN A 1 419 ? -16.331 -9.133 31.686 1.00 48.16 419 ASN A CA 1
ATOM 2977 C C . ASN A 1 419 ? -16.612 -7.668 31.244 1.00 48.16 419 ASN A C 1
ATOM 2979 O O . ASN A 1 419 ? -16.518 -7.345 30.054 1.00 48.16 419 ASN A O 1
ATOM 2983 N N . PRO A 1 420 ? -16.855 -6.736 32.187 1.00 48.88 420 PRO A N 1
ATOM 2984 C CA . PRO A 1 420 ? -17.007 -5.316 31.890 1.00 48.88 420 PRO A CA 1
ATOM 2985 C C . PRO A 1 420 ? -15.631 -4.633 31.868 1.00 48.88 420 PRO A C 1
ATOM 2987 O O . PRO A 1 420 ? -15.103 -4.206 32.891 1.00 48.88 420 PRO A O 1
ATOM 2990 N N . LEU A 1 421 ? -15.019 -4.527 30.689 1.00 41.62 421 LEU A N 1
ATOM 2991 C CA . LEU A 1 421 ? -13.768 -3.774 30.497 1.00 41.62 421 LEU A CA 1
ATOM 2992 C C . LEU A 1 421 ? -13.988 -2.249 30.352 1.00 41.62 421 LEU A C 1
ATOM 2994 O O . LEU A 1 421 ? -13.063 -1.545 29.948 1.00 41.62 421 LEU A O 1
ATOM 2998 N N . GLU A 1 422 ? -15.180 -1.728 30.661 1.00 50.09 422 GLU A N 1
ATOM 2999 C CA . GLU A 1 422 ? -15.543 -0.309 30.497 1.00 50.09 422 GLU A CA 1
ATOM 3000 C C . GLU A 1 422 ? -15.890 0.373 31.833 1.00 50.09 422 GLU A C 1
ATOM 3002 O O . GLU A 1 422 ? -16.328 -0.272 32.783 1.00 50.09 422 GLU A O 1
ATOM 3007 N N . GLN A 1 423 ? -15.682 1.695 31.907 1.00 44.47 423 GLN A N 1
ATOM 3008 C CA . GLN A 1 423 ? -15.999 2.513 33.085 1.00 44.47 423 GLN A CA 1
ATOM 3009 C C . GLN A 1 423 ? -17.509 2.784 33.175 1.00 44.47 423 GLN A C 1
ATOM 3011 O O . GLN A 1 423 ? -18.070 3.448 32.303 1.00 44.47 423 GLN A O 1
ATOM 3016 N N . VAL A 1 424 ? -18.149 2.339 34.258 1.00 46.66 424 VAL A N 1
ATOM 3017 C CA . VAL A 1 424 ? -19.541 2.665 34.603 1.00 46.66 424 VAL A CA 1
ATOM 3018 C C . VAL A 1 424 ? -19.519 3.763 35.668 1.00 46.66 424 VAL A C 1
ATOM 3020 O O . VAL A 1 424 ? -18.893 3.613 36.712 1.00 46.66 424 VAL A O 1
ATOM 3023 N N . TYR A 1 425 ? -20.179 4.901 35.441 1.00 43.38 425 TYR A N 1
ATOM 3024 C CA . TYR A 1 425 ? -20.149 5.988 36.426 1.00 43.38 425 TYR A CA 1
ATOM 3025 C C . TYR A 1 425 ? -21.057 5.655 37.616 1.00 43.38 425 TYR A C 1
ATOM 3027 O O . TYR A 1 425 ? -20.576 5.547 38.739 1.00 43.38 425 TYR A O 1
ATOM 3035 N N . ARG A 1 426 ? -22.339 5.375 37.389 1.00 47.31 426 ARG A N 1
ATOM 3036 C CA . ARG A 1 426 ? -23.267 4.925 38.438 1.00 47.31 426 ARG A CA 1
ATOM 3037 C C . ARG A 1 426 ? -23.962 3.647 37.999 1.00 47.31 426 ARG A C 1
ATOM 3039 O O . ARG A 1 426 ? -24.399 3.569 36.856 1.00 47.31 426 ARG A O 1
ATOM 3046 N N . ALA A 1 427 ? -24.081 2.670 38.890 1.00 59.91 427 ALA A N 1
ATOM 3047 C CA . ALA A 1 427 ? -24.925 1.498 38.692 1.00 59.91 427 ALA A CA 1
ATOM 3048 C C . ALA A 1 427 ? -26.084 1.541 39.693 1.00 59.91 427 ALA A C 1
ATOM 3050 O O . ALA A 1 427 ? -25.848 1.574 40.896 1.00 59.91 427 ALA A O 1
ATOM 3051 N N . THR A 1 428 ? -27.322 1.532 39.209 1.00 56.03 428 THR A N 1
ATOM 3052 C CA . THR A 1 428 ? -28.528 1.464 40.043 1.00 56.03 428 THR A CA 1
ATOM 3053 C C . THR A 1 428 ? -29.259 0.162 39.763 1.00 56.03 428 THR A C 1
ATOM 3055 O O . THR A 1 428 ? -29.572 -0.143 38.610 1.00 56.03 428 THR A O 1
ATOM 3058 N N . ILE A 1 429 ? -29.544 -0.599 40.816 1.00 68.62 429 ILE A N 1
ATOM 3059 C CA . ILE A 1 429 ? -30.216 -1.896 40.736 1.00 68.62 429 ILE A CA 1
ATOM 3060 C C . ILE A 1 429 ? -31.533 -1.804 41.502 1.00 68.62 429 ILE A C 1
ATOM 3062 O O . ILE A 1 429 ? -31.537 -1.571 42.711 1.00 68.62 429 ILE A O 1
ATOM 3066 N N . GLY A 1 430 ? -32.648 -2.020 40.801 1.00 58.31 430 GLY A N 1
ATOM 3067 C CA . GLY A 1 430 ? -33.977 -2.136 41.405 1.00 58.31 430 GLY A CA 1
ATOM 3068 C C . GLY A 1 430 ? -34.923 -0.944 41.207 1.00 58.31 430 GLY A C 1
ATOM 3069 O O . GLY A 1 430 ? -34.590 0.065 40.590 1.00 58.31 430 GLY A O 1
ATOM 3070 N N . THR A 1 431 ? -36.117 -1.109 41.794 1.00 56.88 431 THR A N 1
ATOM 3071 C CA . THR A 1 431 ? -37.369 -0.306 41.781 1.00 56.88 431 THR A CA 1
ATOM 3072 C C . THR A 1 431 ? -38.488 -0.664 40.779 1.00 56.88 431 THR A C 1
ATOM 3074 O O . THR A 1 431 ? -39.490 0.046 40.711 1.00 56.88 431 THR A O 1
ATOM 3077 N N . GLY A 1 432 ? -38.412 -1.820 40.104 1.00 54.59 432 GLY A N 1
ATOM 3078 C CA . GLY A 1 432 ? -39.558 -2.448 39.408 1.00 54.59 432 GLY A CA 1
ATOM 3079 C C . GLY A 1 432 ? -40.439 -3.328 40.323 1.00 54.59 432 GLY A C 1
ATOM 3080 O O . GLY A 1 432 ? -40.101 -3.534 41.488 1.00 54.59 432 GLY A O 1
ATOM 3081 N N . ASP A 1 433 ? -41.559 -3.873 39.817 1.00 55.69 433 ASP A N 1
ATOM 3082 C CA . ASP A 1 433 ? -42.540 -4.657 40.611 1.00 55.69 433 ASP A CA 1
ATOM 3083 C C . ASP A 1 433 ? -42.010 -6.026 41.103 1.00 55.69 433 ASP A C 1
ATOM 3085 O O . ASP A 1 433 ? -42.581 -6.612 42.027 1.00 55.69 433 ASP A O 1
ATOM 3089 N N . SER A 1 434 ? -40.932 -6.544 40.501 1.00 55.75 434 SER A N 1
ATOM 3090 C CA . SER A 1 434 ? -40.356 -7.867 40.800 1.00 55.75 434 SER A CA 1
ATOM 3091 C C . SER A 1 434 ? -38.875 -7.787 41.216 1.00 55.75 434 SER A C 1
ATOM 3093 O O . SER A 1 434 ? -38.185 -6.851 40.814 1.00 55.75 434 SER A O 1
ATOM 3095 N N . PRO A 1 435 ? -38.340 -8.779 41.957 1.00 60.81 435 PRO A N 1
ATOM 3096 C CA . PRO A 1 435 ? -36.929 -8.804 42.360 1.00 60.81 435 PRO A CA 1
ATOM 3097 C C . PRO A 1 435 ? -35.945 -8.865 41.174 1.00 60.81 435 PRO A C 1
ATOM 3099 O O . PRO A 1 435 ? -36.180 -9.624 40.229 1.00 60.81 435 PRO A O 1
ATOM 3102 N N . MET A 1 436 ? -34.837 -8.115 41.230 1.00 61.22 436 MET A N 1
ATOM 3103 C CA . MET A 1 436 ? -33.650 -8.290 40.370 1.00 61.22 436 MET A CA 1
ATOM 3104 C C . MET A 1 436 ? -32.501 -8.860 41.195 1.00 61.22 436 MET A C 1
ATOM 3106 O O . MET A 1 436 ? -32.088 -8.215 42.153 1.00 61.22 436 MET A O 1
ATOM 3110 N N . ASN A 1 437 ? -31.912 -9.972 40.756 1.00 60.97 437 ASN A N 1
ATOM 3111 C CA . ASN A 1 437 ? -30.703 -10.517 41.368 1.00 60.97 437 ASN A CA 1
ATOM 3112 C C . ASN A 1 437 ? -29.504 -10.263 40.448 1.00 60.97 437 ASN A C 1
ATOM 3114 O O . ASN A 1 437 ? -29.448 -10.807 39.346 1.00 60.97 437 ASN A O 1
ATOM 3118 N N . LEU A 1 438 ? -28.538 -9.462 40.889 1.00 68.00 438 LEU A N 1
ATOM 3119 C CA . LEU A 1 438 ? -27.213 -9.385 40.279 1.00 68.00 438 LEU A CA 1
ATOM 3120 C C . LEU A 1 438 ? -26.295 -10.367 41.005 1.00 68.00 438 LEU A C 1
ATOM 3122 O O . LEU A 1 438 ? -26.076 -10.213 42.204 1.00 68.00 438 LEU A O 1
ATOM 3126 N N . VAL A 1 439 ? -25.752 -11.345 40.284 1.00 59.50 439 VAL A N 1
ATOM 3127 C CA . VAL A 1 439 ? -24.766 -12.285 40.833 1.00 59.50 439 VAL A CA 1
ATOM 3128 C C . VAL A 1 439 ? -23.393 -11.942 40.269 1.00 59.50 439 VAL A C 1
ATOM 3130 O O . VAL A 1 439 ? -23.227 -11.833 39.051 1.00 59.50 439 VAL A O 1
ATOM 3133 N N . VAL A 1 440 ? -22.419 -11.753 41.159 1.00 63.56 440 VAL A N 1
ATOM 3134 C CA . VAL A 1 440 ? -21.014 -11.515 40.805 1.00 63.56 440 VAL A CA 1
ATOM 3135 C C . VAL A 1 440 ? -20.190 -12.725 41.252 1.00 63.56 440 VAL A C 1
ATOM 3137 O O . VAL A 1 440 ? -20.015 -12.943 42.453 1.00 63.56 440 VAL A O 1
ATOM 3140 N N . GLY A 1 441 ? -19.692 -13.500 40.282 1.00 54.31 441 GLY A N 1
ATOM 3141 C CA . GLY A 1 441 ? -18.983 -14.766 40.496 1.00 54.31 441 GLY A CA 1
ATOM 3142 C C . GLY A 1 441 ? -19.589 -15.938 39.713 1.00 54.31 441 GLY A C 1
ATOM 3143 O O . GLY A 1 441 ? -20.720 -15.869 39.228 1.00 54.31 441 GLY A O 1
ATOM 3144 N N . ASP A 1 442 ? -18.826 -17.030 39.596 1.00 48.97 442 ASP A N 1
ATOM 3145 C CA . ASP A 1 442 ? -19.200 -18.249 38.859 1.00 48.97 442 ASP A CA 1
ATOM 3146 C C . ASP A 1 442 ? -19.427 -19.486 39.756 1.00 48.97 442 ASP A C 1
ATOM 3148 O O . ASP A 1 442 ? -19.612 -20.595 39.245 1.00 48.97 442 ASP A O 1
ATOM 3152 N N . GLY A 1 443 ? -19.376 -19.325 41.085 1.00 45.41 443 GLY A N 1
ATOM 3153 C CA . GLY A 1 443 ? -19.502 -20.414 42.060 1.00 45.41 443 GLY A CA 1
ATOM 3154 C C . GLY A 1 443 ? -18.370 -21.456 42.029 1.00 45.41 443 GLY A C 1
ATOM 3155 O O . GLY A 1 443 ? -18.448 -22.477 42.715 1.00 45.41 443 GLY A O 1
ATOM 3156 N N . ALA A 1 444 ? -17.301 -21.240 41.247 1.00 42.22 444 ALA A N 1
ATOM 3157 C CA . ALA A 1 444 ? -16.175 -22.169 41.086 1.00 42.22 444 ALA A CA 1
ATOM 3158 C C . ALA A 1 444 ? -14.841 -21.630 41.643 1.00 42.22 444 ALA A C 1
ATOM 3160 O O . ALA A 1 444 ? -13.798 -22.277 41.495 1.00 42.22 444 ALA A O 1
ATOM 3161 N N . GLY A 1 445 ? -14.864 -20.480 42.324 1.00 38.41 445 GLY A N 1
ATOM 3162 C CA . GLY A 1 445 ? -13.680 -19.867 42.929 1.00 38.41 445 GLY A CA 1
ATOM 3163 C C . GLY A 1 445 ? -12.775 -19.138 41.931 1.00 38.41 445 GLY A C 1
ATOM 3164 O O . GLY A 1 445 ? -11.593 -18.932 42.223 1.00 38.41 445 GLY A O 1
ATOM 3165 N N . ALA A 1 446 ? -13.287 -18.756 40.755 1.00 35.19 446 ALA A N 1
ATOM 3166 C CA . ALA A 1 446 ? -12.601 -17.804 39.893 1.00 35.19 446 ALA A CA 1
ATOM 3167 C C . ALA A 1 446 ? -12.853 -16.369 40.389 1.00 35.19 446 ALA A C 1
ATOM 3169 O O . ALA A 1 446 ? -13.979 -15.988 40.691 1.00 35.19 446 ALA A O 1
ATOM 3170 N N . ALA A 1 447 ? -11.789 -15.564 40.465 1.00 44.50 447 ALA A N 1
ATOM 3171 C CA . ALA A 1 447 ? -11.861 -14.148 40.815 1.00 44.50 447 ALA A CA 1
ATOM 3172 C C . ALA A 1 447 ? -12.477 -13.341 39.657 1.00 44.50 447 ALA 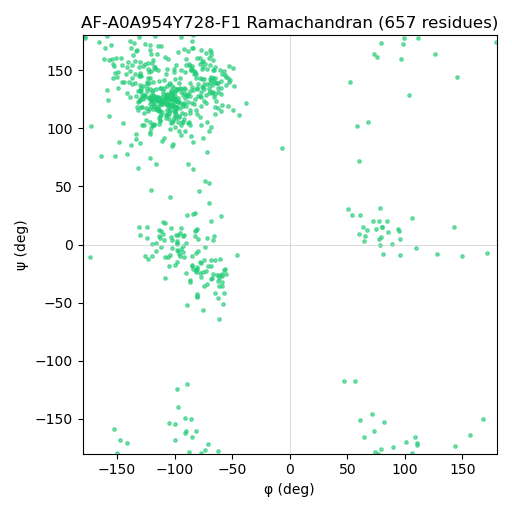A C 1
ATOM 3174 O O . ALA A 1 447 ? -11.758 -12.742 38.854 1.00 44.50 447 ALA A O 1
ATOM 3175 N N . GLU A 1 448 ? -13.803 -13.362 39.537 1.00 53.53 448 GLU A N 1
ATOM 3176 C CA . GLU A 1 448 ? -14.530 -12.399 38.713 1.00 53.53 448 GLU A CA 1
ATOM 3177 C C . GLU A 1 448 ? -14.619 -11.069 39.464 1.00 53.53 448 GLU A C 1
ATOM 3179 O O . GLU A 1 448 ? -15.010 -11.019 40.633 1.00 53.53 448 GLU A O 1
ATOM 3184 N N . VAL A 1 449 ? -14.200 -9.990 38.798 1.00 53.41 449 VAL A N 1
ATOM 3185 C CA . VAL A 1 449 ? -14.163 -8.650 39.387 1.00 53.41 449 VAL A CA 1
ATOM 3186 C C . VAL A 1 449 ? -15.041 -7.710 38.573 1.00 53.41 449 VAL A C 1
ATOM 3188 O O . VAL A 1 449 ? -14.756 -7.453 37.399 1.00 53.41 449 VAL A O 1
ATOM 3191 N N . LEU A 1 450 ? -16.079 -7.156 39.204 1.00 59.34 450 LEU A N 1
ATOM 3192 C CA . LEU A 1 450 ? -16.802 -6.008 38.666 1.00 59.34 450 LEU A CA 1
ATOM 3193 C C . LEU A 1 450 ? -15.925 -4.769 38.874 1.00 59.34 450 LEU A C 1
ATOM 3195 O O . LEU A 1 450 ? -15.944 -4.154 39.936 1.00 59.34 450 LEU A O 1
ATOM 3199 N N . ASN A 1 451 ? -15.096 -4.448 37.882 1.00 53.59 451 ASN A N 1
ATOM 3200 C CA . ASN A 1 451 ? -14.213 -3.289 37.935 1.00 53.59 451 ASN A CA 1
ATOM 3201 C C . ASN A 1 451 ? -14.930 -2.024 37.451 1.00 53.59 451 ASN A C 1
ATOM 3203 O O . ASN A 1 451 ? -15.717 -2.079 36.510 1.00 53.59 451 ASN A O 1
ATOM 3207 N N . SER A 1 452 ? -14.527 -0.869 37.989 1.00 54.75 452 SER A N 1
ATOM 3208 C CA . SER A 1 452 ? -14.763 0.450 37.379 1.00 54.75 452 SER A CA 1
ATOM 3209 C C . SER A 1 452 ? -16.169 1.046 37.540 1.00 54.75 452 SER A C 1
ATOM 3211 O O . SER A 1 452 ? -16.596 1.800 36.664 1.00 54.75 452 SER A O 1
ATOM 3213 N N . VAL A 1 453 ? -16.870 0.756 38.642 1.00 57.56 453 VAL A N 1
ATOM 3214 C CA . VAL A 1 453 ? -18.105 1.465 39.037 1.00 57.56 453 VAL A CA 1
ATOM 3215 C C . VAL A 1 453 ? -17.727 2.637 39.959 1.00 57.56 453 VAL A C 1
ATOM 3217 O O . VAL A 1 453 ? -16.898 2.448 40.836 1.00 57.56 453 VAL A O 1
ATOM 3220 N N . SER A 1 454 ? -18.257 3.859 39.807 1.00 62.88 454 SER A N 1
ATOM 3221 C CA . SER A 1 454 ? -17.969 4.927 40.802 1.00 62.88 454 SER A CA 1
ATOM 3222 C C . SER A 1 454 ? -18.940 4.912 41.987 1.00 62.88 454 SER A C 1
ATOM 3224 O O . SER A 1 454 ? -18.561 5.231 43.112 1.00 62.88 454 SER A O 1
ATOM 3226 N N . SER A 1 455 ? -20.180 4.477 41.766 1.00 70.06 455 SER A N 1
ATOM 3227 C CA . SER A 1 455 ? -21.184 4.306 42.817 1.00 70.06 455 SER A CA 1
ATOM 3228 C C . SER A 1 455 ? -22.141 3.165 42.482 1.00 70.06 455 SER A C 1
ATOM 3230 O O . SER A 1 455 ? -22.605 3.075 41.341 1.00 70.06 455 SER A O 1
ATOM 3232 N N . LEU A 1 456 ? -22.419 2.302 43.462 1.00 77.94 456 LEU A N 1
ATOM 3233 C CA . LEU A 1 456 ? -23.383 1.206 43.372 1.00 77.94 456 LEU A CA 1
ATOM 3234 C C . LEU A 1 456 ? -24.577 1.491 44.291 1.00 77.94 456 LEU A C 1
ATOM 3236 O O . LEU A 1 456 ? -24.439 1.441 45.507 1.00 77.94 456 LEU A O 1
ATOM 3240 N N . ASP A 1 457 ? -25.745 1.744 43.710 1.00 77.75 457 ASP A N 1
ATOM 3241 C CA . ASP A 1 457 ? -26.992 1.997 44.432 1.00 77.75 457 ASP A CA 1
ATOM 3242 C C . ASP A 1 457 ? -27.896 0.748 44.370 1.00 77.75 457 ASP A C 1
ATOM 3244 O O . ASP A 1 457 ? -28.365 0.353 43.297 1.00 77.75 457 ASP A O 1
ATOM 3248 N N . ILE A 1 458 ? -28.154 0.125 45.521 1.00 84.00 458 ILE A N 1
ATOM 3249 C CA . ILE A 1 458 ? -29.012 -1.053 45.693 1.00 84.00 458 ILE A CA 1
ATOM 3250 C C . ILE A 1 458 ? -30.345 -0.594 46.291 1.00 84.00 458 ILE A C 1
ATOM 3252 O O . ILE A 1 458 ? -30.476 -0.360 47.494 1.00 84.00 458 ILE A O 1
ATOM 3256 N N . MET A 1 459 ? -31.344 -0.444 45.429 1.00 81.25 459 MET A N 1
ATOM 3257 C CA . MET A 1 459 ? -32.651 0.108 45.780 1.00 81.25 459 MET A CA 1
ATOM 3258 C C . MET A 1 459 ? -33.655 -1.005 46.119 1.00 81.25 459 MET A C 1
ATOM 3260 O O . MET A 1 459 ? -33.356 -2.194 46.014 1.00 81.25 459 MET A O 1
ATOM 3264 N N . THR A 1 460 ? -34.885 -0.640 46.493 1.00 79.25 460 THR A N 1
ATOM 3265 C CA . THR A 1 460 ? -35.978 -1.601 46.738 1.00 79.25 460 THR A CA 1
ATOM 3266 C C . THR A 1 460 ? -36.128 -2.631 45.611 1.00 79.25 460 THR A C 1
ATOM 3268 O O . THR A 1 460 ? -36.094 -2.282 44.429 1.00 79.25 460 THR A O 1
ATOM 3271 N N . ASN A 1 461 ? -36.327 -3.902 45.978 1.00 72.44 461 ASN A N 1
ATOM 3272 C CA . ASN A 1 461 ? -36.386 -5.068 45.078 1.00 72.44 461 ASN A CA 1
ATOM 3273 C C . ASN A 1 461 ? -35.075 -5.386 44.326 1.00 72.44 461 ASN A C 1
ATOM 3275 O O . ASN A 1 461 ? -35.055 -6.311 43.514 1.00 72.44 461 ASN A O 1
ATOM 3279 N N . GLY A 1 462 ? -33.991 -4.648 44.569 1.00 74.12 462 GLY A N 1
ATOM 3280 C CA . GLY A 1 462 ? -32.655 -4.998 44.102 1.00 74.12 462 GLY A CA 1
ATOM 3281 C C . GLY A 1 462 ? -31.951 -5.926 45.089 1.00 74.12 462 GLY A C 1
ATOM 3282 O O . GLY A 1 462 ? -31.905 -5.635 46.283 1.00 74.12 462 GLY A O 1
ATOM 3283 N N . THR A 1 463 ? -31.374 -7.009 44.578 1.00 78.69 463 THR A N 1
ATOM 3284 C CA . THR A 1 463 ? -30.477 -7.906 45.308 1.00 78.69 463 THR A CA 1
ATOM 3285 C C . THR A 1 463 ? -29.135 -7.961 44.590 1.00 78.69 463 THR A C 1
ATOM 3287 O O . THR A 1 463 ? -29.076 -8.239 43.391 1.00 78.69 463 THR A O 1
ATOM 3290 N N . VAL A 1 464 ? -28.049 -7.723 45.319 1.00 81.19 464 VAL A N 1
ATOM 3291 C CA . VAL A 1 464 ? -26.680 -7.992 44.868 1.00 81.19 464 VAL A CA 1
ATOM 3292 C C . VAL A 1 464 ? -26.146 -9.151 45.688 1.00 81.19 464 VAL A C 1
ATOM 3294 O O . VAL A 1 464 ? -26.082 -9.046 46.907 1.00 81.19 464 VAL A O 1
ATOM 3297 N N . CYS A 1 465 ? -25.770 -10.238 45.020 1.00 77.88 465 CYS A N 1
ATOM 3298 C CA . CYS A 1 465 ? -25.205 -11.430 45.635 1.00 77.88 465 CYS A CA 1
ATOM 3299 C C . CYS A 1 465 ? -23.757 -11.625 45.165 1.00 77.88 465 CYS A C 1
ATOM 3301 O O . CYS A 1 465 ? -23.480 -11.695 43.962 1.00 77.88 465 CYS A O 1
ATOM 3303 N N . LEU A 1 466 ? -22.831 -11.692 46.117 1.00 75.81 466 LEU A N 1
ATOM 3304 C CA . LEU A 1 466 ? -21.435 -12.055 45.890 1.00 75.81 466 LEU A CA 1
ATOM 3305 C C . LEU A 1 466 ? -21.264 -13.569 46.081 1.00 75.81 466 LEU A C 1
ATOM 3307 O O . LEU A 1 466 ? -21.524 -14.089 47.161 1.00 75.81 466 LEU A O 1
ATOM 3311 N N . ASP A 1 467 ? -20.791 -14.279 45.057 1.00 73.00 467 ASP A N 1
ATOM 3312 C CA . ASP A 1 467 ? -20.486 -15.717 45.140 1.00 73.00 467 ASP A CA 1
ATOM 3313 C C . ASP A 1 467 ? -18.983 -15.952 44.925 1.00 73.00 467 ASP A C 1
ATOM 3315 O O . ASP A 1 467 ? -18.517 -16.405 43.878 1.00 73.00 467 ASP A O 1
ATOM 3319 N N . GLY A 1 468 ? -18.191 -15.513 45.906 1.00 66.81 468 GLY A N 1
ATOM 3320 C CA . GLY A 1 468 ? -16.727 -15.572 45.910 1.00 66.81 468 GLY A CA 1
ATOM 3321 C C . GLY A 1 468 ? -16.022 -14.494 45.073 1.00 66.81 468 GLY A C 1
ATOM 3322 O O . GLY A 1 468 ? -14.790 -14.481 45.026 1.00 66.81 468 GLY A O 1
ATOM 3323 N N . GLY A 1 469 ? -16.776 -13.605 44.416 1.00 68.50 469 GLY A N 1
ATOM 3324 C CA . GLY A 1 469 ? -16.267 -12.528 43.559 1.00 68.50 469 GLY A CA 1
ATOM 3325 C C . GLY A 1 469 ? -15.853 -11.247 44.298 1.00 68.50 469 GLY A C 1
ATOM 3326 O O . GLY A 1 469 ? -15.961 -11.133 45.523 1.00 68.50 469 GLY A O 1
ATOM 3327 N N . GLN A 1 470 ? -15.384 -10.257 43.529 1.00 74.69 470 GLN A N 1
ATOM 3328 C CA . GLN A 1 470 ? -15.040 -8.922 44.032 1.00 74.69 470 GLN A CA 1
ATOM 3329 C C . GLN A 1 470 ? -15.801 -7.814 43.281 1.00 74.69 470 GLN A C 1
ATOM 3331 O O . GLN A 1 470 ? -15.896 -7.832 42.055 1.00 74.69 470 GLN A O 1
ATOM 3336 N N . ILE A 1 471 ? -16.292 -6.800 43.996 1.00 74.69 471 ILE A N 1
ATOM 3337 C CA . ILE A 1 471 ? -16.805 -5.548 43.409 1.00 74.69 471 ILE A CA 1
ATOM 3338 C C . ILE A 1 471 ? -15.806 -4.434 43.705 1.00 74.69 471 ILE A C 1
ATOM 3340 O O . ILE A 1 471 ? -15.476 -4.221 44.865 1.00 74.69 471 ILE A O 1
ATOM 3344 N N . ALA A 1 472 ? -15.344 -3.704 42.690 1.00 73.31 472 ALA A N 1
ATOM 3345 C CA . ALA A 1 472 ? -14.531 -2.505 42.873 1.00 73.31 472 ALA A CA 1
ATOM 3346 C C . ALA A 1 472 ? -15.354 -1.240 42.573 1.00 73.31 472 ALA A C 1
ATOM 3348 O O . ALA A 1 472 ? -15.742 -1.006 41.424 1.00 73.31 472 ALA A O 1
ATOM 3349 N N . THR A 1 473 ? -15.626 -0.429 43.602 1.00 70.75 473 THR A N 1
ATOM 3350 C CA . THR A 1 473 ? -16.450 0.797 43.503 1.00 70.75 473 THR A CA 1
ATOM 3351 C C . THR A 1 473 ? -15.986 1.897 44.456 1.00 70.75 473 THR A C 1
ATOM 3353 O O . THR A 1 473 ? -15.294 1.578 45.401 1.00 70.75 473 THR A O 1
ATOM 3356 N N . ALA A 1 474 ? -16.320 3.181 44.275 1.00 68.56 474 ALA A N 1
ATOM 3357 C CA . ALA A 1 474 ? -15.984 4.184 45.303 1.00 68.56 474 ALA A CA 1
ATOM 3358 C C . ALA A 1 474 ? -16.994 4.164 46.463 1.00 68.56 474 ALA A C 1
ATOM 3360 O O . ALA A 1 474 ? -16.590 4.134 47.620 1.00 68.56 474 ALA A O 1
ATOM 3361 N N . THR A 1 475 ? -18.293 4.096 46.148 1.00 75.12 475 THR A N 1
ATOM 3362 C CA . THR A 1 475 ? -19.394 4.043 47.130 1.00 75.12 475 THR A CA 1
ATOM 3363 C C . THR A 1 475 ? -20.331 2.865 46.879 1.00 75.12 475 THR A C 1
ATOM 3365 O O . THR A 1 475 ? -20.495 2.424 45.734 1.00 75.12 475 THR A O 1
ATOM 3368 N N . VAL A 1 476 ? -20.984 2.395 47.943 1.00 85.56 476 VAL A N 1
ATOM 3369 C CA . VAL A 1 476 ? -22.167 1.524 47.872 1.00 85.56 476 VAL A CA 1
ATOM 3370 C C . VAL A 1 476 ? -23.263 2.136 48.735 1.00 85.56 476 VAL A C 1
ATOM 3372 O O . VAL A 1 476 ? -23.026 2.392 49.911 1.00 85.56 476 VAL A O 1
ATOM 3375 N N . ASN A 1 477 ? -24.453 2.338 48.181 1.00 86.81 477 ASN A N 1
ATOM 3376 C CA . ASN A 1 477 ? -25.625 2.775 48.933 1.00 86.81 477 ASN A CA 1
ATOM 3377 C C . ASN A 1 477 ? -26.677 1.669 48.901 1.00 86.81 477 ASN A C 1
ATOM 3379 O O . ASN A 1 477 ? -27.081 1.227 47.827 1.00 86.81 477 ASN A O 1
ATOM 3383 N N . VAL A 1 478 ? -27.129 1.221 50.066 1.00 89.38 478 VAL A N 1
ATOM 3384 C CA . VAL A 1 478 ? -28.232 0.268 50.203 1.00 89.38 478 VAL A CA 1
ATOM 3385 C C . VAL A 1 478 ? -29.435 1.041 50.737 1.00 89.38 478 VAL A C 1
ATOM 3387 O O . VAL A 1 478 ? -29.438 1.482 51.888 1.00 89.38 478 VAL A O 1
ATOM 3390 N N . SER A 1 479 ? -30.437 1.230 49.876 1.00 86.94 479 SER A N 1
ATOM 3391 C CA . SER A 1 479 ? -31.638 2.037 50.136 1.00 86.94 479 SER A CA 1
ATOM 3392 C C . SER A 1 479 ? -32.906 1.254 49.749 1.00 86.94 479 SER A C 1
ATOM 3394 O O . SER A 1 479 ? -33.639 1.578 48.813 1.00 86.94 479 SER A O 1
ATOM 3396 N N . GLY A 1 480 ? -33.144 0.168 50.480 1.00 83.50 480 GLY A N 1
ATOM 3397 C CA . GLY A 1 480 ? -34.332 -0.683 50.469 1.00 83.50 480 GLY A CA 1
ATOM 3398 C C . GLY A 1 480 ? -34.114 -2.067 49.855 1.00 83.50 480 GLY A C 1
ATOM 3399 O O . GLY A 1 480 ? -35.059 -2.854 49.825 1.00 83.50 480 GLY A O 1
ATOM 3400 N N . GLY A 1 481 ? -32.915 -2.345 49.336 1.00 85.31 481 GLY A N 1
ATOM 3401 C CA . GLY A 1 481 ? -32.543 -3.628 48.734 1.00 85.31 481 GLY A CA 1
ATOM 3402 C C . GLY A 1 481 ? -31.737 -4.546 49.657 1.00 85.31 481 GLY A C 1
ATOM 3403 O O . GLY A 1 481 ? -31.635 -4.302 50.861 1.00 85.31 481 GLY A O 1
ATOM 3404 N N . LEU A 1 482 ? -31.179 -5.609 49.074 1.00 87.19 482 LEU A N 1
ATOM 3405 C CA . LEU A 1 482 ? -30.373 -6.626 49.753 1.00 87.19 482 LEU A CA 1
ATOM 3406 C C . LEU A 1 482 ? -28.966 -6.681 49.149 1.00 87.19 482 LEU A C 1
ATOM 3408 O O . LEU A 1 482 ? -28.806 -6.907 47.950 1.00 87.19 482 LEU A O 1
ATOM 3412 N N . LEU A 1 483 ? -27.950 -6.513 49.988 1.00 89.50 483 LEU A N 1
ATOM 3413 C CA . LEU A 1 483 ? -26.572 -6.871 49.675 1.00 89.50 483 LEU A CA 1
ATOM 3414 C C . LEU A 1 483 ? -26.238 -8.153 50.436 1.00 89.50 483 LEU A C 1
ATOM 3416 O O . LEU A 1 483 ? -26.232 -8.140 51.664 1.00 89.50 483 LEU A O 1
ATOM 3420 N N . GLU A 1 484 ? -25.969 -9.240 49.723 1.00 86.69 484 GLU A N 1
ATOM 3421 C CA . GLU A 1 484 ? -25.675 -10.538 50.325 1.00 86.69 484 GLU A CA 1
ATOM 3422 C C . GLU A 1 484 ? -24.451 -11.231 49.716 1.00 86.69 484 GLU A C 1
ATOM 3424 O O . GLU A 1 484 ? -23.969 -10.870 48.638 1.00 86.69 484 GLU A O 1
ATOM 3429 N N . GLY A 1 485 ? -23.969 -12.263 50.398 1.00 80.44 485 GLY A N 1
ATOM 3430 C CA . GLY A 1 485 ? -23.038 -13.240 49.859 1.00 80.44 485 GLY A CA 1
ATOM 3431 C C . GLY A 1 485 ? -21.630 -13.188 50.441 1.00 80.44 485 GLY A C 1
ATOM 3432 O O . GLY A 1 485 ? -21.329 -12.488 51.404 1.00 80.44 485 GLY A O 1
ATOM 3433 N N . VAL A 1 486 ? -20.752 -13.977 49.828 1.00 76.38 486 VAL A N 1
ATOM 3434 C CA . VAL A 1 486 ? -19.376 -14.233 50.258 1.00 76.38 486 VAL A CA 1
ATOM 3435 C C . VAL A 1 486 ? -18.433 -13.556 49.268 1.00 76.38 486 VAL A C 1
ATOM 3437 O O . VAL A 1 486 ? -18.506 -13.833 48.073 1.00 76.38 486 VAL A O 1
ATOM 3440 N N . GLY A 1 487 ? -17.527 -12.682 49.707 1.00 79.44 487 GLY A N 1
ATOM 3441 C CA . GLY A 1 487 ? -16.631 -11.990 48.772 1.00 79.44 487 GLY A CA 1
ATOM 3442 C C . GLY A 1 487 ? -16.067 -10.675 49.291 1.00 79.44 487 GLY A C 1
ATOM 3443 O O . GLY A 1 487 ? -16.101 -10.400 50.489 1.00 79.44 487 GLY A O 1
ATOM 3444 N N . LYS A 1 488 ? -15.530 -9.860 48.376 1.00 83.88 488 LYS A N 1
ATOM 3445 C CA . LYS A 1 488 ? -14.902 -8.573 48.7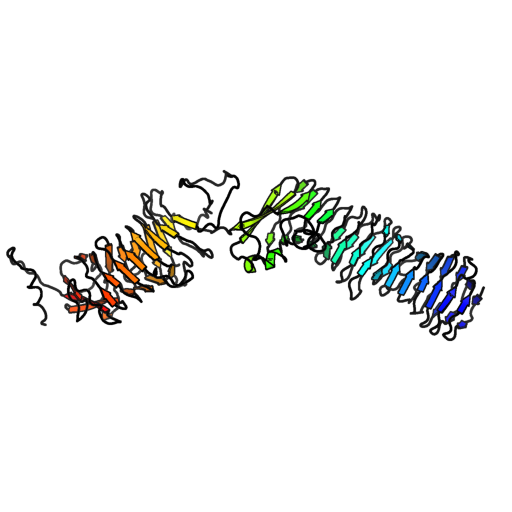11 1.00 83.88 488 LYS A CA 1
ATOM 3446 C C . LYS A 1 488 ? -15.538 -7.405 47.955 1.00 83.88 488 LYS A C 1
ATOM 3448 O O . LYS A 1 488 ? -15.635 -7.425 46.734 1.00 83.88 488 LYS A O 1
ATOM 3453 N N . ILE A 1 489 ? -15.872 -6.332 48.660 1.00 83.31 489 ILE A N 1
ATOM 3454 C CA . ILE A 1 489 ? -16.118 -5.010 48.082 1.00 83.31 489 ILE A CA 1
ATOM 3455 C C . ILE A 1 489 ? -14.868 -4.164 48.311 1.00 83.31 489 ILE A C 1
ATOM 3457 O O . ILE A 1 489 ? -14.555 -3.744 49.423 1.00 83.31 489 ILE A O 1
ATOM 3461 N N . ASP A 1 490 ? -14.122 -3.945 47.239 1.00 76.69 490 ASP A N 1
ATOM 3462 C CA . ASP A 1 490 ? -12.899 -3.166 47.230 1.00 76.69 490 ASP A CA 1
ATOM 3463 C C . ASP A 1 490 ? -13.192 -1.707 46.884 1.00 76.69 490 ASP A C 1
ATOM 3465 O O . ASP A 1 490 ? -13.418 -1.362 45.720 1.00 76.69 490 ASP A O 1
ATOM 3469 N N . LEU A 1 491 ? -13.143 -0.831 47.891 1.00 69.69 491 LEU A N 1
ATOM 3470 C CA . LEU A 1 491 ? -13.398 0.588 47.669 1.00 69.69 491 LEU A CA 1
ATOM 3471 C C . LEU A 1 491 ? -12.177 1.377 47.155 1.00 69.69 491 LEU A C 1
ATOM 3473 O O . LEU A 1 491 ? -12.173 2.607 47.179 1.00 69.69 491 LEU A O 1
ATOM 3477 N N . THR A 1 492 ? -11.100 0.699 46.728 1.00 57.41 492 THR A N 1
ATOM 3478 C CA . THR A 1 492 ? -9.822 1.335 46.342 1.00 57.41 492 THR A CA 1
ATOM 3479 C C . THR A 1 492 ? -9.637 1.582 44.834 1.00 57.41 492 THR A C 1
ATOM 3481 O O . THR A 1 492 ? -8.657 2.220 44.444 1.00 57.41 492 THR A O 1
ATOM 3484 N N . GLY A 1 493 ? -10.552 1.133 43.961 1.00 53.47 493 GLY A N 1
ATOM 3485 C CA . GLY A 1 493 ? -10.243 0.868 42.542 1.00 53.47 493 GLY A CA 1
ATOM 3486 C C . GLY A 1 493 ? -11.012 1.618 41.439 1.00 53.47 493 GLY A C 1
ATOM 3487 O O . GLY A 1 493 ? -11.404 0.971 40.472 1.00 53.47 493 GLY A O 1
ATOM 3488 N N . GLY A 1 494 ? -11.192 2.948 41.515 1.00 47.81 494 GLY A N 1
ATOM 3489 C CA . GLY A 1 494 ? -11.834 3.754 40.445 1.00 47.81 494 GLY A CA 1
ATOM 3490 C C . GLY A 1 494 ? -11.053 4.962 39.881 1.00 47.81 494 GLY A C 1
ATOM 3491 O O . GLY A 1 494 ? -11.457 5.514 38.859 1.00 47.81 494 GLY A O 1
ATOM 3492 N N . GLY A 1 495 ? -9.927 5.361 40.489 1.00 43.75 495 GLY A N 1
ATOM 3493 C CA . GLY A 1 495 ? -9.116 6.522 40.075 1.00 43.75 495 GLY A CA 1
ATOM 3494 C C . GLY A 1 495 ? -9.278 7.770 40.964 1.00 43.75 495 GLY A C 1
ATOM 3495 O O . GLY A 1 495 ? -10.390 8.224 41.191 1.00 43.75 495 GLY A O 1
ATOM 3496 N N . GLU A 1 496 ? -8.123 8.302 41.401 1.00 38.91 496 GLU A N 1
ATOM 3497 C CA . GLU A 1 496 ? -7.835 9.406 42.351 1.00 38.91 496 GLU A CA 1
ATOM 3498 C C . GLU A 1 496 ? -8.495 9.342 43.757 1.00 38.91 496 GLU A C 1
ATOM 3500 O O . GLU A 1 496 ? -9.651 8.964 43.905 1.00 38.91 496 GLU A O 1
ATOM 3505 N N . PRO A 1 497 ? -7.765 9.704 44.835 1.00 37.28 497 PRO A N 1
ATOM 3506 C CA . PRO A 1 497 ? -8.200 9.496 46.213 1.00 37.28 497 PRO A CA 1
ATOM 3507 C C . PRO A 1 497 ? -9.193 10.583 46.649 1.00 37.28 497 PRO A C 1
ATOM 3509 O O . PRO A 1 497 ? -8.816 11.743 46.826 1.00 37.28 497 PRO A O 1
ATOM 3512 N N . THR A 1 498 ? -10.454 10.218 46.875 1.00 51.22 498 THR A N 1
ATOM 3513 C CA . THR A 1 498 ? -11.485 11.091 47.466 1.00 51.22 498 THR A CA 1
ATOM 3514 C C . THR A 1 498 ? -12.016 10.500 48.783 1.00 51.22 498 THR A C 1
ATOM 3516 O O . THR A 1 498 ? -11.855 9.303 49.030 1.00 51.22 498 THR A O 1
ATOM 3519 N N . PRO A 1 499 ? -12.621 11.315 49.673 1.00 46.97 499 PRO A N 1
ATOM 3520 C CA . PRO A 1 499 ? -13.181 10.883 50.967 1.00 46.97 499 PRO A CA 1
ATOM 3521 C C . PRO A 1 499 ? -14.429 9.977 50.869 1.00 46.97 499 PRO A C 1
ATOM 3523 O O . PRO A 1 499 ? -15.191 9.873 51.821 1.00 46.97 499 PRO A O 1
ATOM 3526 N N . GLU A 1 500 ? -14.655 9.325 49.731 1.00 56.72 500 GLU A N 1
ATOM 3527 C CA . GLU A 1 500 ? -15.927 8.701 49.349 1.00 56.72 500 GLU A CA 1
ATOM 3528 C C . GLU A 1 500 ? -15.926 7.170 49.517 1.00 56.72 500 GLU A C 1
ATOM 3530 O O . GLU A 1 500 ? -16.825 6.525 49.008 1.00 56.72 500 GLU A O 1
ATOM 3535 N N . ARG A 1 501 ? -14.955 6.570 50.227 1.00 73.69 501 ARG A N 1
ATOM 3536 C CA . ARG A 1 501 ? -14.838 5.105 50.438 1.00 73.69 501 ARG A CA 1
ATOM 3537 C C . ARG A 1 501 ? -15.875 4.560 51.431 1.00 73.69 501 ARG A C 1
ATOM 3539 O O . ARG A 1 501 ? -15.496 3.970 52.441 1.00 73.69 501 ARG A O 1
ATOM 3546 N N . LEU A 1 502 ? -17.156 4.808 51.188 1.00 80.31 502 LEU A N 1
ATOM 3547 C CA . LEU A 1 502 ? -18.236 4.559 52.137 1.00 80.31 502 LEU A CA 1
ATOM 3548 C C . LEU A 1 502 ? -19.249 3.552 51.590 1.00 80.31 502 LEU A C 1
ATOM 3550 O O . LEU A 1 502 ? -19.740 3.682 50.466 1.00 80.31 502 LEU A O 1
ATOM 3554 N N . ILE A 1 503 ? -19.596 2.586 52.434 1.00 86.94 503 ILE A N 1
ATOM 3555 C CA . ILE A 1 503 ? -20.805 1.780 52.304 1.00 86.94 503 ILE A CA 1
ATOM 3556 C C . ILE A 1 503 ? -21.843 2.378 53.249 1.00 86.94 503 ILE A C 1
ATOM 3558 O O . ILE A 1 503 ? -21.665 2.331 54.465 1.00 86.94 503 ILE A O 1
ATOM 3562 N N . SER A 1 504 ? -22.899 2.960 52.686 1.00 89.88 504 SER A N 1
ATOM 3563 C CA . SER A 1 504 ? -24.007 3.553 53.431 1.00 89.88 504 SER A CA 1
ATOM 3564 C C . SER A 1 504 ? -25.241 2.663 53.320 1.00 89.88 504 SER A C 1
ATOM 3566 O O . SER A 1 504 ? -25.729 2.390 52.225 1.00 89.88 504 SER A O 1
ATOM 3568 N N . VAL A 1 505 ? -25.750 2.192 54.454 1.00 91.75 505 VAL A N 1
ATOM 3569 C CA . VAL A 1 505 ? -26.966 1.379 54.540 1.00 91.75 505 VAL A CA 1
ATOM 3570 C C . VAL A 1 505 ? -28.046 2.249 55.178 1.00 91.75 505 VAL A C 1
ATOM 3572 O O . VAL A 1 505 ? -28.154 2.352 56.400 1.00 91.75 505 VAL A O 1
ATOM 3575 N N . GLU A 1 506 ? -28.818 2.943 54.344 1.00 87.81 506 GLU A N 1
ATOM 3576 C CA . GLU A 1 506 ? -29.854 3.883 54.790 1.00 87.81 506 GLU A CA 1
ATOM 3577 C C . GLU A 1 506 ? -31.140 3.146 55.184 1.00 87.81 506 GLU A C 1
ATOM 3579 O O . GLU A 1 506 ? -31.769 3.428 56.207 1.00 87.81 506 GLU A O 1
ATOM 3584 N N . SER A 1 507 ? -31.535 2.195 54.337 1.00 81.62 507 SER A N 1
ATOM 3585 C CA . SER A 1 507 ? -32.653 1.275 54.534 1.00 81.62 507 SER A CA 1
ATOM 3586 C C . SER A 1 507 ? -32.358 -0.010 53.764 1.00 81.62 507 SER A C 1
ATOM 3588 O O . SER A 1 507 ? -31.701 0.041 52.734 1.00 81.62 507 SER A O 1
ATOM 3590 N N . GLY A 1 508 ? -32.803 -1.172 54.225 1.00 89.31 508 GLY A N 1
ATOM 3591 C CA . GLY A 1 508 ? -32.468 -2.451 53.579 1.00 89.31 508 GLY A CA 1
ATOM 3592 C C . GLY A 1 508 ? -31.505 -3.298 54.402 1.00 89.31 508 GLY A C 1
ATOM 3593 O O . GLY A 1 508 ? -31.348 -3.064 55.600 1.00 89.31 508 GLY A O 1
ATOM 3594 N N . VAL A 1 509 ? -30.934 -4.321 53.767 1.00 91.69 509 VAL A N 1
ATOM 3595 C CA . VAL A 1 509 ? -30.290 -5.436 54.472 1.00 91.69 509 VAL A CA 1
ATOM 3596 C C . VAL A 1 509 ? -28.888 -5.690 53.930 1.00 91.69 509 VAL A C 1
ATOM 3598 O O . VAL A 1 509 ? -28.698 -5.803 52.718 1.00 91.69 509 VAL A O 1
ATOM 3601 N N . VAL A 1 510 ? -27.923 -5.826 54.839 1.00 92.81 510 VAL A N 1
ATOM 3602 C CA . VAL A 1 510 ? -26.615 -6.431 54.562 1.00 92.81 510 VAL A CA 1
ATOM 3603 C C . VAL A 1 510 ? -26.585 -7.811 55.207 1.00 92.81 510 VAL A C 1
ATOM 3605 O O . VAL A 1 510 ? -26.838 -7.928 56.402 1.00 92.81 510 VAL A O 1
ATOM 3608 N N . ASN A 1 511 ? -26.281 -8.843 54.423 1.00 91.00 511 ASN A N 1
ATOM 3609 C CA . ASN A 1 511 ? -26.140 -10.221 54.882 1.00 91.00 511 ASN A CA 1
ATOM 3610 C C . ASN A 1 511 ? -24.755 -10.765 54.466 1.00 91.00 511 ASN A C 1
ATOM 3612 O O . ASN A 1 511 ? -24.544 -11.024 53.284 1.00 91.00 511 ASN A O 1
ATOM 3616 N N . PRO A 1 512 ? -23.791 -10.942 55.386 1.00 87.00 512 PRO A N 1
ATOM 3617 C CA . PRO A 1 512 ? -22.478 -11.511 55.064 1.00 87.00 512 PRO A CA 1
ATOM 3618 C C . PRO A 1 512 ? -22.476 -12.996 54.639 1.00 87.00 512 PRO A C 1
ATOM 3620 O O . PRO A 1 512 ? -21.401 -13.554 54.407 1.00 87.00 512 PRO A O 1
ATOM 3623 N N . GLY A 1 513 ? -23.649 -13.621 54.525 1.00 77.00 513 GLY A N 1
ATOM 3624 C CA . GLY A 1 513 ? -23.888 -14.980 54.050 1.00 77.00 513 GLY A CA 1
ATOM 3625 C C . GLY A 1 513 ? -24.724 -15.054 52.767 1.00 77.00 513 GLY A C 1
ATOM 3626 O O . GLY A 1 513 ? -25.135 -14.040 52.205 1.00 77.00 513 GLY A O 1
ATOM 3627 N N . MET A 1 514 ? -24.975 -16.267 52.264 1.00 72.38 514 MET A N 1
ATOM 3628 C CA . MET A 1 514 ? -25.803 -16.496 51.067 1.00 72.38 514 MET A CA 1
ATOM 3629 C C . MET A 1 514 ? -27.182 -17.051 51.441 1.00 72.38 514 MET A C 1
ATOM 3631 O O . MET A 1 514 ? -27.322 -18.237 51.741 1.00 72.38 514 MET A O 1
ATOM 3635 N N . SER A 1 515 ? -28.229 -16.232 51.318 1.00 63.31 515 SER A N 1
ATOM 3636 C CA . SER A 1 515 ? -29.619 -16.661 51.536 1.00 63.31 515 SER A CA 1
ATOM 3637 C C . SER A 1 515 ? -30.297 -17.168 50.253 1.00 63.31 515 SER A C 1
ATOM 3639 O O . SER A 1 515 ? -31.208 -18.003 50.302 1.00 63.31 515 SER A O 1
ATOM 3641 N N . SER A 1 516 ? -29.821 -16.727 49.081 1.00 53.00 516 SER A N 1
ATOM 3642 C CA . SER A 1 516 ? -30.357 -17.100 47.770 1.00 53.00 516 SER A CA 1
ATOM 3643 C C . SER A 1 516 ? -29.311 -17.841 46.911 1.00 53.00 516 SER A C 1
ATOM 3645 O O . SER A 1 516 ? -28.399 -17.244 46.357 1.00 53.00 516 SER A O 1
ATOM 3647 N N . GLY A 1 517 ? -29.412 -19.177 46.786 1.00 45.47 517 GLY A N 1
ATOM 3648 C CA . GLY A 1 517 ? -28.539 -19.935 45.859 1.00 45.47 517 GLY A CA 1
ATOM 3649 C C . GLY A 1 517 ? -28.175 -21.381 46.214 1.00 45.47 517 GLY A C 1
ATOM 3650 O O . GLY A 1 517 ? -27.658 -22.097 45.362 1.00 45.47 517 GLY A O 1
ATOM 3651 N N . GLY A 1 518 ? -28.475 -21.868 47.422 1.00 45.03 518 GLY A N 1
ATOM 3652 C CA . GLY A 1 518 ? -28.199 -23.265 47.799 1.00 45.03 518 GLY A CA 1
ATOM 3653 C C . GLY A 1 518 ? -26.748 -23.569 48.213 1.00 45.03 518 GLY A C 1
ATOM 3654 O O . GLY A 1 518 ? -26.385 -24.745 48.289 1.00 45.03 518 GLY A O 1
ATOM 3655 N N . GLY A 1 519 ? -25.940 -22.538 48.491 1.00 49.53 519 GLY A N 1
ATOM 3656 C CA . GLY A 1 519 ? -24.682 -22.643 49.244 1.00 49.53 519 GLY A CA 1
ATOM 3657 C C . GLY A 1 519 ? -24.906 -22.770 50.761 1.00 49.53 519 GLY A C 1
ATOM 3658 O O . GLY A 1 519 ? -26.048 -22.817 51.216 1.00 49.53 519 GLY A O 1
ATOM 3659 N N . SER A 1 520 ? -23.821 -22.857 51.544 1.00 55.62 520 SER A N 1
ATOM 3660 C CA . SER A 1 520 ? -23.905 -22.720 53.013 1.00 55.62 520 SER A CA 1
ATOM 3661 C C . SER A 1 520 ? -24.478 -21.340 53.331 1.00 55.62 520 SER A C 1
ATOM 3663 O O . SER A 1 520 ? -24.022 -20.378 52.715 1.00 55.62 520 SER A O 1
ATOM 3665 N N . ALA A 1 521 ? -25.444 -21.236 54.25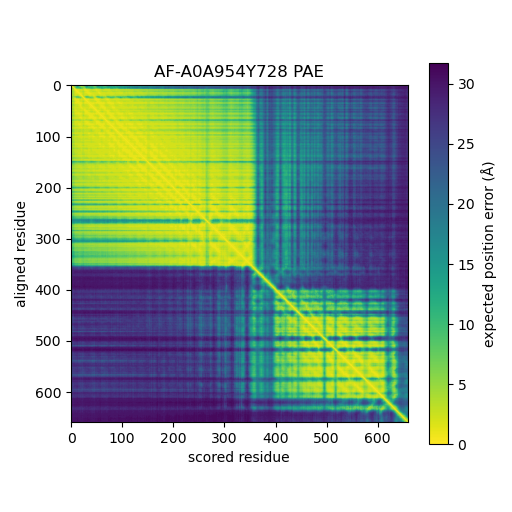1 1.00 64.12 521 ALA A N 1
ATOM 3666 C CA . ALA A 1 521 ? -26.027 -19.935 54.585 1.00 64.12 521 ALA A CA 1
ATOM 3667 C C . ALA A 1 521 ? -24.965 -18.992 55.167 1.00 64.12 521 ALA A C 1
ATOM 3669 O O . ALA A 1 521 ? -24.995 -17.805 54.885 1.00 64.12 521 ALA A O 1
ATOM 3670 N N . VAL A 1 522 ? -23.972 -19.555 55.868 1.00 78.88 522 VAL A N 1
ATOM 3671 C CA . VAL A 1 522 ? -22.877 -18.813 56.503 1.00 78.88 522 VAL A CA 1
ATOM 3672 C C . VAL A 1 522 ? -21.752 -18.407 55.545 1.00 78.88 522 VAL A C 1
ATOM 3674 O O . VAL A 1 522 ? -21.247 -19.232 54.775 1.00 78.88 522 VAL A O 1
ATOM 3677 N N . GLY A 1 523 ? -21.302 -17.157 55.639 1.00 82.44 523 GLY A N 1
ATOM 3678 C CA . GLY A 1 523 ? -20.270 -16.577 54.783 1.00 82.44 523 GLY A CA 1
ATOM 3679 C C . GLY A 1 523 ? -19.423 -15.484 55.442 1.00 82.44 523 GLY A C 1
ATOM 3680 O O . GLY A 1 523 ? -19.554 -15.152 56.617 1.00 82.44 523 GLY A O 1
ATOM 3681 N N . ALA A 1 524 ? -18.484 -14.944 54.667 1.00 85.19 524 ALA A N 1
ATOM 3682 C CA . ALA A 1 524 ? -17.674 -13.802 55.053 1.00 85.19 524 ALA A CA 1
ATOM 3683 C C . ALA A 1 524 ? -17.699 -12.752 53.941 1.00 85.19 524 ALA A C 1
ATOM 3685 O O . ALA A 1 524 ? -17.340 -13.039 52.793 1.00 85.19 524 ALA A O 1
ATOM 3686 N N . LEU A 1 525 ? -18.071 -11.532 54.312 1.00 88.31 525 LEU A N 1
ATOM 3687 C CA . LEU A 1 525 ? -18.115 -10.374 53.432 1.00 88.31 525 LEU A CA 1
ATOM 3688 C C . LEU A 1 525 ? -17.076 -9.351 53.892 1.00 88.31 525 LEU A C 1
ATOM 3690 O O . LEU A 1 525 ? -17.047 -8.961 55.060 1.00 88.31 525 LEU A O 1
ATOM 3694 N N . GLU A 1 526 ? -16.193 -8.936 52.987 1.00 89.62 526 GLU A N 1
ATOM 3695 C CA . GLU A 1 526 ? -15.120 -7.981 53.271 1.00 89.62 526 GLU A CA 1
ATOM 3696 C C . GLU A 1 526 ? -15.376 -6.638 52.584 1.00 89.62 526 GLU A C 1
ATOM 3698 O O . GLU A 1 526 ? -15.583 -6.581 51.375 1.00 89.62 526 GLU A O 1
ATOM 3703 N N . PHE A 1 527 ? -15.291 -5.550 53.341 1.00 89.62 527 PHE A N 1
ATOM 3704 C CA . PHE A 1 527 ? -15.391 -4.169 52.895 1.00 89.62 527 PHE A CA 1
ATOM 3705 C C . PHE A 1 527 ? -14.049 -3.463 53.084 1.00 89.62 527 PHE A C 1
ATOM 3707 O O . PHE A 1 527 ? -13.585 -3.250 54.207 1.00 89.62 527 PHE A O 1
ATOM 3714 N N . ASP A 1 528 ? -13.426 -3.052 51.982 1.00 83.44 528 ASP A N 1
ATOM 3715 C CA . ASP A 1 528 ? -12.182 -2.287 52.020 1.00 83.44 528 ASP A CA 1
ATOM 3716 C C . ASP A 1 528 ? -12.469 -0.778 52.111 1.00 83.44 528 ASP A C 1
ATOM 3718 O O . ASP A 1 528 ? -12.267 -0.039 51.143 1.00 83.44 528 ASP A O 1
ATOM 3722 N N . GLY A 1 529 ? -12.988 -0.312 53.251 1.00 82.56 529 GLY A N 1
ATOM 3723 C CA . GLY A 1 529 ? -13.341 1.092 53.492 1.00 82.56 529 GLY A CA 1
ATOM 3724 C C . GLY A 1 529 ? -14.171 1.319 54.757 1.00 82.56 529 GLY A C 1
ATOM 3725 O O . GLY A 1 529 ? -14.008 0.595 55.734 1.00 82.56 529 GLY A O 1
ATOM 3726 N N . TYR A 1 530 ? -15.024 2.346 54.743 1.00 85.44 530 TYR A N 1
ATOM 3727 C CA . TYR A 1 530 ? -15.894 2.742 55.855 1.00 85.44 530 TYR A CA 1
ATOM 3728 C C . TYR A 1 530 ? -17.294 2.130 55.720 1.00 85.44 530 TYR A C 1
ATOM 3730 O O . TYR A 1 530 ? -17.785 1.943 54.604 1.00 85.44 530 TYR A O 1
ATOM 3738 N N . TYR A 1 531 ? -17.948 1.872 56.851 1.00 89.69 531 TYR A N 1
ATOM 3739 C CA . TYR A 1 531 ? -19.310 1.336 56.921 1.00 89.69 531 TYR A CA 1
ATOM 3740 C C . TYR A 1 531 ? -20.193 2.224 57.800 1.00 89.69 531 TYR A C 1
ATOM 3742 O O . TYR A 1 531 ? -19.840 2.508 58.941 1.00 89.69 531 TYR A O 1
ATOM 3750 N N . GLU A 1 532 ? -21.354 2.636 57.302 1.00 91.62 532 GLU A N 1
ATOM 3751 C CA . GLU A 1 532 ? -22.359 3.361 58.081 1.00 91.62 532 GLU A CA 1
ATOM 3752 C C . GLU A 1 532 ? -23.727 2.704 57.919 1.00 91.62 532 GLU A C 1
ATOM 3754 O O . GLU A 1 532 ? -24.290 2.666 56.825 1.00 91.62 532 GLU A O 1
ATOM 3759 N N . GLN A 1 533 ? -24.285 2.227 59.028 1.00 93.12 533 GLN A N 1
ATOM 3760 C CA . GLN A 1 533 ? -25.650 1.726 59.103 1.00 93.12 533 GLN A CA 1
ATOM 3761 C C . GLN A 1 533 ? -26.549 2.768 59.769 1.00 93.12 533 GLN A C 1
ATOM 3763 O O . GLN A 1 533 ? -26.204 3.323 60.809 1.00 93.12 533 GLN A O 1
ATOM 3768 N N . SER A 1 534 ? -27.706 3.037 59.164 1.00 91.88 534 SER A N 1
ATOM 3769 C CA . SER A 1 534 ? -28.721 3.957 59.692 1.00 91.88 534 SER A CA 1
ATOM 3770 C C . SER A 1 534 ? -29.835 3.220 60.446 1.00 91.88 534 SER A C 1
ATOM 3772 O O . SER A 1 534 ? -30.024 2.018 60.287 1.00 91.88 534 SER A O 1
ATOM 3774 N N . ALA A 1 535 ? -30.654 3.954 61.209 1.00 90.25 535 ALA A N 1
ATOM 3775 C CA . ALA A 1 535 ? -31.760 3.400 62.008 1.00 90.25 535 ALA A CA 1
ATOM 3776 C C . ALA A 1 535 ? -32.811 2.592 61.209 1.00 90.25 535 ALA A C 1
ATOM 3778 O O . ALA A 1 535 ? -33.546 1.788 61.774 1.00 90.25 535 ALA A O 1
ATOM 3779 N N . GLY A 1 536 ? -32.919 2.818 59.893 1.00 88.44 536 GLY A N 1
ATOM 3780 C CA . GLY A 1 536 ? -33.839 2.097 59.003 1.00 88.44 536 GLY A CA 1
ATOM 3781 C C . GLY A 1 536 ? -33.260 0.828 58.369 1.00 88.44 536 GLY A C 1
ATOM 3782 O O . GLY A 1 536 ? -33.941 0.204 57.552 1.00 88.44 536 GLY A O 1
ATOM 3783 N N . ALA A 1 537 ? -32.015 0.477 58.686 1.00 93.88 537 ALA A N 1
ATOM 3784 C CA . ALA A 1 537 ? -31.271 -0.616 58.076 1.00 93.88 537 ALA A CA 1
ATOM 3785 C C . ALA A 1 537 ? -31.084 -1.810 59.021 1.00 93.88 537 ALA A C 1
ATOM 3787 O O . ALA A 1 537 ? -31.211 -1.688 60.242 1.00 93.88 537 ALA A O 1
ATOM 3788 N N . MET A 1 538 ? -30.764 -2.962 58.432 1.00 93.62 538 MET A N 1
ATOM 3789 C CA . MET A 1 538 ? -30.560 -4.225 59.131 1.00 93.62 538 MET A CA 1
ATOM 3790 C C . MET A 1 538 ? -29.231 -4.872 58.731 1.00 93.62 538 MET A C 1
ATOM 3792 O O . MET A 1 538 ? -28.920 -4.987 57.543 1.00 93.62 538 MET A O 1
ATOM 3796 N N . LEU A 1 539 ? -28.490 -5.351 59.729 1.00 92.88 539 LEU A N 1
ATOM 3797 C CA . LEU A 1 539 ? -27.428 -6.335 59.546 1.00 92.88 539 LEU A CA 1
ATOM 3798 C C . LEU A 1 539 ? -28.001 -7.706 59.901 1.00 92.88 539 LEU A C 1
ATOM 3800 O O . LEU A 1 539 ? -28.438 -7.911 61.033 1.00 92.88 539 LEU A O 1
ATOM 3804 N N . HIS A 1 540 ? -28.017 -8.617 58.936 1.00 91.75 540 HIS A N 1
ATOM 3805 C CA . HIS A 1 540 ? -28.468 -9.994 59.117 1.00 91.75 540 HIS A CA 1
ATOM 3806 C C . HIS A 1 540 ? -27.268 -10.912 59.314 1.00 91.75 540 HIS A C 1
ATOM 3808 O O . HIS A 1 540 ? -26.308 -10.820 58.554 1.00 91.75 540 HIS A O 1
ATOM 3814 N N . ILE A 1 541 ? -27.329 -11.781 60.321 1.00 89.25 541 ILE A N 1
ATOM 3815 C CA . ILE A 1 541 ? -26.275 -12.741 60.655 1.00 89.25 541 ILE A CA 1
ATOM 3816 C C . ILE A 1 541 ? -26.899 -14.118 60.857 1.00 89.25 541 ILE A C 1
ATOM 3818 O O . ILE A 1 541 ? -27.638 -14.350 61.817 1.00 89.25 541 ILE A O 1
ATOM 3822 N N . ASP A 1 542 ? -26.542 -15.058 59.994 1.00 87.38 542 ASP A N 1
ATOM 3823 C CA . ASP A 1 542 ? -26.811 -16.473 60.176 1.00 87.38 542 ASP A CA 1
ATOM 3824 C C . ASP A 1 542 ? -25.724 -17.109 61.053 1.00 87.38 542 ASP A C 1
ATOM 3826 O O . ASP A 1 542 ? -24.518 -16.931 60.861 1.00 87.38 542 ASP A O 1
ATOM 3830 N N . VAL A 1 543 ? -26.151 -17.891 62.041 1.00 84.75 543 VAL A N 1
ATOM 3831 C CA . VAL A 1 543 ? -25.260 -18.695 62.878 1.00 84.75 543 VAL A CA 1
ATOM 3832 C C . VAL A 1 543 ? -25.697 -20.148 62.707 1.00 84.75 543 VAL A C 1
ATOM 3834 O O . VAL A 1 543 ? -26.862 -20.478 62.901 1.00 84.75 543 VAL A O 1
ATOM 3837 N N . GLU A 1 544 ? -24.787 -21.034 62.300 1.00 83.44 544 GLU A N 1
ATOM 3838 C CA . GLU A 1 544 ? -25.101 -22.444 61.993 1.00 83.44 544 GLU A CA 1
ATOM 3839 C C . GLU A 1 544 ? -24.274 -23.438 62.820 1.00 83.44 544 GLU A C 1
ATOM 3841 O O . GLU A 1 544 ? -24.586 -24.630 62.882 1.00 83.44 544 GLU A O 1
ATOM 3846 N N . GLY A 1 545 ? -23.234 -22.966 63.504 1.00 79.88 545 GLY A N 1
ATOM 3847 C CA . GLY A 1 545 ? -22.393 -23.776 64.376 1.00 79.88 545 GLY A CA 1
ATOM 3848 C C . GLY A 1 545 ? -21.849 -22.998 65.567 1.00 79.88 545 GLY A C 1
ATOM 3849 O O . GLY A 1 545 ? -22.292 -21.902 65.887 1.00 79.88 545 GLY A O 1
ATOM 3850 N N . ASN A 1 546 ? -20.889 -23.603 66.260 1.00 80.12 546 ASN A N 1
ATOM 3851 C CA . ASN A 1 546 ? -20.249 -22.990 67.421 1.00 80.12 546 ASN A CA 1
ATOM 3852 C C . ASN A 1 546 ? -19.160 -21.987 66.985 1.00 80.12 546 ASN A C 1
ATOM 3854 O O . ASN A 1 546 ? -18.648 -22.069 65.864 1.00 80.12 546 ASN A O 1
ATOM 3858 N N . ALA A 1 547 ? -18.763 -21.063 67.857 1.00 78.88 547 ALA A N 1
ATOM 3859 C CA . ALA A 1 547 ? -17.806 -20.002 67.544 1.00 78.88 547 ALA A CA 1
ATOM 3860 C C . ALA A 1 547 ? -16.450 -20.564 67.084 1.00 78.88 547 ALA A C 1
ATOM 3862 O O . ALA A 1 547 ? -15.826 -20.050 66.159 1.00 78.88 547 ALA A O 1
ATOM 3863 N N . ALA A 1 548 ? -16.022 -21.688 67.668 1.00 78.62 548 ALA A N 1
ATOM 3864 C CA . ALA A 1 548 ? -14.781 -22.365 67.289 1.00 78.62 548 ALA A CA 1
ATOM 3865 C C . ALA A 1 548 ? -14.805 -22.960 65.867 1.00 78.62 548 ALA A C 1
ATOM 3867 O O . ALA A 1 548 ? -13.745 -23.164 65.275 1.00 78.62 548 ALA A O 1
ATOM 3868 N N . SER A 1 549 ? -15.987 -23.274 65.329 1.00 79.94 549 SER A N 1
ATOM 3869 C CA . SER A 1 549 ? -16.142 -23.821 63.978 1.00 79.94 549 SER A CA 1
ATOM 3870 C C . SER A 1 549 ? -16.085 -22.758 62.885 1.00 79.94 549 SER A C 1
ATOM 3872 O O . SER A 1 549 ? -15.840 -23.110 61.734 1.00 79.94 549 SER A O 1
ATOM 3874 N N . GLY A 1 550 ? -16.304 -21.483 63.230 1.00 79.00 550 GLY A N 1
ATOM 3875 C CA . GLY A 1 550 ? -16.418 -20.400 62.252 1.00 79.00 550 GLY A CA 1
ATOM 3876 C C . GLY A 1 550 ? -17.662 -20.492 61.361 1.00 79.00 550 GLY A C 1
ATOM 3877 O O . GLY A 1 550 ? -17.719 -19.806 60.351 1.00 79.00 550 GLY A O 1
ATOM 3878 N N . ALA A 1 551 ? -18.630 -21.356 61.689 1.00 85.88 551 ALA A N 1
ATOM 3879 C CA . ALA A 1 551 ? -19.856 -21.541 60.914 1.00 85.88 551 ALA A CA 1
ATOM 3880 C C . ALA A 1 551 ? -20.912 -20.492 61.297 1.00 85.88 551 ALA A C 1
ATOM 3882 O O . ALA A 1 551 ? -21.941 -20.815 61.895 1.00 85.88 551 ALA A O 1
ATOM 3883 N N . PHE A 1 552 ? -20.605 -19.231 61.012 1.00 85.81 552 PHE A N 1
ATOM 3884 C CA . PHE A 1 552 ? -21.471 -18.074 61.208 1.00 85.81 552 PHE A CA 1
ATOM 3885 C C . PHE A 1 552 ? -21.041 -16.944 60.272 1.00 85.81 552 PHE A C 1
ATOM 3887 O O . PHE A 1 552 ? -19.893 -16.921 59.820 1.00 85.81 552 PHE A O 1
ATOM 3894 N N . ASP A 1 553 ? -21.952 -16.018 60.005 1.00 89.31 553 ASP A N 1
ATOM 3895 C CA . ASP A 1 553 ? -21.684 -14.870 59.150 1.00 89.31 553 ASP A CA 1
ATOM 3896 C C . ASP A 1 553 ? -20.683 -13.901 59.765 1.00 89.31 553 ASP A C 1
ATOM 3898 O O . ASP A 1 553 ? -20.753 -13.555 60.948 1.00 89.31 553 ASP A O 1
ATOM 3902 N N . LYS A 1 554 ? -19.751 -13.426 58.935 1.00 88.94 554 LYS A N 1
ATOM 3903 C CA . LYS A 1 554 ? -18.740 -12.459 59.351 1.00 88.94 554 LYS A CA 1
ATOM 3904 C C . LYS A 1 554 ? -18.624 -11.283 58.391 1.00 88.94 554 LYS A C 1
ATOM 3906 O O . LYS A 1 554 ? -18.251 -11.442 57.232 1.00 88.94 554 LYS A O 1
ATOM 3911 N N . LEU A 1 555 ? -18.802 -10.080 58.922 1.00 91.00 555 LEU A N 1
ATOM 3912 C CA . LEU A 1 555 ? -18.520 -8.826 58.241 1.00 91.00 555 LEU A CA 1
ATOM 3913 C C . LEU A 1 555 ? -17.123 -8.303 58.612 1.00 91.00 555 LEU A C 1
ATOM 3915 O O . LEU A 1 555 ? -16.807 -8.085 59.777 1.00 91.00 555 LEU A O 1
ATOM 3919 N N . THR A 1 556 ? -16.255 -8.085 57.632 1.00 88.88 556 THR A N 1
ATOM 3920 C CA . THR A 1 556 ? -14.918 -7.512 57.858 1.00 88.88 556 THR A CA 1
ATOM 3921 C C . THR A 1 556 ? -14.834 -6.141 57.210 1.00 88.88 556 THR A C 1
ATOM 3923 O O . THR A 1 556 ? -15.066 -6.025 56.019 1.00 88.88 556 THR A O 1
ATOM 3926 N N . ILE A 1 557 ? -14.478 -5.109 57.968 1.00 88.75 557 ILE A N 1
ATOM 3927 C CA . ILE A 1 557 ? -14.382 -3.718 57.520 1.00 88.75 557 ILE A CA 1
ATOM 3928 C C . ILE A 1 557 ? -12.951 -3.246 57.789 1.00 88.75 557 ILE A C 1
ATOM 3930 O O . ILE A 1 557 ? -12.443 -3.382 58.900 1.00 88.75 557 ILE A O 1
ATOM 3934 N N . THR A 1 558 ? -12.255 -2.723 56.779 1.00 84.88 558 THR A N 1
ATOM 3935 C CA . THR A 1 558 ? -10.861 -2.273 56.966 1.00 84.88 558 THR A CA 1
ATOM 3936 C C . THR A 1 558 ? -10.752 -0.873 57.578 1.00 84.88 558 THR A C 1
ATOM 3938 O O . THR A 1 558 ? -9.709 -0.554 58.149 1.00 84.88 558 THR A O 1
ATOM 3941 N N . GLY A 1 559 ? -11.800 -0.048 57.468 1.00 80.94 559 GLY A N 1
ATOM 3942 C CA . GLY A 1 559 ? -11.917 1.292 58.053 1.00 80.94 559 GLY A CA 1
ATOM 3943 C C . GLY A 1 559 ? -12.834 1.346 59.280 1.00 80.94 559 GLY A C 1
ATOM 3944 O O . GLY A 1 559 ? -12.985 0.361 60.000 1.00 80.94 559 GLY A O 1
ATOM 3945 N N . GLU A 1 560 ? -13.421 2.514 59.551 1.00 82.75 560 GLU A N 1
ATOM 3946 C CA . GLU A 1 560 ? -14.326 2.723 60.695 1.00 82.75 560 GLU A CA 1
ATOM 3947 C C . GLU A 1 560 ? -15.755 2.250 60.376 1.00 82.75 560 GLU A C 1
ATOM 3949 O O . GLU A 1 560 ? -16.202 2.338 59.227 1.00 82.75 560 GLU A O 1
ATOM 3954 N N . ALA A 1 561 ? -16.471 1.773 61.396 1.00 85.44 561 ALA A N 1
ATOM 3955 C CA . ALA A 1 561 ? -17.863 1.347 61.309 1.00 85.44 561 ALA A CA 1
ATOM 3956 C C . ALA A 1 561 ? -18.759 2.173 62.248 1.00 85.44 561 ALA A C 1
ATOM 3958 O O . ALA A 1 561 ? -18.460 2.315 63.432 1.00 85.44 561 ALA A O 1
ATOM 3959 N N . THR A 1 562 ? -19.882 2.679 61.743 1.00 88.50 562 THR A N 1
ATOM 3960 C CA . THR A 1 562 ? -20.941 3.299 62.552 1.00 88.50 562 THR A CA 1
ATOM 3961 C C . THR A 1 562 ? -22.179 2.410 62.528 1.00 88.50 562 THR A C 1
ATOM 3963 O O . THR A 1 562 ? -22.691 2.102 61.451 1.00 88.50 562 THR A O 1
ATOM 3966 N N . LEU A 1 563 ? -22.651 1.992 63.703 1.00 89.25 563 LEU A N 1
ATOM 3967 C CA . LEU A 1 563 ? -23.785 1.088 63.884 1.00 89.25 563 LEU A CA 1
ATOM 3968 C C . LEU A 1 563 ? -25.035 1.852 64.344 1.00 89.25 563 LEU A C 1
ATOM 3970 O O . LEU A 1 563 ? -24.954 2.742 65.192 1.00 89.25 563 LEU A O 1
ATOM 3974 N N . ALA A 1 564 ? -26.180 1.480 63.777 1.00 88.38 564 ALA A N 1
ATOM 3975 C CA . ALA A 1 564 ? -27.532 1.879 64.166 1.00 88.38 564 ALA A CA 1
ATOM 3976 C C . ALA A 1 564 ? -28.522 0.833 63.626 1.00 88.38 564 ALA A C 1
ATOM 3978 O O . ALA A 1 564 ? -28.123 -0.114 62.945 1.00 88.38 564 ALA A O 1
ATOM 3979 N N . GLY A 1 565 ? -29.817 1.002 63.877 1.00 93.06 565 GLY A N 1
ATOM 3980 C CA . GLY A 1 565 ? -30.854 0.141 63.314 1.00 93.06 565 GLY A CA 1
ATOM 3981 C C . GLY A 1 565 ? -30.858 -1.254 63.926 1.00 93.06 565 GLY A C 1
ATOM 3982 O O . GLY A 1 565 ? -30.597 -1.418 65.114 1.00 93.06 565 GLY A O 1
ATOM 3983 N N . VAL A 1 566 ? -31.192 -2.266 63.129 1.00 93.19 566 VAL A N 1
ATOM 3984 C CA . VAL A 1 566 ? -31.439 -3.620 63.639 1.00 93.19 566 VAL A CA 1
ATOM 3985 C C . VAL A 1 566 ? -30.244 -4.534 63.386 1.00 93.19 566 VAL A C 1
ATOM 3987 O O . VAL A 1 566 ? -29.700 -4.578 62.282 1.00 93.19 566 VAL A O 1
ATOM 3990 N N . LEU A 1 567 ? -29.880 -5.318 64.394 1.00 92.31 567 LEU A N 1
ATOM 3991 C CA . LEU A 1 567 ? -29.123 -6.553 64.215 1.00 92.31 567 LEU A CA 1
ATOM 3992 C C . LEU A 1 567 ? -30.101 -7.731 64.278 1.00 92.31 567 LEU A C 1
ATOM 3994 O O . LEU A 1 567 ? -30.689 -7.978 65.329 1.00 92.31 567 LEU A O 1
ATOM 3998 N N . GLU A 1 568 ? -30.270 -8.459 63.176 1.00 91.00 568 GLU A N 1
ATOM 3999 C CA . GLU A 1 568 ? -31.020 -9.718 63.156 1.00 91.00 568 GLU A CA 1
ATOM 4000 C C . GLU A 1 568 ? -30.044 -10.896 63.227 1.00 91.00 568 GLU A C 1
ATOM 4002 O O . GLU A 1 568 ? -29.143 -11.029 62.402 1.00 91.00 568 GLU A O 1
ATOM 4007 N N . VAL A 1 569 ? -30.226 -11.758 64.226 1.00 87.88 569 VAL A N 1
ATOM 4008 C CA . VAL A 1 569 ? -29.443 -12.979 64.410 1.00 87.88 569 VAL A CA 1
ATOM 4009 C C . VAL A 1 569 ? -30.350 -14.183 64.214 1.00 87.88 569 VAL A C 1
ATOM 4011 O O . VAL A 1 569 ? -31.270 -14.432 65.002 1.00 87.88 569 VAL A O 1
ATOM 4014 N N . ASN A 1 570 ? -30.073 -14.958 63.174 1.00 86.44 570 ASN A N 1
ATOM 4015 C CA . ASN A 1 570 ? -30.831 -16.147 62.834 1.00 86.44 570 ASN A CA 1
ATOM 4016 C C . ASN A 1 570 ? -30.154 -17.416 63.355 1.00 86.44 570 ASN A C 1
ATOM 4018 O O . ASN A 1 570 ? -29.021 -17.741 63.004 1.00 86.44 570 ASN A O 1
ATOM 4022 N N . LEU A 1 571 ? -30.899 -18.162 64.173 1.00 82.06 571 LEU A N 1
ATOM 4023 C CA . LEU A 1 571 ? -30.458 -19.393 64.827 1.00 82.06 571 LEU A CA 1
ATOM 4024 C C . LEU A 1 571 ? -31.210 -20.641 64.313 1.00 82.06 571 LEU A C 1
ATOM 4026 O O . LEU A 1 571 ? -31.151 -21.704 64.934 1.00 82.06 571 LEU A O 1
ATOM 4030 N N . ALA A 1 572 ? -31.960 -20.543 63.207 1.00 72.62 572 ALA A N 1
ATOM 4031 C CA . ALA A 1 572 ? -32.897 -21.585 62.759 1.00 72.62 572 ALA A CA 1
ATOM 4032 C C . ALA A 1 572 ? -32.246 -22.946 62.433 1.00 72.62 572 ALA A C 1
ATOM 4034 O O . ALA A 1 572 ? -32.890 -23.989 62.575 1.00 72.62 572 ALA A O 1
ATOM 4035 N N . SER A 1 573 ? -30.982 -22.946 62.007 1.00 68.06 573 SER A N 1
ATOM 4036 C CA . SER A 1 573 ? -30.241 -24.145 61.586 1.00 68.06 573 SER A CA 1
ATOM 4037 C C . SER A 1 573 ? -29.314 -24.707 62.676 1.00 68.06 573 SER A C 1
ATOM 4039 O O . SER A 1 573 ? -28.521 -25.612 62.409 1.00 68.06 573 SER A O 1
ATOM 4041 N N . MET A 1 574 ? -29.391 -24.195 63.910 1.00 65.44 574 MET A N 1
ATOM 4042 C CA . MET A 1 574 ? -28.340 -24.406 64.907 1.00 65.44 574 MET A CA 1
ATOM 4043 C C . MET A 1 574 ? -28.436 -25.707 65.717 1.00 65.44 574 MET A C 1
ATOM 4045 O O . MET A 1 574 ? -29.491 -26.028 66.274 1.00 65.44 574 MET A O 1
ATOM 4049 N N . PRO A 1 575 ? -27.315 -26.433 65.911 1.00 62.84 575 PRO A N 1
ATOM 4050 C CA . PRO A 1 575 ? -27.166 -27.359 67.028 1.00 62.84 575 PRO A CA 1
ATOM 4051 C C . PRO A 1 575 ? -26.958 -26.593 68.350 1.00 62.84 575 PRO A C 1
ATOM 4053 O O . PRO A 1 575 ? -26.476 -25.466 68.356 1.00 62.84 575 PRO A O 1
ATOM 4056 N N . ALA A 1 576 ? -27.303 -27.219 69.483 1.00 63.84 576 ALA A N 1
ATOM 4057 C CA . ALA A 1 576 ? -27.255 -26.603 70.816 1.00 63.84 576 ALA A CA 1
ATOM 4058 C C . ALA A 1 576 ? -25.911 -25.901 71.120 1.00 63.84 576 ALA A C 1
ATOM 4060 O O . ALA A 1 576 ? -24.872 -26.558 71.217 1.00 63.84 576 ALA A O 1
ATOM 4061 N N . ILE A 1 577 ? -25.960 -24.579 71.302 1.00 67.56 577 ILE A N 1
ATOM 4062 C CA . ILE A 1 577 ? -24.821 -23.703 71.631 1.00 67.56 577 ILE A CA 1
ATOM 4063 C C . ILE A 1 577 ? -24.567 -23.743 73.137 1.00 67.56 577 ILE A C 1
ATOM 4065 O O . ILE A 1 577 ? -25.501 -23.915 73.930 1.00 67.56 577 ILE A O 1
ATOM 4069 N N . THR A 1 578 ? -23.311 -23.570 73.549 1.00 70.44 578 THR A N 1
ATOM 4070 C CA . THR A 1 578 ? -22.994 -23.445 74.976 1.00 70.44 578 THR A CA 1
ATOM 4071 C C . THR A 1 578 ? -23.311 -22.018 75.438 1.00 70.44 578 THR A C 1
ATOM 4073 O O . THR A 1 578 ? -22.829 -21.077 74.817 1.00 70.44 578 THR A O 1
ATOM 4076 N N . PRO A 1 579 ? -24.098 -21.811 76.509 1.00 68.94 579 PRO A N 1
ATOM 4077 C CA . PRO A 1 579 ? -24.335 -20.467 77.039 1.00 68.94 579 PRO A CA 1
ATOM 4078 C C . PRO A 1 579 ? -23.019 -19.749 77.374 1.00 68.94 579 PRO A C 1
ATOM 4080 O O . PRO A 1 579 ? -22.127 -20.361 77.963 1.00 68.94 579 PRO A O 1
ATOM 4083 N N . GLY A 1 580 ? -22.916 -18.465 77.024 1.00 69.56 580 GLY A N 1
ATOM 4084 C CA . GLY A 1 580 ? -21.711 -17.646 77.203 1.00 69.56 580 GLY A CA 1
ATOM 4085 C C . GLY A 1 580 ? -20.690 -17.766 76.067 1.00 69.56 580 GLY A C 1
ATOM 4086 O O . GLY A 1 580 ? -19.551 -17.326 76.216 1.00 69.56 580 GLY A O 1
ATOM 4087 N N . GLU A 1 581 ? -21.062 -18.398 74.954 1.00 78.25 581 GLU A N 1
ATOM 4088 C CA . GLU A 1 581 ? -20.230 -18.470 73.757 1.00 78.25 581 GLU A CA 1
ATOM 4089 C C . GLU A 1 581 ? -20.223 -17.126 73.011 1.00 78.25 581 GLU A C 1
ATOM 4091 O O . GLU A 1 581 ? -21.253 -16.461 72.885 1.00 78.25 581 GLU A O 1
ATOM 4096 N N . VAL A 1 582 ? -19.038 -16.728 72.541 1.00 81.62 582 VAL A N 1
ATOM 4097 C CA . VAL A 1 582 ? -18.788 -15.413 71.943 1.00 81.62 582 VAL A CA 1
ATOM 4098 C C . VAL A 1 582 ? -18.450 -15.563 70.462 1.00 81.62 582 VAL A C 1
ATOM 4100 O O . VAL A 1 582 ? -17.524 -16.294 70.111 1.00 81.62 582 VAL A O 1
ATOM 4103 N N . PHE A 1 583 ? -19.181 -14.853 69.606 1.00 83.38 583 PHE A N 1
ATOM 4104 C CA . PHE A 1 583 ? -19.068 -14.869 68.150 1.00 83.38 583 PHE A CA 1
ATOM 4105 C C . PHE A 1 583 ? -18.597 -13.501 67.646 1.00 83.38 583 PHE A C 1
ATOM 4107 O O . PHE A 1 583 ? -19.298 -12.509 67.811 1.00 83.38 583 PHE A O 1
ATOM 4114 N N . THR A 1 584 ? -17.434 -13.424 67.001 1.00 85.38 584 THR A N 1
ATOM 4115 C CA . THR A 1 584 ? -16.956 -12.169 66.393 1.00 85.38 584 THR A CA 1
ATOM 4116 C C . THR A 1 584 ? -17.566 -11.988 65.002 1.00 85.38 584 THR A C 1
ATOM 4118 O O . THR A 1 584 ? -16.977 -12.410 64.004 1.00 85.38 584 THR A O 1
ATOM 4121 N N . ILE A 1 585 ? -18.746 -11.373 64.937 1.00 85.25 585 ILE A N 1
ATOM 4122 C CA . ILE A 1 585 ? -19.530 -11.227 63.697 1.00 85.25 585 ILE A CA 1
ATOM 4123 C C . ILE A 1 585 ? -19.121 -10.028 62.845 1.00 85.25 585 ILE A C 1
ATOM 4125 O O . ILE A 1 585 ? -19.384 -10.008 61.648 1.00 85.25 585 ILE A O 1
ATOM 4129 N N . ALA A 1 586 ? -18.467 -9.035 63.447 1.00 86.38 586 ALA A N 1
ATOM 4130 C CA . ALA A 1 586 ? -17.976 -7.863 62.751 1.00 86.38 586 ALA A CA 1
ATOM 4131 C C . ALA A 1 586 ? -16.594 -7.468 63.277 1.00 86.38 586 ALA A C 1
ATOM 4133 O O . ALA A 1 586 ? -16.328 -7.516 64.479 1.00 86.38 586 ALA A O 1
ATOM 4134 N N . THR A 1 587 ? -15.702 -7.073 62.372 1.00 85.88 587 THR A N 1
ATOM 4135 C CA . THR A 1 587 ? -14.394 -6.499 62.720 1.00 85.88 587 THR A CA 1
ATOM 4136 C C . THR A 1 587 ? -14.193 -5.205 61.954 1.00 85.88 587 THR A C 1
ATOM 4138 O O . THR A 1 587 ? -14.391 -5.211 60.741 1.00 85.88 587 THR A O 1
ATOM 4141 N N . ALA A 1 588 ? -13.771 -4.137 62.630 1.00 81.62 588 ALA A N 1
ATOM 4142 C CA . ALA A 1 588 ? -13.493 -2.834 62.028 1.00 81.62 588 ALA A CA 1
ATOM 4143 C C . ALA A 1 588 ? -12.203 -2.227 62.603 1.00 81.62 588 ALA A C 1
ATOM 4145 O O . ALA A 1 588 ? -11.664 -2.707 63.601 1.00 81.62 588 ALA A O 1
ATOM 4146 N N . GLN A 1 589 ? -11.695 -1.150 61.999 1.00 78.38 589 GLN A N 1
ATOM 4147 C CA . GLN A 1 589 ? -10.617 -0.369 62.607 1.00 78.38 589 GLN A CA 1
ATOM 4148 C C . GLN A 1 589 ? -11.095 0.300 63.902 1.00 78.38 589 GLN A C 1
ATOM 4150 O O . GLN A 1 589 ? -10.357 0.314 64.878 1.00 78.38 589 GLN A O 1
ATOM 4155 N N . SER A 1 590 ? -12.307 0.844 63.921 1.00 76.31 590 SER A N 1
ATOM 4156 C CA . SER A 1 590 ? -12.984 1.360 65.115 1.00 76.31 590 SER A CA 1
ATOM 4157 C C . SER A 1 590 ? -14.492 1.275 64.902 1.00 76.31 590 SER A C 1
ATOM 4159 O O . SER A 1 590 ? -14.955 1.254 63.757 1.00 76.31 590 SER A O 1
ATOM 4161 N N . VAL A 1 591 ? -15.254 1.210 65.994 1.00 79.06 591 VAL A N 1
ATOM 4162 C CA . VAL A 1 591 ? -16.717 1.110 65.954 1.00 79.06 591 VAL A CA 1
ATOM 4163 C C . VAL A 1 591 ? -17.343 2.238 66.757 1.00 79.06 591 VAL A C 1
ATOM 4165 O O . VAL A 1 591 ? -16.909 2.550 67.860 1.00 79.06 591 VAL A O 1
ATOM 4168 N N . THR A 1 592 ? -18.367 2.878 66.208 1.00 80.31 592 THR A N 1
ATOM 4169 C CA . THR A 1 592 ? -19.167 3.883 66.914 1.00 80.31 592 THR A CA 1
ATOM 4170 C C . THR A 1 592 ? -20.654 3.575 66.770 1.00 80.31 592 THR A C 1
ATOM 4172 O O . THR A 1 592 ? -21.054 2.887 65.835 1.00 80.31 592 THR A O 1
ATOM 4175 N N . GLY A 1 593 ? -21.481 4.079 67.689 1.00 80.62 593 GLY A N 1
ATOM 4176 C CA . GLY A 1 593 ? -22.915 3.768 67.716 1.00 80.62 593 GLY A CA 1
ATOM 4177 C C . GLY A 1 593 ? -23.234 2.375 68.273 1.00 80.62 593 GLY A 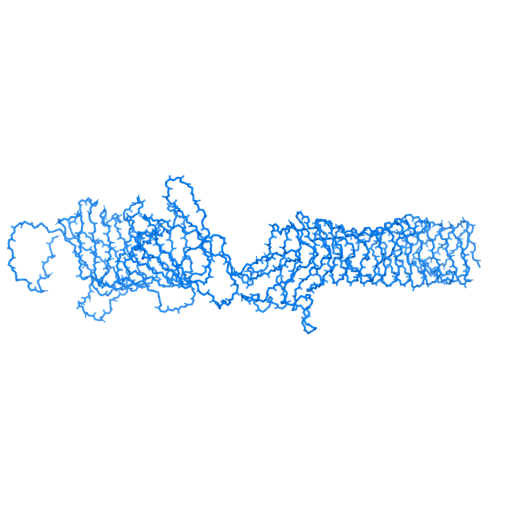C 1
ATOM 4178 O O . GLY A 1 593 ? -22.341 1.643 68.692 1.00 80.62 593 GLY A O 1
ATOM 4179 N N . GLU A 1 594 ? -24.523 2.047 68.314 1.00 84.00 594 GLU A N 1
ATOM 4180 C CA . GLU A 1 594 ? -25.083 0.782 68.811 1.00 84.00 594 GLU A CA 1
ATOM 4181 C C . GLU A 1 594 ? -26.250 0.398 67.906 1.00 84.00 594 GLU A C 1
ATOM 4183 O O . GLU A 1 594 ? -26.911 1.277 67.356 1.00 84.00 594 GLU A O 1
ATOM 4188 N N . PHE A 1 595 ? -26.551 -0.892 67.783 1.00 86.94 595 PHE A N 1
ATOM 4189 C CA . PHE A 1 595 ? -27.829 -1.305 67.214 1.00 86.94 595 PHE A CA 1
ATOM 4190 C C . PHE A 1 595 ? -28.979 -0.791 68.092 1.00 86.94 595 PHE A C 1
ATOM 4192 O O . PHE A 1 595 ? -28.971 -0.973 69.309 1.00 86.94 595 PHE A O 1
ATOM 4199 N N . ASP A 1 596 ? -29.967 -0.162 67.458 1.00 88.50 596 ASP A N 1
ATOM 4200 C CA . ASP A 1 596 ? -31.188 0.332 68.098 1.00 88.50 596 ASP A CA 1
ATOM 4201 C C . ASP A 1 596 ? -32.069 -0.827 68.599 1.00 88.50 596 ASP A C 1
ATOM 4203 O O . ASP A 1 596 ? -32.827 -0.663 69.556 1.00 88.50 596 ASP A O 1
ATOM 4207 N N . ASP A 1 597 ? -31.987 -1.991 67.941 1.00 88.44 597 ASP A N 1
ATOM 4208 C CA . ASP A 1 597 ? -32.717 -3.208 68.297 1.00 88.44 597 ASP A CA 1
ATOM 4209 C C . ASP A 1 597 ? -31.922 -4.471 67.923 1.00 88.44 597 ASP A C 1
ATOM 4211 O O . ASP A 1 597 ? -31.187 -4.499 66.932 1.00 88.44 597 ASP A O 1
ATOM 4215 N N . ILE A 1 598 ? -32.093 -5.536 68.708 1.00 87.75 598 ILE A N 1
ATOM 4216 C CA . ILE A 1 598 ? -31.480 -6.846 68.465 1.00 87.75 598 ILE A CA 1
ATOM 4217 C C . ILE A 1 598 ? -32.596 -7.879 68.377 1.00 87.75 598 ILE A C 1
ATOM 4219 O O . ILE A 1 598 ? -33.283 -8.171 69.358 1.00 87.75 598 ILE A O 1
ATOM 4223 N N . GLN A 1 599 ? -32.745 -8.472 67.200 1.00 89.00 599 GLN A N 1
ATOM 4224 C CA . GLN A 1 599 ? -33.783 -9.448 66.908 1.00 89.00 599 GLN A CA 1
ATOM 4225 C C . GLN A 1 599 ? -33.172 -10.838 66.803 1.00 89.00 599 GLN A C 1
ATOM 4227 O O . GLN A 1 599 ? -32.209 -11.058 66.076 1.00 89.00 599 GLN A O 1
ATOM 4232 N N . VAL A 1 600 ? -33.740 -11.792 67.539 1.00 84.25 600 VAL A N 1
ATOM 4233 C CA . VAL A 1 600 ? -33.348 -13.201 67.462 1.00 84.25 600 VAL A CA 1
ATOM 4234 C C . VAL A 1 600 ? -34.458 -13.966 66.768 1.00 84.25 600 VAL A C 1
ATOM 4236 O O . VAL A 1 600 ? -35.597 -13.992 67.239 1.00 84.25 600 VAL A O 1
ATOM 4239 N N . VAL A 1 601 ? -34.125 -14.601 65.650 1.00 82.56 601 VAL A N 1
ATOM 4240 C CA . VAL A 1 601 ? -35.068 -15.385 64.851 1.00 82.56 601 VAL A CA 1
ATOM 4241 C C . VAL A 1 601 ? -34.646 -16.852 64.809 1.00 82.56 601 VAL A C 1
ATOM 4243 O O . VAL A 1 601 ? -33.486 -17.208 65.005 1.00 82.56 601 VAL A O 1
ATOM 4246 N N . GLY A 1 602 ? -35.616 -17.751 64.633 1.00 75.38 602 GLY A N 1
ATOM 4247 C CA . GLY A 1 602 ? -35.361 -19.197 64.595 1.00 75.38 602 GLY A CA 1
ATOM 4248 C C . GLY A 1 602 ? -35.221 -19.889 65.959 1.00 75.38 602 GLY A C 1
ATOM 4249 O O . GLY A 1 602 ? -35.235 -21.117 66.002 1.00 75.38 602 GLY A O 1
ATOM 4250 N N . SER A 1 603 ? -35.176 -19.151 67.075 1.00 71.69 603 SER A N 1
ATOM 4251 C CA . SER A 1 603 ? -35.253 -19.709 68.434 1.00 71.69 603 SER A CA 1
ATOM 4252 C C . SER A 1 603 ? -35.820 -18.701 69.438 1.00 71.69 603 SER A C 1
ATOM 4254 O O . SER A 1 603 ? -35.524 -17.515 69.356 1.00 71.69 603 SER A O 1
ATOM 4256 N N . SER A 1 604 ? -36.614 -19.176 70.403 1.00 71.12 604 SER A N 1
ATOM 4257 C CA . SER A 1 604 ? -37.096 -18.384 71.549 1.00 71.12 604 SER A CA 1
ATOM 4258 C C . SER A 1 604 ? -36.273 -18.587 72.823 1.00 71.12 604 SER A C 1
ATOM 4260 O O . SER A 1 604 ? -36.564 -17.970 73.843 1.00 71.12 604 SER A O 1
ATOM 4262 N N . ASP A 1 605 ? -35.297 -19.495 72.789 1.00 73.19 605 ASP A N 1
ATOM 4263 C CA . ASP A 1 605 ? -34.612 -19.990 73.990 1.00 73.19 605 ASP A CA 1
ATOM 4264 C C . ASP A 1 605 ? -33.308 -19.231 74.293 1.00 73.19 605 ASP A C 1
ATOM 4266 O O . ASP A 1 605 ? -32.651 -19.488 75.306 1.00 73.19 605 ASP A O 1
ATOM 4270 N N . TYR A 1 606 ? -32.922 -18.300 73.419 1.00 71.94 606 TYR A N 1
ATOM 4271 C CA . TYR A 1 606 ? -31.662 -17.569 73.496 1.00 71.94 606 TYR A CA 1
ATOM 4272 C C . TYR A 1 606 ? -31.896 -16.064 73.534 1.00 71.94 606 TYR A C 1
ATOM 4274 O O . TYR A 1 606 ? -32.767 -15.544 72.841 1.00 71.94 606 TYR A O 1
ATOM 4282 N N . TYR A 1 607 ? -31.062 -15.378 74.314 1.00 71.31 607 TYR A N 1
ATOM 4283 C CA . TYR A 1 607 ? -30.921 -13.932 74.265 1.00 71.31 607 TYR A CA 1
ATOM 4284 C C . TYR A 1 607 ? -29.539 -13.594 73.709 1.00 71.31 607 TYR A C 1
ATOM 4286 O O . TYR A 1 607 ? -28.525 -14.182 74.097 1.00 71.31 607 TYR A O 1
ATOM 4294 N N . VAL A 1 608 ? -29.514 -12.642 72.785 1.00 76.56 608 VAL A N 1
ATOM 4295 C CA . VAL A 1 608 ? -28.287 -12.095 72.212 1.00 76.56 608 VAL A CA 1
ATOM 4296 C C . VAL A 1 608 ? -27.965 -10.798 72.936 1.00 76.56 608 VAL A C 1
ATOM 4298 O O . VAL A 1 608 ? -28.831 -9.946 73.112 1.00 76.56 608 VAL A O 1
ATOM 4301 N N . SER A 1 609 ? -26.707 -10.647 73.328 1.00 77.44 609 SER A N 1
ATOM 4302 C CA . SER A 1 609 ? -26.143 -9.363 73.730 1.00 77.44 609 SER A CA 1
ATOM 4303 C C . SER A 1 609 ? -24.953 -9.045 72.835 1.00 77.44 609 SER A C 1
ATOM 4305 O O . SER A 1 609 ? -24.210 -9.947 72.447 1.00 77.44 609 SER A O 1
ATOM 4307 N N . VAL A 1 610 ? -24.780 -7.774 72.493 1.00 77.56 610 VAL A N 1
ATOM 4308 C CA . VAL A 1 610 ? -23.616 -7.302 71.741 1.00 77.56 610 VAL A CA 1
ATOM 4309 C C . VAL A 1 610 ? -22.662 -6.658 72.731 1.00 77.56 610 VAL A C 1
ATOM 4311 O O . VAL A 1 610 ? -23.076 -5.847 73.559 1.00 77.56 610 VAL A O 1
ATOM 4314 N N . ASP A 1 611 ? -21.397 -7.045 72.666 1.00 77.88 611 ASP A N 1
ATOM 4315 C CA . ASP A 1 611 ? -20.325 -6.387 73.391 1.00 77.88 611 ASP A CA 1
ATOM 4316 C C . ASP A 1 611 ? -19.602 -5.442 72.424 1.00 77.88 611 ASP A C 1
ATOM 4318 O O . ASP A 1 611 ? -19.014 -5.863 71.428 1.00 77.88 611 ASP A O 1
ATOM 4322 N N . TYR A 1 612 ? -19.707 -4.143 72.708 1.00 71.06 612 TYR A N 1
ATOM 4323 C CA . TYR A 1 612 ? -19.101 -3.070 71.919 1.00 71.06 612 TYR A CA 1
ATOM 4324 C C . TYR A 1 612 ? -17.697 -2.671 72.423 1.00 71.06 612 TYR A C 1
ATOM 4326 O O . TYR A 1 612 ? -17.164 -1.670 71.955 1.00 71.06 612 TYR A O 1
ATOM 4334 N N . GLY A 1 613 ? -17.100 -3.414 73.370 1.00 60.91 613 GLY A N 1
ATOM 4335 C CA . GLY A 1 613 ? -15.736 -3.190 73.870 1.00 60.91 613 GLY A CA 1
ATOM 4336 C C . GLY A 1 613 ? -15.627 -2.365 75.167 1.00 60.91 613 GLY A C 1
ATOM 4337 O O . GLY A 1 613 ? -16.529 -1.620 75.568 1.00 60.91 613 GLY A O 1
ATOM 4338 N N . GLU A 1 614 ? -14.492 -2.494 75.872 1.00 49.03 614 GLU A N 1
ATOM 4339 C CA . GLU A 1 614 ? -14.228 -1.758 77.119 1.00 49.03 614 GLU A CA 1
ATOM 4340 C C . GLU A 1 614 ? -13.822 -0.300 76.845 1.00 49.03 614 GLU A C 1
ATOM 4342 O O . GLU A 1 614 ? -12.711 -0.009 76.409 1.00 49.03 614 GLU A O 1
ATOM 4347 N N . GLY A 1 615 ? -14.708 0.639 77.190 1.00 48.22 615 GLY A N 1
ATOM 4348 C CA . GLY A 1 615 ? -14.511 2.080 76.970 1.00 48.22 615 GLY A CA 1
ATOM 4349 C C . GLY A 1 615 ? -15.678 2.753 76.250 1.00 48.22 615 GLY A C 1
ATOM 4350 O O . GLY A 1 615 ? -15.740 3.982 76.198 1.00 48.22 615 GLY A O 1
ATOM 4351 N N . PHE A 1 616 ? -16.632 1.956 75.769 1.00 45.16 616 PHE A N 1
ATOM 4352 C CA . PHE A 1 616 ? -17.860 2.423 75.154 1.00 45.16 616 PHE A CA 1
ATOM 4353 C C . PHE A 1 616 ? -18.755 3.173 76.167 1.00 45.16 616 PHE A C 1
ATOM 4355 O O . PHE A 1 616 ? -19.030 2.693 77.271 1.00 45.16 616 PHE A O 1
ATOM 4362 N N . THR A 1 617 ? -19.213 4.377 75.806 1.00 42.22 617 THR A N 1
ATOM 4363 C CA . THR A 1 617 ? -20.228 5.124 76.571 1.00 42.22 617 THR A CA 1
ATOM 4364 C C . THR A 1 617 ? -21.421 5.401 75.660 1.00 42.22 617 THR A C 1
ATOM 4366 O O . THR A 1 617 ? -21.222 6.071 74.644 1.00 42.22 617 THR A O 1
ATOM 4369 N N . PRO A 1 618 ? -22.641 4.946 76.004 1.00 40.12 618 PRO A N 1
ATOM 4370 C CA . PRO A 1 618 ? -23.835 5.227 75.210 1.00 40.12 618 PRO A CA 1
ATOM 4371 C C . PRO A 1 618 ? -23.993 6.736 74.979 1.00 40.12 618 PRO A C 1
ATOM 4373 O O . PRO A 1 618 ? -24.059 7.520 75.930 1.00 40.12 618 PRO A O 1
ATOM 4376 N N . GLY A 1 619 ? -23.980 7.163 73.713 1.00 48.78 619 GLY A N 1
ATOM 4377 C CA . GLY A 1 619 ? -24.069 8.577 73.316 1.00 48.78 619 GLY A CA 1
ATOM 4378 C C . GLY A 1 619 ? -22.803 9.433 73.518 1.00 48.78 619 GLY A C 1
ATOM 4379 O O . GLY A 1 619 ? -22.887 10.663 73.453 1.00 48.78 619 GLY A O 1
ATOM 4380 N N . GLY A 1 620 ? -21.635 8.835 73.772 1.00 38.81 620 GLY A N 1
ATOM 4381 C CA . GLY A 1 620 ? -20.358 9.542 73.921 1.00 38.81 620 GLY A CA 1
ATOM 4382 C C . GLY A 1 620 ? -19.579 9.697 72.609 1.00 38.81 620 GLY A C 1
ATOM 4383 O O . GLY A 1 620 ? -19.383 8.745 71.869 1.00 38.81 620 GLY A O 1
ATOM 4384 N N . SER A 1 621 ? -19.068 10.901 72.336 1.00 34.94 621 SER A N 1
ATOM 4385 C CA . SER A 1 621 ? -18.308 11.252 71.122 1.00 34.94 621 SER A CA 1
ATOM 4386 C C . SER A 1 621 ? -16.806 10.907 71.182 1.00 34.94 621 SER A C 1
ATOM 4388 O O . SER A 1 621 ? -15.996 11.627 70.591 1.00 34.94 621 SER A O 1
ATOM 4390 N N . ALA A 1 622 ? -16.395 9.914 71.974 1.00 39.72 622 ALA A N 1
ATOM 4391 C CA . ALA A 1 622 ? -14.985 9.536 72.096 1.00 39.72 622 ALA A CA 1
ATOM 4392 C C . ALA A 1 622 ? -14.704 8.301 71.222 1.00 39.72 622 ALA A C 1
ATOM 4394 O O . ALA A 1 622 ? -15.404 7.305 71.384 1.00 39.72 622 ALA A O 1
ATOM 4395 N N . PRO A 1 623 ? -13.719 8.350 70.306 1.00 37.78 623 PRO A N 1
ATOM 4396 C CA . PRO A 1 623 ? -13.418 7.219 69.440 1.00 37.78 623 PRO A CA 1
ATOM 4397 C C . PRO A 1 623 ? -12.751 6.086 70.246 1.00 37.78 623 PRO A C 1
ATOM 4399 O O . PRO A 1 623 ? -11.869 6.384 71.063 1.00 37.78 623 PRO A O 1
ATOM 4402 N N . PRO A 1 624 ? -13.127 4.817 70.019 1.00 44.06 624 PRO A N 1
ATOM 4403 C CA . PRO A 1 624 ? -12.389 3.668 70.535 1.00 44.06 624 PRO A CA 1
ATOM 4404 C C . PRO A 1 624 ? -11.006 3.504 69.876 1.00 44.06 624 PRO A C 1
ATOM 4406 O O . PRO A 1 624 ? -10.704 4.132 68.856 1.00 44.06 624 PRO A O 1
ATOM 4409 N N . GLU A 1 625 ? -10.135 2.682 70.476 1.00 43.16 625 GLU A N 1
ATOM 4410 C CA . GLU A 1 625 ? -8.774 2.438 69.970 1.00 43.16 625 GLU A CA 1
ATOM 4411 C C . GLU A 1 625 ? -8.742 1.508 68.731 1.00 43.16 625 GLU A C 1
ATOM 4413 O O . GLU A 1 625 ? -9.626 0.671 68.565 1.00 43.16 625 GLU A O 1
ATOM 4418 N N . PRO A 1 626 ? -7.723 1.617 67.846 1.00 38.12 626 PRO A N 1
ATOM 4419 C CA . PRO A 1 626 ? -7.691 0.881 66.582 1.00 38.12 626 PRO A CA 1
ATOM 4420 C C . PRO A 1 626 ? -7.584 -0.648 66.736 1.00 38.12 626 PRO A C 1
ATOM 4422 O O . PRO A 1 626 ? -6.616 -1.139 67.320 1.00 38.12 626 PRO A O 1
ATOM 4425 N N . GLY A 1 627 ? -8.496 -1.392 66.101 1.00 47.62 627 GLY A N 1
ATOM 4426 C CA . GLY A 1 627 ? -8.494 -2.859 65.999 1.00 47.62 627 GLY A CA 1
ATOM 4427 C C . GLY A 1 627 ? -9.530 -3.580 66.868 1.00 47.62 627 GLY A C 1
ATOM 4428 O O . GLY A 1 627 ? -9.314 -4.741 67.211 1.00 47.62 627 GLY A O 1
ATOM 4429 N N . GLU A 1 628 ? -10.610 -2.901 67.254 1.00 53.38 628 GLU A N 1
ATOM 4430 C CA . GLU A 1 628 ? -11.666 -3.471 68.093 1.00 53.38 628 GLU A CA 1
ATOM 4431 C C . GLU A 1 628 ? -12.533 -4.487 67.325 1.00 53.38 628 GLU A C 1
ATOM 4433 O O . GLU A 1 628 ? -13.040 -4.234 66.229 1.00 53.38 628 GLU A O 1
ATOM 4438 N N . GLU A 1 629 ? -12.686 -5.673 67.909 1.00 53.66 629 GLU A N 1
ATOM 4439 C CA . GLU A 1 629 ? -13.661 -6.668 67.469 1.00 53.66 629 GLU A CA 1
ATOM 4440 C C . GLU A 1 629 ? -15.034 -6.300 68.050 1.00 53.66 629 GLU A C 1
ATOM 4442 O O . GLU A 1 629 ? -15.089 -5.805 69.173 1.00 53.66 629 GLU A O 1
ATOM 4447 N N . VAL A 1 630 ? -16.132 -6.575 67.333 1.00 57.00 630 VAL A N 1
ATOM 4448 C CA . VAL A 1 630 ? -17.494 -6.517 67.903 1.00 57.00 630 VAL A CA 1
ATOM 4449 C C . VAL A 1 630 ? -17.953 -7.943 68.204 1.00 57.00 630 VAL A C 1
ATOM 4451 O O . VAL A 1 630 ? -18.538 -8.609 67.337 1.00 57.00 630 VAL A O 1
ATOM 4454 N N . PRO A 1 631 ? -17.632 -8.480 69.392 1.00 59.19 631 PRO A N 1
ATOM 4455 C CA . PRO A 1 631 ? -18.139 -9.767 69.815 1.00 59.19 631 PRO A CA 1
ATOM 4456 C C . PRO A 1 631 ? -19.640 -9.703 70.108 1.00 59.19 631 PRO A C 1
ATOM 4458 O O . PRO A 1 631 ? -20.128 -8.875 70.870 1.00 59.19 631 PRO A O 1
ATOM 4461 N N . ILE A 1 632 ? -20.386 -10.659 69.571 1.00 56.47 632 ILE A N 1
ATOM 4462 C CA . ILE A 1 632 ? -21.696 -11.029 70.094 1.00 56.47 632 ILE A CA 1
ATOM 4463 C C . ILE A 1 632 ? -21.500 -12.062 71.189 1.00 56.47 632 ILE A C 1
ATOM 4465 O O . ILE A 1 632 ? -20.885 -13.101 70.963 1.00 56.47 632 ILE A O 1
ATOM 4469 N N . ASN A 1 633 ? -22.076 -11.814 72.359 1.00 57.41 633 ASN A N 1
ATOM 4470 C CA . ASN A 1 633 ? -22.143 -12.786 73.436 1.00 57.41 633 ASN A CA 1
ATOM 4471 C C . ASN A 1 633 ? -23.552 -13.382 73.511 1.00 57.41 633 ASN A C 1
ATOM 4473 O O . ASN A 1 633 ? -24.540 -12.664 73.717 1.00 57.41 633 ASN A O 1
ATOM 4477 N N . LEU A 1 634 ? -23.645 -14.703 73.349 1.00 50.59 634 LEU A N 1
ATOM 4478 C CA . LEU A 1 634 ? -24.912 -15.417 73.407 1.00 50.59 634 LEU A CA 1
ATOM 4479 C C . LEU A 1 634 ? -25.138 -16.009 74.802 1.00 50.59 634 LEU A C 1
ATOM 4481 O O . LEU A 1 634 ? -24.497 -16.986 75.201 1.00 50.59 634 LEU A O 1
ATOM 4485 N N . ALA A 1 635 ? -26.101 -15.456 75.538 1.00 47.38 635 ALA A N 1
ATOM 4486 C CA . ALA A 1 635 ? -26.482 -15.938 76.860 1.00 47.38 635 ALA A CA 1
ATOM 4487 C C . ALA A 1 635 ? -27.827 -16.680 76.796 1.00 47.38 635 ALA A C 1
ATOM 4489 O O . ALA A 1 635 ? -28.838 -16.159 76.329 1.00 47.38 635 ALA A O 1
ATOM 4490 N N . ALA A 1 636 ? -27.870 -17.917 77.297 1.00 38.50 636 ALA A N 1
ATOM 4491 C CA . ALA A 1 636 ? -29.133 -18.632 77.452 1.00 38.50 636 ALA A CA 1
ATOM 4492 C C . ALA A 1 636 ? -29.812 -18.204 78.760 1.00 38.50 636 ALA A C 1
ATOM 4494 O O . ALA A 1 636 ? -29.259 -18.418 79.841 1.00 38.50 636 ALA A O 1
ATOM 4495 N N . ALA A 1 637 ? -31.030 -17.667 78.679 1.00 38.78 637 ALA A N 1
ATOM 4496 C CA . ALA A 1 637 ? -31.892 -17.501 79.843 1.00 38.78 637 ALA A CA 1
ATOM 4497 C C . ALA A 1 637 ? -32.994 -18.567 79.805 1.00 38.78 637 ALA A C 1
ATOM 4499 O O . ALA A 1 637 ? -33.886 -18.527 78.963 1.00 38.78 637 ALA A O 1
ATOM 4500 N N . LEU A 1 638 ? -32.975 -19.514 80.749 1.00 33.59 638 LEU A N 1
ATOM 4501 C CA . LEU A 1 638 ? -34.171 -20.306 81.043 1.00 33.59 638 LEU A CA 1
ATOM 4502 C C . LEU A 1 638 ? -35.191 -19.388 81.735 1.00 33.59 638 LEU A C 1
ATOM 4504 O O . LEU A 1 638 ? -35.123 -19.198 82.949 1.00 33.59 638 LEU A O 1
ATOM 4508 N N . MET A 1 639 ? -36.157 -18.844 80.998 1.00 35.25 639 MET A N 1
ATOM 4509 C CA . MET A 1 639 ? -37.300 -18.161 81.610 1.00 35.25 639 MET A CA 1
ATOM 4510 C C . MET A 1 639 ? -38.442 -19.154 81.846 1.00 35.25 639 MET A C 1
ATOM 4512 O O . MET A 1 639 ? -39.231 -19.482 80.963 1.00 35.25 639 MET A O 1
ATOM 4516 N N . GLY A 1 640 ? -38.521 -19.651 83.084 1.00 33.66 640 GLY A N 1
ATOM 4517 C CA . GLY A 1 640 ? -39.744 -20.230 83.632 1.00 33.66 640 GLY A CA 1
ATOM 4518 C C . GLY A 1 640 ? -40.729 -19.119 83.998 1.00 33.66 640 GLY A C 1
ATOM 4519 O O . GLY A 1 640 ? -40.343 -18.124 84.599 1.00 33.66 640 GLY A O 1
ATOM 4520 N N . SER A 1 641 ? -42.000 -19.310 83.642 1.00 37.91 641 SER A N 1
ATOM 4521 C CA . SER A 1 641 ? -43.116 -18.383 83.865 1.00 37.91 641 SER A CA 1
ATOM 4522 C C . SER A 1 641 ? -43.140 -17.769 85.275 1.00 37.91 641 SER A C 1
ATOM 4524 O O . SER A 1 641 ? -43.450 -18.465 86.248 1.00 37.91 641 SER A O 1
ATOM 4526 N N . GLY A 1 642 ? -42.885 -16.467 85.372 1.00 33.75 642 GLY A N 1
ATOM 4527 C CA . GLY A 1 642 ? -43.019 -15.681 86.591 1.00 33.75 642 GLY A CA 1
ATOM 4528 C C . GLY A 1 642 ? -43.213 -14.210 86.244 1.00 33.75 642 GLY A C 1
ATOM 4529 O O . GLY A 1 642 ? -42.310 -13.585 85.711 1.00 33.75 642 GLY A O 1
ATOM 4530 N N . ASP A 1 643 ? -44.423 -13.733 86.516 1.00 42.75 643 ASP A N 1
ATOM 4531 C CA . ASP A 1 643 ? -44.920 -12.355 86.457 1.00 42.75 643 ASP A CA 1
ATOM 4532 C C . ASP A 1 643 ? -43.872 -11.325 86.931 1.00 42.75 643 ASP A C 1
ATOM 4534 O O . ASP A 1 643 ? -43.412 -11.420 88.073 1.00 42.75 643 ASP A O 1
ATOM 4538 N N . PHE A 1 644 ? -43.509 -10.356 86.084 1.00 34.84 644 PHE A N 1
ATOM 4539 C CA . PHE A 1 644 ? -42.796 -9.154 86.516 1.00 34.84 644 PHE A CA 1
ATOM 4540 C C . PHE A 1 644 ? -43.518 -7.898 86.029 1.00 34.84 644 PHE A C 1
ATOM 4542 O O . PHE A 1 644 ? -43.841 -7.748 84.854 1.00 34.84 644 PHE A O 1
ATOM 4549 N N . ASP A 1 645 ? -43.786 -7.078 87.039 1.00 36.25 645 ASP A N 1
ATOM 4550 C CA . ASP A 1 645 ? -44.447 -5.780 87.104 1.00 36.25 645 ASP A CA 1
ATOM 4551 C C . ASP A 1 645 ? -43.766 -4.732 86.202 1.00 36.25 645 ASP A C 1
ATOM 4553 O O . ASP A 1 645 ? -42.551 -4.775 86.006 1.00 36.25 645 ASP A O 1
ATOM 4557 N N . ASP A 1 646 ? -44.560 -3.788 85.691 1.00 38.28 646 ASP A N 1
ATOM 4558 C CA . ASP A 1 646 ? -44.252 -2.767 84.667 1.00 38.28 646 ASP A CA 1
ATOM 4559 C C . ASP A 1 646 ? -43.285 -1.648 85.146 1.00 38.28 646 ASP A C 1
ATOM 4561 O O . ASP A 1 646 ? -43.425 -0.489 84.758 1.00 38.28 646 ASP A O 1
ATOM 4565 N N . ASP A 1 647 ? -42.299 -1.949 85.995 1.00 39.00 647 ASP A N 1
ATOM 4566 C CA . ASP A 1 647 ? -41.397 -0.933 86.561 1.00 39.00 647 ASP A CA 1
ATOM 4567 C C . ASP A 1 647 ? -39.951 -1.460 86.651 1.00 39.00 647 ASP A C 1
ATOM 4569 O O . ASP A 1 647 ? -39.463 -1.861 87.710 1.00 39.00 647 ASP A O 1
ATOM 4573 N N . VAL A 1 648 ? -39.248 -1.476 85.512 1.00 34.09 648 VAL A N 1
ATOM 4574 C CA . VAL A 1 648 ? -37.784 -1.621 85.470 1.00 34.09 648 VAL A CA 1
ATOM 4575 C C . VAL A 1 648 ? -37.201 -0.404 84.759 1.00 34.09 648 VAL A C 1
ATOM 4577 O O . VAL A 1 648 ? -37.324 -0.237 83.547 1.00 34.09 648 VAL A O 1
ATOM 4580 N N . ASP A 1 649 ? -36.605 0.463 85.572 1.00 36.00 649 ASP A N 1
ATOM 4581 C CA . ASP A 1 649 ? -35.859 1.651 85.172 1.00 36.00 649 ASP A CA 1
ATOM 4582 C C . ASP A 1 649 ? -34.573 1.239 84.428 1.00 36.00 649 ASP A C 1
ATOM 4584 O O . ASP A 1 649 ? -33.987 0.188 84.701 1.00 36.00 649 ASP A O 1
ATOM 4588 N N . ALA A 1 650 ? -34.109 2.077 83.502 1.00 35.66 650 ALA A N 1
ATOM 4589 C CA . ALA A 1 650 ? -33.045 1.775 82.532 1.00 35.66 650 ALA A CA 1
ATOM 4590 C C . ALA A 1 650 ? -31.629 1.531 83.123 1.00 35.66 650 ALA A C 1
ATOM 4592 O O . ALA A 1 650 ? -30.669 1.375 82.371 1.00 35.66 650 ALA A O 1
ATOM 4593 N N . ASP A 1 651 ? -31.483 1.464 84.448 1.00 35.19 651 ASP A N 1
ATOM 4594 C CA . ASP A 1 651 ? -30.201 1.315 85.152 1.00 35.19 651 ASP A CA 1
ATOM 4595 C C . ASP A 1 651 ? -29.908 -0.119 85.664 1.00 35.19 651 ASP A C 1
ATOM 4597 O O . ASP A 1 651 ? -28.810 -0.370 86.167 1.00 35.19 651 ASP A O 1
ATOM 4601 N N . ASP A 1 652 ? -30.821 -1.089 85.503 1.00 32.91 652 ASP A N 1
ATOM 4602 C CA . ASP A 1 652 ? -30.675 -2.449 86.073 1.00 32.91 652 ASP A CA 1
ATOM 4603 C C . ASP A 1 652 ? -30.079 -3.525 85.129 1.00 32.91 652 ASP A C 1
ATOM 4605 O O . ASP A 1 652 ? -29.978 -4.698 85.492 1.00 32.91 652 ASP A O 1
ATOM 4609 N N . ALA A 1 653 ? -29.557 -3.157 83.953 1.00 31.94 653 ALA A N 1
ATOM 4610 C CA . ALA A 1 653 ? -28.889 -4.096 83.030 1.00 31.94 653 ALA A CA 1
ATOM 4611 C C . ALA A 1 653 ? -27.493 -4.586 83.499 1.00 31.94 653 ALA A C 1
ATOM 4613 O O . ALA A 1 653 ? -26.796 -5.299 82.779 1.00 31.94 653 ALA A O 1
ATOM 4614 N N . ARG A 1 654 ? -27.050 -4.230 84.714 1.00 32.84 654 ARG A N 1
ATOM 4615 C CA . ARG A 1 654 ? -25.715 -4.565 85.250 1.00 32.84 654 ARG A CA 1
ATOM 4616 C C . ARG A 1 654 ? -25.715 -5.693 86.280 1.00 32.84 654 ARG A C 1
ATOM 4618 O O . ARG A 1 654 ? -24.975 -5.619 87.255 1.00 32.84 654 ARG A O 1
ATOM 4625 N N . VAL A 1 655 ? -26.486 -6.759 86.091 1.00 30.05 655 VAL A N 1
ATOM 4626 C CA . VAL A 1 655 ? -26.289 -7.992 86.871 1.00 30.05 655 VAL A CA 1
ATOM 4627 C C . VAL A 1 655 ? -26.660 -9.208 86.031 1.00 30.05 655 VAL A C 1
ATOM 4629 O O . VAL A 1 655 ? -27.781 -9.658 86.131 1.00 30.05 655 VAL A O 1
ATOM 4632 N N . PHE A 1 656 ? -25.732 -9.772 85.253 1.00 27.73 656 PHE A N 1
ATOM 4633 C CA . PHE A 1 656 ? -25.632 -11.228 85.032 1.00 27.73 656 PHE A CA 1
ATOM 4634 C C . PHE A 1 656 ? -24.261 -11.571 84.428 1.00 27.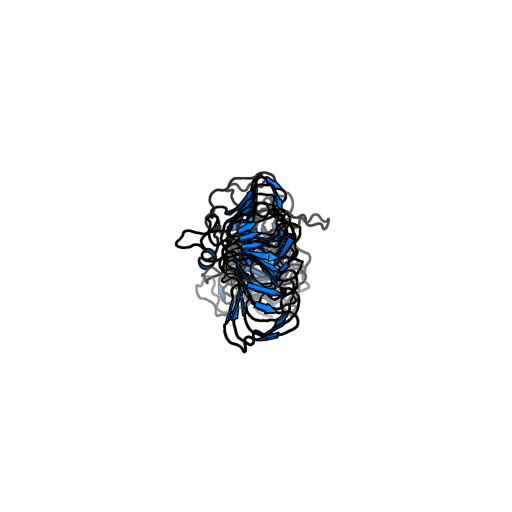73 656 PHE A C 1
ATOM 4636 O O . PHE A 1 656 ? -24.114 -11.864 83.250 1.00 27.73 656 PHE A O 1
ATOM 4643 N N . ALA A 1 657 ? -23.231 -11.550 85.276 1.00 27.16 657 ALA A N 1
ATOM 4644 C CA . ALA A 1 657 ? -21.960 -12.217 85.011 1.00 27.16 657 ALA A CA 1
ATOM 4645 C C . ALA A 1 657 ? -21.597 -13.071 86.234 1.00 27.16 657 ALA A C 1
ATOM 4647 O O . ALA A 1 657 ? -20.953 -12.597 87.168 1.00 27.16 657 ALA A O 1
ATOM 4648 N N . ALA A 1 658 ? -22.089 -14.311 86.253 1.00 26.45 658 ALA A N 1
ATOM 4649 C CA . ALA A 1 658 ? -21.523 -15.434 87.002 1.00 26.45 658 ALA A CA 1
ATOM 4650 C C . ALA A 1 658 ? -22.259 -16.728 86.613 1.00 26.45 658 ALA A C 1
ATOM 4652 O O . ALA A 1 658 ? -23.375 -16.954 87.080 1.00 26.45 658 ALA A O 1
ATOM 4653 N N . VAL A 1 659 ? -21.642 -17.552 85.762 1.00 30.34 659 VAL A N 1
ATOM 4654 C CA . VAL A 1 659 ? -21.044 -18.870 86.080 1.00 30.34 659 VAL A CA 1
ATOM 4655 C C . VAL A 1 659 ? -20.188 -19.293 84.895 1.00 30.34 659 VAL A C 1
ATOM 4657 O O . VAL A 1 659 ? -20.716 -19.267 83.766 1.00 30.34 659 VAL A O 1
#

Radius of gyration: 43.14 Å; Cα contacts (8 Å, |Δi|>4): 2071; chains: 1; bounding box: 90×51×128 Å

Nearest PDB structures (foldseek):
  8e7f-assembly1_A  TM=8.458E-01  e=6.036E-06  Serratia marcescens
  3syj-assembly1_A-2  TM=2.303E-01  e=7.335E-02  Haemophilus influenzae

pLDDT: mean 78.98, std 22.34, range [26.45, 98.88]

Solvent-accessible surface area (backbone atoms only — not comparable to full-atom values): 32069 Å² total; per-residue (Å²): 107,51,71,35,70,73,43,75,50,70,43,86,35,42,73,44,78,39,33,36,57,34,30,83,29,29,38,34,37,23,40,68,7,38,45,35,31,16,74,64,40,50,63,43,46,28,36,28,36,36,31,44,56,14,29,44,32,37,32,37,69,19,37,40,41,39,56,20,56,27,65,18,47,22,41,39,35,27,52,25,27,37,40,34,34,49,33,48,32,49,32,43,36,36,41,21,66,51,8,32,43,32,44,62,39,61,50,27,53,38,53,80,14,34,39,38,27,52,18,29,38,33,31,71,40,28,39,38,42,26,14,40,58,29,45,58,18,38,38,34,25,39,63,6,40,44,35,40,32,71,48,96,54,74,40,49,29,47,22,32,41,30,36,57,15,32,40,32,38,37,37,74,37,40,39,35,37,50,13,66,20,60,16,49,20,49,33,40,30,60,25,20,35,44,29,35,53,21,27,45,22,57,16,32,38,40,26,29,68,65,10,32,43,29,14,50,18,36,37,42,14,31,42,39,45,34,14,34,40,32,31,8,83,65,25,7,39,20,34,30,51,22,37,35,42,41,32,78,77,6,36,44,43,37,42,36,10,36,79,39,70,14,46,17,57,93,93,41,44,33,39,1,11,17,18,41,38,28,54,26,46,33,37,42,36,14,32,39,36,41,42,62,32,59,52,29,41,80,70,55,38,88,58,71,87,59,78,67,37,63,38,35,40,23,63,26,49,42,78,53,62,72,39,78,44,47,86,50,39,56,82,56,42,70,59,50,38,82,46,78,50,78,48,67,40,28,34,32,37,41,61,38,70,59,80,78,68,52,52,42,43,62,78,58,95,77,83,62,70,56,87,49,87,68,82,78,92,86,70,99,73,85,75,88,80,73,100,82,71,90,81,82,93,78,88,77,72,89,77,75,44,73,47,75,50,62,26,84,46,99,54,70,49,49,39,45,79,67,80,62,92,56,78,36,42,33,38,37,34,36,70,33,95,20,42,30,37,39,42,41,44,78,77,76,76,52,83,41,61,52,48,28,28,46,30,39,38,29,23,35,43,9,33,42,36,28,42,55,10,34,41,23,21,30,29,36,39,28,52,44,12,38,46,32,12,24,29,37,40,36,30,81,51,62,77,82,96,64,101,50,35,37,37,39,29,56,20,30,39,41,26,21,16,32,91,81,82,86,64,65,50,46,23,45,23,36,36,50,29,32,40,39,38,28,70,63,12,34,43,43,32,42,37,50,52,52,62,92,70,62,37,31,21,24,38,39,33,66,26,46,34,38,42,27,9,33,37,38,40,36,40,66,71,45,66,92,72,63,68,69,44,59,38,71,38,36,36,25,29,23,66,42,77,53,59,75,41,79,45,67,40,67,51,90,62,60,44,80,44,78,43,80,56,95,83,71,51,95,94,55,96,70,83,60,66,85,64,44,59,36,34,32,38,36,42,61,56,90,79,72,95,70,95,79,76,101,77,80,67,96,79,68,88,82,76,87,90,87,134

Foldseek 3Di:
DDEDEAEEQEPVQAEDEDQAYAYQEYEYENAAYEYEYNPVQAAYEYAYEYAYAYEYEYDHAYEYEYNYEYHYADEYEYCYHEYEFAAAHNHQEYHNQAYEYEYNEAANYPLNHEYEDAHEYEPCLHEYHHAAYEYAYEYEDAAYEYEYHPDDEEYEYQYEYAYAHEYEYDDAHEYEHNHAYQYQHEYEYQAHEYEYAEENHQHEYEYEQHYEYEYAYEYAHEYDYQEEYEYHVAAAEYEYLYEYAHDANYEYEKEAAAQAEGQDDPVGRNRHMHAYEENAEYEEEYEYEYEYDPPQLVVLHDDAPDPWRFRYFYPFYHDDHPYYYHPCCCVSPVQWDWDWDDDGTGIIIGTDGDAFQFFFQFPPVPPDGDGDRDDDPDDPPPDDDDDPDDDDDDDDDPDQAEAEDEDQDPEEGEGEGDDGPDAHAEYEFYDHPAAYEYEADDLPQDAGEQAHYAEYEQEASYEYEYNAYEYEYLEYEYHRHEYEYAYEYHNPGHDDDDPRLEYEYAAEEYELADPPDPDQRAYEYERAGEYEYDQRYEYEKEAQEAQVVSSIAAYEYAAEYEDEHEYEYECQNYDDYDFFGKHQRYKHQWYHYDYPYYHYHNDPFKDKDKDRDDPDDHPDPDIDHTTDTTIITIHGDPDDDDDDDPDDDPPPPPDDDDD

Mean predicted aligned error: 16.48 Å

Secondary structure (DSSP, 8-state):
-EE-SSSEEE-TT--EE-S-EEBSS-EEE-TT-EEEE-TT---EEE-SEEESS-EEEE-SSS-EEE-S-B---S-EEE-SSEEEE-S-B--SEEEESSSEEEESSTT-S-TT-EEEESSEEE-TT--EEESEEEESSEEE-TTS-EEE---SS-EEE-SEEESSS-EEE-SSS-EEE-SB----SPEEE-SEEEEESSB-TT--EEE-TTEEEEESSEE-S-EEESSEEEEBSSS-EEEESS-EE--TT-EEE--BSSSSBSS--TT-TTSSB-EEEEEEEEE--SEEE--B-TTTTTTTS--TTPPPEEEEEEEEEES--SEEE-TTHHHH-TTEEEEEEEETTEEEEEEEEPPP-PPB----TT-------------TT-----TT---------S-PPEEEE---SSS-EEEE-----S-EEEEEE--SSS-EEEEES-SSS---EEEEEEEEEEETTEEEEEEEEEEEEEEEEEEEEEEEEEEEEETT-SSS--S--EEEEEEEEEESS-SSSSS-S--EEEEESEEEEEEEEEEEEEB-S-GGGT-B-EEEESSEEEE-SEEEEE-TTPPPPPTTEEEEEEE-SEEEE--SEEEEES-SS-EEEE---TT--TT--PPPPTT-EEEEEEE----------S---TT--------